Protein AF-A0A928GGB7-F1 (afdb_monomer_lite)

Foldseek 3Di:
DDDDDDDPPPVVVVVVVVVVVPPCPDFPWAFFKKWKFWDFLFPVLVVDFDVVLCVVCVVLCVVVCVQFVAFLAFAQDWWFDDPQETQVLQLLQVLLQVLCVVVVHRALKGFEDQVQQWFIQDHTTHTLNSLCRRHVDQWFKKKFKAFLLLVVVLLQQQLCLRHTRMYPQKAWEHAPNRGTPAIGGNNHGRDRGDIGMYIYIPCVCVCPVVSVSSVVTPDMDTDPHGSSNSSSVSNNVQVVVVHHRGGDDDNSYHYDDDDDDDPDDPDDDDDDDDDDRPGIDMDGDDDDFFKAKEKEAFALACLQDQADLRTSPNVRHRTFHLRSVLSVLVVVCVVHVQHAYEYLENLAHHDPSCVVVVCCSSQVSCVSSPHAEYEYELRCLAVAQVSNLVSLVSHPHAYAEQFKDQPPHSCPPSYHQWDWDATSNFTEIEGEHYADNVPVYDCVRCPPIGGDQRLVRVQVVLCCVCPVVSGNAYEYSYAQDDPDPDDRPQNNQQSHDNHAEYEYYNHLDCDPHWDWDQHVVRDTYTYHHHRHSCSIMMIMMTHIDD

Secondary structure (DSSP, 8-state):
------SSSSHHHHHHHHHSSS-----S-EEEEEEEEEEE-BGGGGGS--HHHHHHHHHHHHHHHHHH-SEEEEESS-B---SS--HHHHHHHHHHHHHHHHTT---SEEB--GGG--BPBPSEEEEHHHHHHHS-S--EEEEEEEEHHHHHHHHHHHHHTT---B-TTEEEEE-TTS-EEEEEETTEE--TTSEEEEEEEHHHHTT-TT-TTGGG-SEEEEEEEEHHHHHHHHHHHHHHTTPPB------SEEEPPPPPPPS-----PPPPPS-SPPPPEEEE--SSSEEEEEEEE---TT--SPPPTTBS-TTTTTB--HHHHHHHHHHHHHH-TT-EEEE-S--SSSSHHHHHHTTHHHHHHHHHTT-SEE---GGGGTTHHHHHHHHHHH-SS-EE-SSEE-TTSTTTTTEESEEEEEETTEEEEEEEE----BTTB-GGGGTTPEE--HHHHHHHHHHIIIIIS--SEEEEEE-S-SS-SSS-HHHHHHH--S--EEE--SS--B-SS-EEEE-TTS-EEEEE-B-STTSEEEEEEEEEE-

Structure (mmCIF, N/CA/C/O backbone):
data_AF-A0A928GGB7-F1
#
_entry.id   AF-A0A928GGB7-F1
#
loop_
_atom_site.group_PDB
_atom_site.id
_atom_site.type_symbol
_atom_site.label_atom_id
_atom_site.label_alt_id
_atom_site.label_comp_id
_atom_site.label_asym_id
_atom_site.label_entity_id
_atom_site.label_seq_id
_atom_site.pdbx_PDB_ins_code
_atom_site.Cartn_x
_atom_site.Cartn_y
_atom_site.Cartn_z
_atom_site.occupancy
_atom_site.B_iso_or_equiv
_atom_site.auth_seq_id
_atom_site.auth_comp_id
_atom_site.auth_asym_id
_atom_site.auth_atom_id
_atom_site.pdbx_PDB_model_num
ATOM 1 N N . MET A 1 1 ? -14.089 -2.840 92.395 1.00 39.62 1 MET A N 1
ATOM 2 C CA . MET A 1 1 ? -15.406 -2.639 91.751 1.00 39.62 1 MET A CA 1
ATOM 3 C C . MET A 1 1 ? -15.167 -2.302 90.281 1.00 39.62 1 MET A C 1
ATOM 5 O O . MET A 1 1 ? -14.760 -1.192 89.981 1.00 39.62 1 MET A O 1
ATOM 9 N N . ARG A 1 2 ? -15.279 -3.290 89.383 1.00 38.84 2 ARG A N 1
ATOM 10 C CA . ARG A 1 2 ? -15.071 -3.164 87.927 1.00 38.84 2 ARG A CA 1
ATOM 11 C C . ARG A 1 2 ? -16.319 -3.699 87.224 1.00 38.84 2 ARG A C 1
ATOM 13 O O . ARG A 1 2 ? -16.537 -4.904 87.251 1.00 38.84 2 ARG A O 1
ATOM 20 N N . LYS A 1 3 ? -17.121 -2.820 86.627 1.00 43.12 3 LYS A N 1
ATOM 21 C CA . LYS A 1 3 ? -18.124 -3.110 85.587 1.00 43.12 3 LYS A CA 1
ATOM 22 C C . LYS A 1 3 ? -18.303 -1.837 84.753 1.00 43.12 3 LYS A C 1
ATOM 24 O O . LYS A 1 3 ? -18.124 -0.754 85.293 1.00 43.12 3 LYS A O 1
ATOM 29 N N . PHE A 1 4 ? -18.707 -2.023 83.496 1.00 44.81 4 PHE A N 1
ATOM 30 C CA . PHE A 1 4 ? -18.965 -1.042 82.429 1.00 44.81 4 PHE A CA 1
ATOM 31 C C . PHE A 1 4 ? -17.785 -0.725 81.508 1.00 44.81 4 PHE A C 1
ATOM 33 O O . PHE A 1 4 ? -16.956 0.118 81.825 1.00 44.81 4 PHE A O 1
ATOM 40 N N . HIS A 1 5 ? -17.765 -1.403 80.353 1.00 43.06 5 HIS A N 1
ATOM 41 C CA . HIS A 1 5 ? -17.717 -0.834 78.990 1.00 43.06 5 HIS A CA 1
ATOM 42 C C . HIS A 1 5 ? -17.246 -1.916 78.006 1.00 43.06 5 HIS A C 1
ATOM 44 O O . HIS A 1 5 ? -16.063 -2.027 77.709 1.00 43.06 5 HIS A O 1
ATOM 50 N N . SER A 1 6 ? -18.162 -2.751 77.508 1.00 45.12 6 SER A N 1
ATOM 51 C CA . SER A 1 6 ? -17.908 -3.623 76.346 1.00 45.12 6 SER A CA 1
ATOM 52 C C . SER A 1 6 ? -19.226 -4.107 75.752 1.00 45.12 6 SER A C 1
ATOM 54 O O . SER A 1 6 ? -19.607 -5.256 75.940 1.00 45.12 6 SER A O 1
ATOM 56 N N . SER A 1 7 ? -19.969 -3.223 75.080 1.00 42.62 7 SER A N 1
ATOM 57 C CA . SER A 1 7 ? -21.080 -3.644 74.199 1.00 42.62 7 SER A CA 1
ATOM 58 C C . SER A 1 7 ? -21.411 -2.677 73.048 1.00 42.62 7 SER A C 1
ATOM 60 O O . SER A 1 7 ? -22.335 -2.959 72.300 1.00 42.62 7 SER A O 1
ATOM 62 N N . VAL A 1 8 ? -20.682 -1.568 72.844 1.00 45.78 8 VAL A N 1
ATOM 63 C CA . VAL A 1 8 ? -21.056 -0.562 71.814 1.00 45.78 8 VAL A CA 1
ATOM 64 C C . VAL A 1 8 ? -20.050 -0.446 70.653 1.00 45.78 8 VAL A C 1
ATOM 66 O O . VAL A 1 8 ? -20.351 0.164 69.636 1.00 45.78 8 VAL A O 1
ATOM 69 N N . VAL A 1 9 ? -18.888 -1.107 70.711 1.00 43.31 9 VAL A N 1
ATOM 70 C CA . VAL A 1 9 ? -17.849 -0.971 69.659 1.00 43.31 9 VAL A CA 1
ATOM 71 C C . VAL A 1 9 ? -17.946 -2.038 68.549 1.00 43.31 9 VAL A C 1
ATOM 73 O O . VAL A 1 9 ? -17.356 -1.879 67.487 1.00 43.31 9 VAL A O 1
ATOM 76 N N . ILE A 1 10 ? -18.750 -3.094 68.720 1.00 43.31 10 ILE A N 1
ATOM 77 C CA . ILE A 1 10 ? -18.804 -4.219 67.758 1.00 43.31 10 ILE A CA 1
ATOM 78 C C . ILE A 1 10 ? -19.905 -4.048 66.685 1.00 43.31 10 ILE A C 1
ATOM 80 O O . ILE A 1 10 ? -19.837 -4.667 65.623 1.00 43.31 10 ILE A O 1
ATOM 84 N N . LEU A 1 11 ? -20.874 -3.146 66.883 1.00 38.53 11 LEU A N 1
ATOM 85 C CA . LEU A 1 11 ? -21.976 -2.946 65.925 1.00 38.53 11 LEU A CA 1
ATOM 86 C C . LEU A 1 11 ? -21.680 -1.907 64.823 1.00 38.53 11 LEU A C 1
ATOM 88 O O . LEU A 1 11 ? -22.377 -1.864 63.815 1.00 38.53 11 LEU A O 1
ATOM 92 N N . LEU A 1 12 ? -20.626 -1.096 64.971 1.00 37.78 12 LEU A N 1
ATOM 93 C CA . LEU A 1 12 ? -20.214 -0.113 63.954 1.00 37.78 12 LEU A CA 1
ATOM 94 C C . LEU A 1 12 ? -19.239 -0.688 62.912 1.00 37.78 12 LEU A C 1
ATOM 96 O O . LEU A 1 12 ? -19.189 -0.193 61.790 1.00 37.78 12 LEU A O 1
ATOM 100 N N . TYR A 1 13 ? -18.538 -1.782 63.226 1.00 38.53 13 TYR A N 1
ATOM 101 C CA . TYR A 1 13 ? -17.665 -2.467 62.261 1.00 38.53 13 TYR A CA 1
ATOM 102 C C . TYR A 1 13 ? -18.415 -3.421 61.323 1.00 38.53 13 TYR A C 1
ATOM 104 O O . TYR A 1 13 ? -17.945 -3.693 60.223 1.00 38.53 13 TYR A O 1
ATOM 112 N N . SER A 1 14 ? -19.602 -3.892 61.703 1.00 40.28 14 SER A N 1
ATOM 113 C CA . SER A 1 14 ? -20.405 -4.814 60.887 1.00 40.28 14 SER A CA 1
ATOM 114 C C . SER A 1 14 ? -21.245 -4.101 59.817 1.00 40.28 14 SER A C 1
ATOM 116 O O . SER A 1 14 ? -21.517 -4.688 58.773 1.00 40.28 14 SER A O 1
ATOM 118 N N . VAL A 1 15 ? -21.580 -2.818 60.006 1.00 39.59 15 VAL A N 1
ATOM 119 C CA . VAL A 1 15 ? -22.317 -2.020 59.005 1.00 39.59 15 VAL A CA 1
ATOM 120 C C . VAL A 1 15 ? -21.377 -1.377 57.971 1.00 39.59 15 VAL A C 1
ATOM 122 O O . VAL A 1 15 ? -21.738 -1.272 56.802 1.00 39.59 15 VAL A O 1
ATOM 125 N N . VAL A 1 16 ? -20.133 -1.049 58.341 1.00 39.94 16 VAL A N 1
ATOM 126 C CA . VAL A 1 16 ? -19.134 -0.515 57.390 1.00 39.94 16 VAL A CA 1
ATOM 127 C C . VAL A 1 16 ? -18.506 -1.624 56.530 1.00 39.94 16 VAL A C 1
ATOM 129 O O . VAL A 1 16 ? -18.213 -1.394 55.359 1.00 39.94 16 VAL A O 1
ATOM 132 N N . LEU A 1 17 ? -18.393 -2.857 57.040 1.00 36.88 17 LEU A N 1
ATOM 133 C CA . LEU A 1 17 ? -17.886 -3.991 56.253 1.00 36.88 17 LEU A CA 1
ATOM 134 C C . LEU A 1 17 ? -18.924 -4.552 55.259 1.00 36.88 17 LEU A C 1
ATOM 136 O O . LEU A 1 17 ? -18.550 -5.082 54.217 1.00 36.88 17 LEU A O 1
ATOM 140 N N . CYS A 1 18 ? -20.225 -4.379 55.525 1.00 34.66 18 CYS A N 1
ATOM 141 C CA . CYS A 1 18 ? -21.287 -4.750 54.580 1.00 34.66 18 CYS A CA 1
ATOM 142 C C . CYS A 1 18 ? -21.484 -3.720 53.451 1.00 34.66 18 CYS A C 1
ATOM 144 O O . CYS A 1 18 ? -21.945 -4.088 52.375 1.00 34.66 18 CYS A O 1
ATOM 146 N N . ALA A 1 19 ? -21.079 -2.459 53.646 1.00 37.25 19 ALA A N 1
ATOM 147 C CA . ALA A 1 19 ? -21.128 -1.425 52.605 1.00 37.25 19 ALA A CA 1
ATOM 148 C C . ALA A 1 19 ? -19.920 -1.453 51.640 1.00 37.25 19 ALA A C 1
ATOM 150 O O . ALA A 1 19 ? -19.988 -0.876 50.555 1.00 37.25 19 ALA A O 1
ATOM 151 N N . LEU A 1 20 ? -18.836 -2.156 51.992 1.00 35.97 20 LEU A N 1
ATOM 152 C CA . LEU A 1 20 ? -17.656 -2.350 51.133 1.00 35.97 20 LEU A CA 1
ATOM 153 C C . LEU A 1 20 ? -17.725 -3.612 50.254 1.00 35.97 20 LEU A C 1
ATOM 155 O O . LEU A 1 20 ? -16.909 -3.770 49.351 1.00 35.97 20 LEU A O 1
ATOM 159 N N . LEU A 1 21 ? -18.725 -4.477 50.452 1.00 38.41 21 LEU A N 1
ATOM 160 C CA . LEU A 1 21 ? -18.932 -5.689 49.643 1.00 38.41 21 LEU A CA 1
ATOM 161 C C . LEU A 1 21 ? -19.985 -5.525 48.532 1.00 38.41 21 LEU A C 1
ATOM 163 O O . LEU A 1 21 ? -20.204 -6.447 47.753 1.00 38.41 21 LEU A O 1
ATOM 167 N N . THR A 1 22 ? -20.595 -4.343 48.393 1.00 41.91 22 THR A N 1
ATOM 168 C CA . THR A 1 22 ? -21.615 -4.057 47.362 1.00 41.91 22 THR A CA 1
ATOM 169 C C . THR A 1 22 ? -21.185 -3.044 46.295 1.00 41.91 22 THR A C 1
ATOM 171 O O . THR A 1 22 ? -22.002 -2.644 45.468 1.00 41.91 22 THR A O 1
ATOM 174 N N . ALA A 1 23 ? -19.905 -2.657 46.250 1.00 39.22 23 ALA A N 1
ATOM 175 C CA . ALA A 1 23 ? -19.359 -1.769 45.212 1.00 39.22 23 ALA A CA 1
ATOM 176 C C . ALA A 1 23 ? -18.517 -2.489 44.138 1.00 39.22 23 ALA A C 1
ATOM 178 O O . ALA A 1 23 ? -17.933 -1.842 43.273 1.00 39.22 23 ALA A O 1
ATOM 179 N N . CYS A 1 24 ? -18.507 -3.825 44.121 1.00 43.66 24 CYS A N 1
ATOM 180 C CA . CYS A 1 24 ? -18.102 -4.602 42.950 1.00 43.66 24 CYS A CA 1
ATOM 181 C C . CYS A 1 24 ? -19.342 -4.875 42.086 1.00 43.66 24 CYS A C 1
ATOM 183 O O . CYS A 1 24 ? -19.798 -6.007 41.961 1.00 43.66 24 CYS A O 1
ATOM 185 N N . LYS A 1 25 ? -19.928 -3.829 41.486 1.00 45.56 25 LYS A N 1
ATOM 186 C CA . LYS A 1 25 ? -20.715 -4.065 40.269 1.00 45.56 25 LYS A CA 1
ATOM 187 C C . LYS A 1 25 ? -19.705 -4.440 39.189 1.00 45.56 25 LYS A C 1
ATOM 189 O O . LYS A 1 25 ? -19.036 -3.580 38.618 1.00 45.56 25 LYS A O 1
ATOM 194 N N . SER A 1 26 ? -19.528 -5.750 39.050 1.00 55.28 26 SER A N 1
ATOM 195 C CA . SER A 1 26 ? -18.781 -6.436 38.005 1.00 55.28 26 SER A CA 1
ATOM 196 C C . SER A 1 26 ? -19.154 -5.893 36.623 1.00 55.28 26 SER A C 1
ATOM 198 O O . SER A 1 26 ? -20.231 -5.321 36.441 1.00 55.28 26 SER A O 1
ATOM 200 N N . ARG A 1 27 ? -18.227 -6.028 35.663 1.00 59.97 27 ARG A N 1
ATOM 201 C CA . ARG A 1 27 ? -18.419 -5.648 34.252 1.00 59.97 27 ARG A CA 1
ATOM 202 C C . ARG A 1 27 ? -19.811 -6.053 33.770 1.00 59.97 27 ARG A C 1
ATOM 204 O O . ARG A 1 27 ? -20.257 -7.153 34.079 1.00 59.97 27 ARG A O 1
ATOM 211 N N . ARG A 1 28 ? -20.466 -5.172 33.007 1.00 70.69 28 ARG A N 1
ATOM 212 C CA . ARG A 1 28 ? -21.796 -5.458 32.458 1.00 70.69 28 ARG A CA 1
ATOM 213 C C . ARG A 1 28 ? -21.729 -6.450 31.306 1.00 70.69 28 ARG A C 1
ATOM 215 O O . ARG A 1 28 ? -22.740 -7.071 31.026 1.00 70.69 28 ARG A O 1
ATOM 222 N N . TYR A 1 29 ? -20.591 -6.542 30.623 1.00 81.88 29 TYR A N 1
ATOM 223 C CA . TYR A 1 29 ? -20.395 -7.478 29.531 1.00 81.88 29 TYR A CA 1
ATOM 224 C C . TYR A 1 29 ? -18.965 -8.029 29.502 1.00 81.88 29 TYR A C 1
ATOM 226 O O . TYR A 1 29 ? -18.005 -7.337 29.851 1.00 81.88 29 TYR A O 1
ATOM 234 N N . VAL A 1 30 ? -18.827 -9.282 29.068 1.00 84.50 30 VAL A N 1
ATOM 235 C CA . VAL A 1 30 ? -17.544 -9.958 28.822 1.00 84.50 30 VAL A CA 1
ATOM 236 C C . VAL A 1 30 ? -17.583 -10.608 27.441 1.00 84.50 30 VAL A C 1
ATOM 238 O O . VAL A 1 30 ? -18.569 -11.270 27.107 1.00 84.50 30 VAL A O 1
ATOM 241 N N . LEU A 1 31 ? -16.521 -10.417 26.651 1.00 89.81 31 LEU A N 1
ATOM 242 C CA . LEU A 1 31 ? -16.363 -11.046 25.340 1.00 89.81 31 LEU A CA 1
ATOM 243 C C . LEU A 1 31 ? -16.333 -12.574 25.502 1.00 89.81 31 LEU A C 1
ATOM 245 O O . LEU A 1 31 ? -15.543 -13.108 26.278 1.00 89.81 31 LEU A O 1
ATOM 249 N N . GLN A 1 32 ? -17.216 -13.274 24.793 1.00 89.50 32 GLN A N 1
ATOM 250 C CA . GLN A 1 32 ? -17.338 -14.734 24.846 1.00 89.50 32 GLN A CA 1
ATOM 251 C C . GLN A 1 32 ? -16.996 -15.424 23.540 1.00 89.50 32 GLN A C 1
ATOM 253 O O . GLN A 1 32 ? -16.652 -16.606 23.569 1.00 89.50 32 GLN A O 1
ATOM 258 N N . GLY A 1 33 ? -17.107 -14.720 22.420 1.00 90.44 33 GLY A N 1
ATOM 259 C CA . GLY A 1 33 ? -16.779 -15.290 21.133 1.00 90.44 33 GLY A CA 1
ATOM 260 C C . GLY A 1 33 ? -16.616 -14.249 20.046 1.00 90.44 33 GLY A C 1
ATOM 261 O O . GLY A 1 33 ? -17.062 -13.107 20.174 1.00 90.44 33 GLY A O 1
ATOM 262 N N . VAL A 1 34 ? -15.965 -14.679 18.977 1.00 94.19 34 VAL A N 1
ATOM 263 C CA . VAL A 1 34 ? -15.647 -13.882 17.801 1.00 94.19 34 VAL A CA 1
ATOM 264 C C . VAL A 1 34 ? -15.985 -14.700 16.570 1.00 94.19 34 VAL A C 1
ATOM 266 O O . VAL A 1 34 ? -15.554 -15.844 16.440 1.00 94.19 34 VAL A O 1
ATOM 269 N N . GLU A 1 35 ? -16.753 -14.093 15.676 1.00 95.06 35 GLU A N 1
ATOM 270 C CA . GLU A 1 35 ? -16.917 -14.551 14.304 1.00 95.06 35 GLU A CA 1
ATOM 271 C C . GLU A 1 35 ? -16.196 -13.572 13.380 1.00 95.06 35 GLU A C 1
ATOM 273 O O . GLU A 1 35 ? -16.593 -12.411 13.308 1.00 95.06 35 GLU A O 1
ATOM 278 N N . ALA A 1 36 ? -15.159 -14.017 12.675 1.00 95.00 36 ALA A N 1
ATOM 279 C CA . ALA A 1 36 ? -14.397 -13.162 11.772 1.00 95.00 36 ALA A CA 1
ATOM 280 C C . ALA A 1 36 ? -14.552 -13.586 10.311 1.00 95.00 36 ALA A C 1
ATOM 282 O O . ALA A 1 36 ? -14.585 -14.776 9.982 1.00 95.00 36 ALA A O 1
ATOM 283 N N . ARG A 1 37 ? -14.648 -12.592 9.429 1.00 94.06 37 ARG A N 1
ATOM 284 C CA . ARG A 1 37 ? -14.714 -12.757 7.978 1.00 94.06 37 ARG A CA 1
ATOM 285 C C . ARG A 1 37 ? -13.941 -11.646 7.288 1.00 94.06 37 ARG A C 1
ATOM 287 O O . ARG A 1 37 ? -13.866 -10.523 7.780 1.00 94.06 37 ARG A O 1
ATOM 294 N N . ARG A 1 38 ? -13.496 -11.961 6.081 1.00 93.31 38 ARG A N 1
ATOM 295 C CA . ARG A 1 38 ? -12.848 -11.050 5.148 1.00 93.31 38 ARG A CA 1
ATOM 296 C C . ARG A 1 38 ? -13.760 -10.808 3.954 1.00 93.31 38 ARG A C 1
ATOM 298 O O . ARG A 1 38 ? -14.250 -11.768 3.360 1.00 93.31 38 ARG A O 1
ATOM 305 N N . ILE A 1 39 ? -13.951 -9.550 3.572 1.00 95.25 39 ILE A N 1
ATOM 306 C CA . ILE A 1 39 ? -14.728 -9.179 2.385 1.00 95.25 39 ILE A CA 1
ATOM 307 C C . ILE A 1 39 ? -13.783 -8.603 1.339 1.00 95.25 39 ILE A C 1
ATOM 309 O O . ILE A 1 39 ? -13.081 -7.635 1.608 1.00 95.25 39 ILE A O 1
ATOM 313 N N . GLU A 1 40 ? -13.766 -9.183 0.140 1.00 95.56 40 GLU A N 1
ATOM 314 C CA . GLU A 1 40 ? -12.973 -8.660 -0.974 1.00 95.56 40 GLU A CA 1
ATOM 315 C C . GLU A 1 40 ? -13.657 -7.469 -1.643 1.00 95.56 40 GLU A C 1
ATOM 317 O O . GLU A 1 40 ? -14.824 -7.528 -2.037 1.00 95.56 40 GLU A O 1
ATOM 322 N N . VAL A 1 41 ? -12.907 -6.382 -1.802 1.00 97.06 41 VAL A N 1
ATOM 323 C CA . VAL A 1 41 ? -13.369 -5.148 -2.431 1.00 97.06 41 VAL A CA 1
ATOM 324 C C . VAL A 1 41 ? -13.142 -5.265 -3.935 1.00 97.06 41 VAL A C 1
ATOM 326 O O . VAL A 1 41 ? -12.042 -5.029 -4.433 1.00 97.06 41 VAL A O 1
ATOM 329 N N . THR A 1 42 ? -14.186 -5.655 -4.662 1.00 96.00 42 THR A N 1
ATOM 330 C CA . THR A 1 42 ? -14.129 -5.946 -6.105 1.00 96.00 42 THR A CA 1
ATOM 331 C C . THR A 1 42 ? -15.029 -5.017 -6.915 1.00 96.00 42 THR A C 1
ATOM 333 O O . THR A 1 42 ? -15.894 -4.330 -6.368 1.00 96.00 42 THR A O 1
ATOM 336 N N . ARG A 1 43 ? -14.896 -5.069 -8.246 1.00 95.62 43 ARG A N 1
ATOM 337 C CA . ARG A 1 43 ? -15.773 -4.377 -9.209 1.00 95.62 43 ARG A CA 1
ATOM 338 C C . ARG A 1 43 ? -17.272 -4.627 -9.050 1.00 95.62 43 ARG A C 1
ATOM 340 O O . ARG A 1 43 ? -18.069 -3.855 -9.567 1.00 95.62 43 ARG A O 1
ATOM 347 N N . ALA A 1 44 ? -17.691 -5.676 -8.336 1.00 93.75 44 ALA A N 1
ATOM 348 C CA . ALA A 1 44 ? -19.111 -5.896 -8.053 1.00 93.75 44 ALA A CA 1
ATOM 349 C C . ALA A 1 44 ? -19.742 -4.711 -7.290 1.00 93.75 44 ALA A C 1
ATOM 351 O O . ALA A 1 44 ? -20.927 -4.431 -7.455 1.00 93.75 44 ALA A O 1
ATOM 352 N N . LEU A 1 45 ? -18.937 -3.985 -6.508 1.00 94.88 45 LEU A N 1
ATOM 353 C CA . LEU A 1 45 ? -19.356 -2.816 -5.731 1.00 94.88 45 LEU A CA 1
ATOM 354 C C . LEU A 1 45 ? -19.504 -1.539 -6.582 1.00 94.88 45 LEU A C 1
ATOM 356 O O . LEU A 1 45 ? -20.081 -0.562 -6.108 1.00 94.88 45 LEU A O 1
ATOM 360 N N . ASP A 1 46 ? -19.059 -1.544 -7.845 1.00 93.25 46 ASP A N 1
ATOM 361 C CA . ASP A 1 46 ? -19.200 -0.396 -8.757 1.00 93.25 46 ASP A CA 1
ATOM 362 C C . ASP A 1 46 ? -20.646 -0.180 -9.217 1.00 93.25 46 ASP A C 1
ATOM 364 O O . ASP A 1 46 ? -20.987 0.895 -9.703 1.00 93.25 46 ASP A O 1
ATOM 368 N N . ALA A 1 47 ? -21.511 -1.188 -9.071 1.00 91.94 47 ALA A N 1
ATOM 369 C CA . ALA A 1 47 ? -22.894 -1.122 -9.536 1.00 91.94 47 ALA A CA 1
ATOM 370 C C . ALA A 1 47 ? -23.711 -0.027 -8.830 1.00 91.94 47 ALA A C 1
ATOM 372 O O . ALA A 1 47 ? -24.672 0.492 -9.397 1.00 91.94 47 ALA A O 1
ATOM 373 N N . GLN A 1 48 ? -23.355 0.304 -7.585 1.00 89.19 48 GLN A N 1
ATOM 374 C CA . GLN A 1 48 ? -24.065 1.283 -6.766 1.00 89.19 48 GLN A CA 1
ATOM 375 C C . GLN A 1 48 ? -23.064 2.079 -5.914 1.00 89.19 48 GLN A C 1
ATOM 377 O O . GLN A 1 48 ? -22.981 1.838 -4.706 1.00 89.19 48 GLN A O 1
ATOM 382 N N . PRO A 1 49 ? -22.304 3.024 -6.499 1.00 90.38 49 PRO A N 1
ATOM 383 C CA . PRO A 1 49 ? -21.375 3.847 -5.734 1.00 90.38 49 PRO A CA 1
ATOM 384 C C . PRO A 1 49 ? -22.134 4.763 -4.768 1.00 90.38 49 PRO A C 1
ATOM 386 O O . PRO A 1 49 ? -23.304 5.087 -4.982 1.00 90.38 49 PRO A O 1
ATOM 389 N N . LEU A 1 50 ? -21.463 5.204 -3.705 1.00 91.75 50 LEU A N 1
ATOM 390 C CA . LEU A 1 50 ? -22.012 6.198 -2.785 1.00 91.75 50 LEU A CA 1
ATOM 391 C C . LEU A 1 50 ? -21.947 7.599 -3.443 1.00 91.75 50 LEU A C 1
ATOM 393 O O . LEU A 1 50 ? -20.833 8.076 -3.686 1.00 91.75 50 LEU A O 1
ATOM 397 N N . PRO A 1 51 ? -23.083 8.259 -3.761 1.00 93.50 51 PRO A N 1
ATOM 398 C CA . PRO A 1 51 ? -23.085 9.475 -4.583 1.00 93.50 51 PRO A CA 1
ATOM 399 C C . PRO A 1 51 ? -22.257 10.627 -4.007 1.00 93.50 51 PRO A C 1
ATOM 401 O O . PRO A 1 51 ? -21.535 11.292 -4.744 1.00 93.50 51 PRO A O 1
ATOM 404 N N . GLU A 1 52 ? -22.317 10.845 -2.695 1.00 95.19 52 GLU A N 1
ATOM 405 C CA . GLU A 1 52 ? -21.561 11.891 -2.009 1.00 95.19 52 GLU A CA 1
ATOM 406 C C . GLU A 1 52 ? -20.045 11.659 -2.073 1.00 95.19 52 GLU A C 1
ATOM 408 O O . GLU A 1 52 ? -19.293 12.606 -2.296 1.00 95.19 52 GLU A O 1
ATOM 413 N N . ALA A 1 53 ? -19.590 10.406 -1.968 1.00 95.19 53 ALA A N 1
ATOM 414 C CA . ALA A 1 53 ? -18.177 10.062 -2.106 1.00 95.19 53 ALA A CA 1
ATOM 415 C C . ALA A 1 53 ? -17.699 10.229 -3.552 1.00 95.19 53 ALA A C 1
ATOM 417 O O . ALA A 1 53 ? -16.620 10.771 -3.786 1.00 95.19 53 ALA A O 1
ATOM 418 N N . ALA A 1 54 ? -18.525 9.831 -4.526 1.00 95.06 54 ALA A N 1
ATOM 419 C CA . ALA A 1 54 ? -18.235 10.023 -5.944 1.00 95.06 54 ALA A CA 1
ATOM 420 C C . ALA A 1 54 ? -18.170 11.514 -6.325 1.00 95.06 54 ALA A C 1
ATOM 422 O O . ALA A 1 54 ? -17.299 11.921 -7.090 1.00 95.06 54 ALA A O 1
ATOM 423 N N . ALA A 1 55 ? -19.053 12.344 -5.767 1.00 97.00 55 ALA A N 1
ATOM 424 C CA . ALA A 1 55 ? -19.029 13.787 -5.985 1.00 97.00 55 ALA A CA 1
ATOM 425 C C . ALA A 1 55 ? -17.801 14.450 -5.340 1.00 97.00 55 ALA A C 1
ATOM 427 O O . ALA A 1 55 ? -17.181 15.313 -5.959 1.00 97.00 55 ALA A O 1
ATOM 428 N N . PHE A 1 56 ? -17.431 14.029 -4.126 1.00 97.44 56 PHE A N 1
ATOM 429 C CA . PHE A 1 56 ? -16.269 14.550 -3.405 1.00 97.44 56 PHE A CA 1
ATOM 430 C C . PHE A 1 56 ? -14.951 14.278 -4.139 1.00 97.44 56 PHE A C 1
ATOM 432 O O . PHE A 1 56 ? -14.129 15.177 -4.291 1.00 97.44 56 PHE A O 1
ATOM 439 N N . ILE A 1 57 ? -14.756 13.048 -4.618 1.00 95.12 57 ILE A N 1
ATOM 440 C CA . ILE A 1 57 ? -13.491 12.616 -5.222 1.00 95.12 57 ILE A CA 1
ATOM 441 C C . ILE A 1 57 ? -13.300 13.137 -6.659 1.00 95.12 57 ILE A C 1
ATOM 443 O O . ILE A 1 57 ? -12.168 13.323 -7.102 1.00 95.12 57 ILE A O 1
ATOM 447 N N . ALA A 1 58 ? -14.388 13.398 -7.394 1.00 95.12 58 ALA A N 1
ATOM 448 C CA . ALA A 1 58 ? -14.367 13.767 -8.812 1.00 95.12 58 ALA A CA 1
ATOM 449 C C . ALA A 1 58 ? -13.374 14.890 -9.198 1.00 95.12 58 ALA A C 1
ATOM 451 O O . ALA A 1 58 ? -12.634 14.696 -10.169 1.00 95.12 58 ALA A O 1
ATOM 452 N N . PRO A 1 59 ? -13.293 16.042 -8.494 1.00 94.81 59 PRO A N 1
ATOM 453 C CA . PRO A 1 59 ? -12.314 17.081 -8.829 1.00 94.81 59 PRO A CA 1
ATOM 454 C C . PRO A 1 59 ? -10.861 16.616 -8.646 1.00 94.81 59 PRO A C 1
ATOM 456 O O . PRO A 1 59 ? -10.007 16.937 -9.474 1.00 94.81 59 PRO A O 1
ATOM 459 N N . PHE A 1 60 ? -10.583 15.816 -7.615 1.00 94.44 60 PHE A N 1
ATOM 460 C CA . PHE A 1 60 ? -9.254 15.254 -7.373 1.00 94.44 60 PHE A CA 1
ATOM 461 C C . PHE A 1 60 ? -8.875 14.238 -8.453 1.00 94.44 60 PHE A C 1
ATOM 463 O O . PHE A 1 60 ? -7.761 14.291 -8.981 1.00 94.44 60 PHE A O 1
ATOM 470 N N . MET A 1 61 ? -9.820 13.370 -8.846 1.00 91.44 61 MET A N 1
ATOM 471 C CA . MET A 1 61 ? -9.624 12.425 -9.953 1.00 91.44 61 MET A CA 1
ATOM 472 C C . MET A 1 61 ? -9.298 13.162 -11.244 1.00 91.44 61 MET A C 1
ATOM 474 O O . MET A 1 61 ? -8.346 12.798 -11.921 1.00 91.44 61 MET A O 1
ATOM 478 N N . ALA A 1 62 ? -10.024 14.237 -11.567 1.00 90.44 62 ALA A N 1
ATOM 479 C CA . ALA A 1 62 ? -9.753 15.038 -12.759 1.00 90.44 62 ALA A CA 1
ATOM 480 C C . ALA A 1 62 ? -8.339 15.653 -12.744 1.00 90.44 62 ALA A C 1
ATOM 482 O O . ALA A 1 62 ? -7.665 15.678 -13.778 1.00 90.44 62 ALA A O 1
ATOM 483 N N . GLY A 1 63 ? -7.874 16.111 -11.575 1.00 88.88 63 GLY A N 1
ATOM 484 C CA . GLY A 1 63 ? -6.513 16.613 -11.379 1.00 88.88 63 GLY A CA 1
ATOM 485 C C . GLY A 1 63 ? -5.450 15.542 -11.639 1.00 88.88 63 GLY A C 1
ATOM 486 O O . GLY A 1 63 ? -4.551 15.752 -12.455 1.00 88.88 63 GLY A O 1
ATOM 487 N N . VAL A 1 64 ? -5.587 14.367 -11.023 1.00 88.12 64 VAL A N 1
ATOM 488 C CA . VAL A 1 64 ? -4.671 13.227 -11.219 1.00 88.12 64 VAL A CA 1
ATOM 489 C C . VAL A 1 64 ? -4.708 12.720 -12.662 1.00 88.12 64 VAL A C 1
ATOM 491 O O . VAL A 1 64 ? -3.661 12.518 -13.285 1.00 88.12 64 VAL A O 1
ATOM 494 N N . ASP A 1 65 ? -5.904 12.588 -13.230 1.00 86.75 65 ASP A N 1
ATOM 495 C CA . ASP A 1 65 ? -6.126 12.208 -14.621 1.00 86.75 65 ASP A CA 1
ATOM 496 C C . ASP A 1 65 ? -5.391 13.139 -15.577 1.00 86.75 65 ASP A C 1
ATOM 498 O O . ASP A 1 65 ? -4.781 12.672 -16.535 1.00 86.75 65 ASP A O 1
ATOM 502 N N . SER A 1 66 ? -5.399 14.449 -15.327 1.00 87.31 66 SER A N 1
ATOM 503 C CA . SER A 1 66 ? -4.711 15.412 -16.191 1.00 87.31 66 SER A CA 1
ATOM 504 C C . SER A 1 66 ? -3.201 15.159 -16.291 1.00 87.31 66 SER A C 1
ATOM 506 O O . SER A 1 66 ? -2.611 15.405 -17.343 1.00 87.31 66 SER A O 1
ATOM 508 N N . LEU A 1 67 ? -2.582 14.594 -15.248 1.00 85.19 67 LEU A N 1
ATOM 509 C CA . LEU A 1 67 ? -1.156 14.255 -15.226 1.00 85.19 67 LEU A CA 1
ATOM 510 C C . LEU A 1 67 ? -0.852 12.898 -15.867 1.00 85.19 67 LEU A C 1
ATOM 512 O O . LEU A 1 67 ? 0.254 12.701 -16.380 1.00 85.19 67 LEU A O 1
ATOM 516 N N . ARG A 1 68 ? -1.821 11.975 -15.836 1.00 85.81 68 ARG A N 1
ATOM 517 C CA . ARG A 1 68 ? -1.717 10.612 -16.383 1.00 85.81 68 ARG A CA 1
ATOM 518 C C . ARG A 1 68 ? -2.128 10.527 -17.852 1.00 85.81 68 ARG A C 1
ATOM 520 O O . ARG A 1 68 ? -1.567 9.720 -18.589 1.00 85.81 68 ARG A O 1
ATOM 527 N N . ARG A 1 69 ? -3.074 11.366 -18.286 1.00 87.56 69 ARG A N 1
ATOM 528 C CA . ARG A 1 69 ? -3.656 11.396 -19.637 1.00 87.56 69 ARG A CA 1
ATOM 529 C C . ARG A 1 69 ? -2.711 11.751 -20.786 1.00 87.56 69 ARG A C 1
ATOM 531 O O . ARG A 1 69 ? -3.030 11.287 -21.888 1.00 87.56 69 ARG A O 1
ATOM 538 N N . PRO A 1 70 ? -1.635 12.554 -20.619 1.00 94.19 70 PRO A N 1
ATOM 539 C CA . PRO A 1 70 ? -0.796 12.950 -21.739 1.00 94.19 70 PRO A CA 1
ATOM 540 C C . PRO A 1 70 ? -0.368 11.741 -22.565 1.00 94.19 70 PRO A C 1
ATOM 542 O O . PRO A 1 70 ? 0.099 10.734 -22.030 1.00 94.19 70 PRO A O 1
ATOM 545 N N . TYR A 1 71 ? -0.600 11.849 -23.869 1.00 94.44 71 TYR A N 1
ATOM 546 C CA . TYR A 1 71 ? -0.233 10.835 -24.842 1.00 94.44 71 TYR A CA 1
ATOM 547 C C . TYR A 1 71 ? 1.291 10.684 -24.895 1.00 94.44 71 TYR A C 1
ATOM 549 O O . TYR A 1 71 ? 2.019 11.678 -24.845 1.00 94.44 71 TYR A O 1
ATOM 557 N N . VAL A 1 72 ? 1.767 9.442 -24.973 1.00 96.31 72 VAL A N 1
ATOM 558 C CA . VAL A 1 72 ? 3.199 9.124 -25.061 1.00 96.31 72 VAL A CA 1
ATOM 559 C C . VAL A 1 72 ? 3.525 8.405 -26.368 1.00 96.31 72 VAL A C 1
ATOM 561 O O . VAL A 1 72 ? 4.575 8.669 -26.943 1.00 96.31 72 VAL A O 1
ATOM 564 N N . GLY A 1 73 ? 2.648 7.520 -26.836 1.00 96.94 73 GLY A N 1
ATOM 565 C CA . GLY A 1 73 ? 2.843 6.770 -28.073 1.00 96.94 73 GLY A CA 1
ATOM 566 C C . GLY A 1 73 ? 1.803 5.666 -28.225 1.00 96.94 73 GLY A C 1
ATOM 567 O O . GLY A 1 73 ? 0.765 5.673 -27.554 1.00 96.94 73 GLY A O 1
ATOM 568 N N . GLN A 1 74 ? 2.104 4.685 -29.075 1.00 97.56 74 GLN A N 1
ATOM 569 C CA . GLN A 1 74 ? 1.257 3.510 -29.263 1.00 97.56 74 GLN A CA 1
ATOM 570 C C . GLN A 1 74 ? 1.998 2.199 -29.029 1.00 97.56 74 GLN A C 1
ATOM 572 O O . GLN A 1 74 ? 3.188 2.089 -29.311 1.00 97.56 74 GLN A O 1
ATOM 577 N N . SER A 1 75 ? 1.259 1.183 -28.591 1.00 97.81 75 SER A N 1
ATOM 578 C CA . SER A 1 75 ? 1.697 -0.208 -28.537 1.00 97.81 75 SER A CA 1
ATOM 579 C C . SER A 1 75 ? 0.867 -1.059 -29.495 1.00 97.81 75 SER A C 1
ATOM 581 O O . SER A 1 75 ? -0.355 -0.942 -29.566 1.00 97.81 75 SER A O 1
ATOM 583 N N . GLU A 1 76 ? 1.513 -1.941 -30.247 1.00 97.69 76 GLU A N 1
ATOM 584 C CA . GLU A 1 76 ? 0.844 -2.899 -31.128 1.00 97.69 76 GLU A CA 1
ATOM 585 C C . GLU A 1 76 ? 0.132 -4.004 -30.330 1.00 97.69 76 GLU A C 1
ATOM 587 O O . GLU A 1 76 ? -0.894 -4.538 -30.765 1.00 97.69 76 GLU A O 1
ATOM 592 N N . LEU A 1 77 ? 0.662 -4.331 -29.147 1.00 96.25 77 LEU A N 1
ATOM 593 C CA . LEU A 1 77 ? 0.295 -5.501 -28.352 1.00 96.25 77 LEU A CA 1
ATOM 594 C C . LEU A 1 77 ? 0.014 -5.104 -26.897 1.00 96.25 77 LEU A C 1
ATOM 596 O O . LEU A 1 77 ? 0.564 -4.131 -26.387 1.00 96.25 77 LEU A O 1
ATOM 600 N N . TYR A 1 78 ? -0.769 -5.920 -26.199 1.00 95.38 78 TYR A N 1
ATOM 601 C CA . TYR A 1 78 ? -0.724 -5.943 -24.738 1.00 95.38 78 TYR A CA 1
ATOM 602 C C . TYR A 1 78 ? 0.537 -6.705 -24.304 1.00 95.38 78 TYR A C 1
ATOM 604 O O . TYR A 1 78 ? 0.750 -7.824 -24.774 1.00 95.38 78 TYR A O 1
ATOM 612 N N . MET A 1 79 ? 1.377 -6.118 -23.445 1.00 96.25 79 MET A N 1
ATOM 613 C CA . MET A 1 79 ? 2.644 -6.732 -23.017 1.00 96.25 79 MET A CA 1
ATOM 614 C C . MET A 1 79 ? 2.659 -6.954 -21.500 1.00 96.25 79 MET A C 1
ATOM 616 O O . MET A 1 79 ? 2.932 -6.008 -20.759 1.00 96.25 79 MET A O 1
ATOM 620 N N . PRO A 1 80 ? 2.367 -8.174 -21.016 1.00 91.94 80 PRO A N 1
ATOM 621 C CA . PRO A 1 80 ? 2.535 -8.526 -19.609 1.00 91.94 80 PRO A CA 1
ATOM 622 C C . PRO A 1 80 ? 4.004 -8.827 -19.271 1.00 91.94 80 PRO A C 1
ATOM 624 O O . PRO A 1 80 ? 4.798 -9.129 -20.167 1.00 91.94 80 PRO A O 1
ATOM 627 N N . ALA A 1 81 ? 4.337 -8.772 -17.976 1.00 89.81 81 ALA A N 1
ATOM 628 C CA . ALA A 1 81 ? 5.584 -9.296 -17.411 1.00 89.81 81 ALA A CA 1
ATOM 629 C C . ALA A 1 81 ? 5.395 -10.742 -16.918 1.00 89.81 81 ALA A C 1
ATOM 631 O O . ALA A 1 81 ? 4.323 -11.074 -16.409 1.00 89.81 81 ALA A O 1
ATOM 632 N N . ALA A 1 82 ? 6.405 -11.599 -17.083 1.00 88.31 82 ALA A N 1
ATOM 633 C CA . ALA A 1 82 ? 6.360 -13.023 -16.750 1.00 88.31 82 ALA A CA 1
ATOM 634 C C . ALA A 1 82 ? 7.744 -13.685 -16.866 1.00 88.31 82 ALA A C 1
ATOM 636 O O . ALA A 1 82 ? 8.474 -13.479 -17.833 1.00 88.31 82 ALA A O 1
ATOM 637 N N . ARG A 1 83 ? 8.058 -14.598 -15.946 1.00 89.50 83 ARG A N 1
ATOM 638 C CA . ARG A 1 83 ? 9.292 -15.392 -16.013 1.00 89.50 83 ARG A CA 1
ATOM 639 C C . ARG A 1 83 ? 9.146 -16.622 -16.916 1.00 89.50 83 ARG A C 1
ATOM 641 O O . ARG A 1 83 ? 8.051 -17.178 -17.003 1.00 89.50 83 ARG A O 1
ATOM 648 N N . PRO A 1 84 ? 10.244 -17.108 -17.526 1.00 92.25 84 PRO A N 1
ATOM 649 C CA . PRO A 1 84 ? 11.605 -16.549 -17.517 1.00 92.25 84 PRO A CA 1
ATOM 650 C C . PRO A 1 84 ? 11.849 -15.515 -18.634 1.00 92.25 84 PRO A C 1
ATOM 652 O O . PRO A 1 84 ? 12.976 -15.074 -18.825 1.00 92.25 84 PRO A O 1
ATOM 655 N N . GLU A 1 85 ? 10.830 -15.168 -19.416 1.00 94.06 85 GLU A N 1
ATOM 656 C CA . GL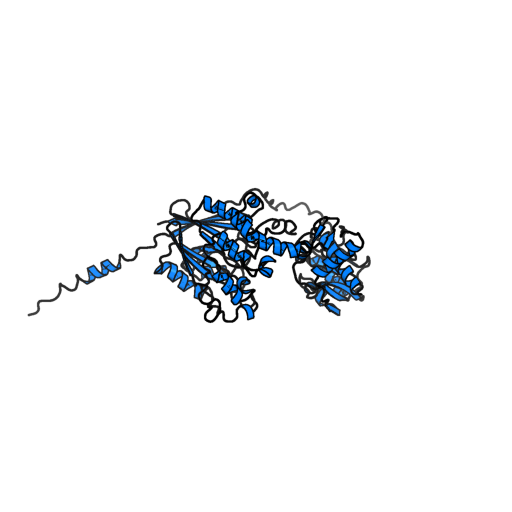U A 1 85 ? 10.882 -14.186 -20.499 1.00 94.06 85 GLU A CA 1
ATOM 657 C C . GLU A 1 85 ? 9.463 -13.651 -20.725 1.00 94.06 85 GLU A C 1
ATOM 659 O O . GLU A 1 85 ? 8.499 -14.421 -20.697 1.00 94.06 85 GLU A O 1
ATOM 664 N N . SER A 1 86 ? 9.331 -12.352 -21.000 1.00 94.56 86 SER A N 1
ATOM 665 C CA . SER A 1 86 ? 8.045 -11.741 -21.315 1.00 94.56 86 SER A CA 1
ATOM 666 C C . SER A 1 86 ? 8.142 -10.643 -22.362 1.00 94.56 86 SER A C 1
ATOM 668 O O . SER A 1 86 ? 9.195 -10.041 -22.578 1.00 94.56 86 SER A O 1
ATOM 670 N N . LEU A 1 87 ? 7.002 -10.336 -22.990 1.00 96.44 87 LEU A N 1
ATOM 671 C CA . LEU A 1 87 ? 6.909 -9.245 -23.958 1.00 96.44 87 LEU A CA 1
ATOM 672 C C . LEU A 1 87 ? 7.344 -7.912 -23.337 1.00 96.44 87 LEU A C 1
ATOM 674 O O . LEU A 1 87 ? 8.072 -7.154 -23.981 1.00 96.44 87 LEU A O 1
ATOM 678 N N . LEU A 1 88 ? 6.929 -7.636 -22.096 1.00 96.50 88 LEU A N 1
ATOM 679 C CA . LEU A 1 88 ? 7.246 -6.372 -21.442 1.00 96.50 88 LEU A CA 1
ATOM 680 C C . LEU A 1 88 ? 8.717 -6.283 -21.054 1.00 96.50 88 LEU A C 1
ATOM 682 O O . LEU A 1 88 ? 9.357 -5.286 -21.380 1.00 96.50 88 LEU A O 1
ATOM 686 N N . SER A 1 89 ? 9.265 -7.310 -20.396 1.00 95.50 89 SER A N 1
ATOM 687 C CA . SER A 1 89 ? 10.673 -7.292 -19.987 1.00 95.50 89 SER A CA 1
ATOM 688 C C . SER A 1 89 ? 11.598 -7.181 -21.193 1.00 95.50 89 SER A C 1
ATOM 690 O O . SER A 1 89 ? 12.599 -6.472 -21.143 1.00 95.50 89 SER A O 1
ATOM 692 N N . ASN A 1 90 ? 11.235 -7.844 -22.295 1.00 97.06 90 ASN A N 1
ATOM 693 C CA . ASN A 1 90 ? 11.987 -7.786 -23.539 1.00 97.06 90 ASN A CA 1
ATOM 694 C C . ASN A 1 90 ? 12.032 -6.362 -24.090 1.00 97.06 90 ASN A C 1
ATOM 696 O O . ASN A 1 90 ? 13.108 -5.849 -24.400 1.00 97.06 90 ASN A O 1
ATOM 700 N N . TRP A 1 91 ? 10.868 -5.716 -24.156 1.00 97.56 91 TRP A N 1
ATOM 701 C CA . TRP A 1 91 ? 10.748 -4.356 -24.660 1.00 97.56 91 TRP A CA 1
ATOM 702 C C . TRP A 1 91 ? 11.468 -3.340 -23.766 1.00 97.56 91 TRP A C 1
ATOM 704 O O . TRP A 1 91 ? 12.188 -2.487 -24.276 1.00 97.56 91 TRP A O 1
ATOM 714 N N . VAL A 1 92 ? 11.329 -3.444 -22.439 1.00 97.69 92 VAL A N 1
ATOM 715 C CA . VAL A 1 92 ? 12.009 -2.549 -21.486 1.00 97.69 92 VAL A CA 1
ATOM 716 C C . VAL A 1 92 ? 13.527 -2.697 -21.590 1.00 97.69 92 VAL A C 1
ATOM 718 O O . VAL A 1 92 ? 14.229 -1.691 -21.679 1.00 97.69 92 VAL A O 1
ATOM 721 N N . ALA A 1 93 ? 14.045 -3.927 -21.623 1.00 97.75 93 ALA A N 1
ATOM 722 C CA . ALA A 1 93 ? 15.480 -4.159 -21.749 1.00 97.75 93 ALA A CA 1
ATOM 723 C C . ALA A 1 93 ? 16.037 -3.616 -23.078 1.00 97.75 93 ALA A C 1
ATOM 725 O O . ALA A 1 93 ? 17.108 -3.010 -23.093 1.00 97.75 93 ALA A O 1
ATOM 726 N N . ASP A 1 94 ? 15.297 -3.751 -24.181 1.00 97.81 94 ASP A N 1
ATOM 727 C CA . ASP A 1 94 ? 15.685 -3.163 -25.469 1.00 97.81 94 ASP A CA 1
ATOM 728 C C . ASP A 1 94 ? 15.608 -1.627 -25.452 1.00 97.81 94 ASP A C 1
ATOM 730 O O . ASP A 1 94 ? 16.481 -0.952 -25.999 1.00 97.81 94 ASP A O 1
ATOM 734 N N . ALA A 1 95 ? 14.610 -1.050 -24.779 1.00 97.62 95 ALA A N 1
ATOM 735 C CA . ALA A 1 95 ? 14.480 0.396 -24.616 1.00 97.62 95 ALA A CA 1
ATOM 736 C C . ALA A 1 95 ? 15.640 1.000 -23.800 1.00 97.62 95 ALA A C 1
ATOM 738 O O . ALA A 1 95 ? 16.056 2.132 -24.072 1.00 97.62 95 ALA A O 1
ATOM 739 N N . LEU A 1 96 ? 16.201 0.254 -22.839 1.00 98.19 96 LEU A N 1
ATOM 740 C CA . LEU A 1 96 ? 17.420 0.644 -22.119 1.00 98.19 96 LEU A CA 1
ATOM 741 C C . LEU A 1 96 ? 18.645 0.653 -23.043 1.00 98.19 96 LEU A C 1
ATOM 743 O O . LEU A 1 96 ? 19.410 1.616 -23.012 1.00 98.19 96 LEU A O 1
ATOM 747 N N . VAL A 1 97 ? 18.794 -0.349 -23.920 1.00 98.25 97 VAL A N 1
ATOM 748 C CA . VAL A 1 97 ? 19.850 -0.357 -24.954 1.00 98.25 97 VAL A CA 1
ATOM 749 C C . VAL A 1 97 ? 19.698 0.847 -25.884 1.00 98.25 97 VAL A C 1
ATOM 751 O O . VAL A 1 97 ? 20.639 1.621 -26.042 1.00 98.25 97 VAL A O 1
ATOM 754 N N . ALA A 1 98 ? 18.498 1.078 -26.421 1.00 97.06 98 ALA A N 1
ATOM 755 C CA . ALA A 1 98 ? 18.220 2.223 -27.288 1.00 97.06 98 ALA A CA 1
ATOM 756 C C . ALA A 1 98 ? 18.454 3.570 -26.578 1.00 97.06 98 ALA A C 1
ATOM 758 O O . ALA A 1 98 ? 18.811 4.570 -27.199 1.00 97.06 98 ALA A O 1
ATOM 759 N N . THR A 1 99 ? 18.247 3.625 -25.263 1.00 96.81 99 THR A N 1
ATOM 760 C CA . THR A 1 99 ? 18.548 4.811 -24.456 1.00 96.81 99 THR A CA 1
ATOM 761 C C . THR A 1 99 ? 20.048 5.034 -24.315 1.00 96.81 99 THR A C 1
ATOM 763 O O . THR A 1 99 ? 20.505 6.153 -24.544 1.00 96.81 99 THR A O 1
ATOM 766 N N . ALA A 1 100 ? 20.818 3.981 -24.037 1.00 97.44 100 ALA A N 1
ATOM 767 C CA . ALA A 1 100 ? 22.276 4.047 -24.023 1.00 97.44 100 ALA A CA 1
ATOM 768 C C . ALA A 1 100 ? 22.833 4.532 -25.375 1.00 97.44 100 ALA A C 1
ATOM 770 O O . ALA A 1 100 ? 23.671 5.434 -25.405 1.00 97.44 100 ALA A O 1
ATOM 771 N N . GLU A 1 101 ? 22.296 4.027 -26.490 1.00 96.00 101 GLU A N 1
ATOM 772 C CA . GLU A 1 101 ? 22.668 4.454 -27.847 1.00 96.00 101 GLU A CA 1
ATOM 773 C C . GLU A 1 101 ? 22.393 5.941 -28.092 1.00 96.00 101 GLU A C 1
ATOM 775 O O . GLU A 1 101 ? 23.261 6.654 -28.600 1.00 96.00 101 GLU A O 1
ATOM 780 N N . ARG A 1 102 ? 21.224 6.450 -27.677 1.00 94.62 102 ARG A N 1
ATOM 781 C CA . ARG A 1 102 ? 20.904 7.890 -27.761 1.00 94.62 102 ARG A CA 1
ATOM 782 C C . ARG A 1 102 ? 21.866 8.758 -26.946 1.00 94.62 102 ARG A C 1
ATOM 784 O O . ARG A 1 102 ? 22.059 9.922 -27.287 1.00 94.62 102 ARG A O 1
ATOM 791 N N . MET A 1 103 ? 22.463 8.206 -25.893 1.00 94.88 103 MET A N 1
ATOM 792 C CA . MET A 1 103 ? 23.471 8.870 -25.063 1.00 94.88 103 MET A CA 1
ATOM 793 C C . MET A 1 103 ? 24.907 8.699 -25.584 1.00 94.88 103 MET A C 1
ATOM 795 O O . MET A 1 103 ? 25.838 9.212 -24.968 1.00 94.88 103 MET A O 1
ATOM 799 N N . GLY A 1 104 ? 25.103 8.011 -26.713 1.00 96.25 104 GLY A N 1
ATOM 800 C CA . GLY A 1 104 ? 26.419 7.790 -27.317 1.00 96.25 104 GLY A CA 1
ATOM 801 C C . GLY A 1 104 ? 27.176 6.576 -26.773 1.00 96.25 104 GLY A C 1
ATOM 802 O O . GLY A 1 104 ? 28.372 6.448 -27.026 1.00 96.25 104 GLY A O 1
ATOM 803 N N . PHE A 1 105 ? 26.506 5.680 -26.045 1.00 96.25 105 PHE A N 1
ATOM 804 C CA . PHE A 1 105 ? 27.071 4.407 -25.601 1.00 96.25 105 PHE A CA 1
ATOM 805 C C . PHE A 1 105 ? 26.607 3.263 -26.504 1.00 96.25 105 PHE A C 1
ATOM 807 O O . PHE A 1 105 ? 25.440 3.173 -26.864 1.00 96.25 105 PHE A O 1
ATOM 814 N N . HIS A 1 106 ? 27.506 2.335 -26.816 1.00 96.06 106 HIS A N 1
ATOM 815 C CA . HIS A 1 106 ? 27.148 1.084 -27.483 1.00 96.06 106 HIS A CA 1
ATOM 816 C C . HIS A 1 106 ? 26.990 -0.007 -26.427 1.00 96.06 106 HIS A C 1
ATOM 818 O O . HIS A 1 106 ? 27.990 -0.557 -25.977 1.00 96.06 106 HIS A O 1
ATOM 824 N N . ALA A 1 107 ? 25.756 -0.266 -25.990 1.00 97.31 107 ALA A N 1
ATOM 825 C CA . ALA A 1 107 ? 25.469 -1.307 -25.006 1.00 97.31 107 ALA A CA 1
ATOM 826 C C . ALA A 1 107 ? 25.363 -2.688 -25.674 1.00 97.31 107 ALA A C 1
ATOM 828 O O . ALA A 1 107 ? 24.591 -2.876 -26.612 1.00 97.31 107 ALA A O 1
ATOM 829 N N . ASP A 1 108 ? 26.108 -3.667 -25.163 1.00 98.31 108 ASP A N 1
ATOM 830 C CA . ASP A 1 108 ? 26.040 -5.068 -25.590 1.00 98.31 108 ASP A CA 1
ATOM 831 C C . ASP A 1 108 ? 24.811 -5.785 -25.014 1.00 98.31 108 ASP A C 1
ATOM 833 O O . ASP A 1 108 ? 24.335 -6.776 -25.576 1.00 98.31 108 ASP A O 1
ATOM 837 N N . LEU A 1 109 ? 24.310 -5.309 -23.871 1.00 98.44 109 LEU A N 1
ATOM 838 C CA . LEU A 1 109 ? 23.200 -5.899 -23.132 1.00 98.44 109 LEU A CA 1
ATOM 839 C C . LEU A 1 109 ? 22.398 -4.818 -22.398 1.00 98.44 109 LEU A C 1
ATOM 841 O O . LEU A 1 109 ? 22.968 -3.961 -21.730 1.00 98.44 109 LEU A O 1
ATOM 845 N N . GLY A 1 110 ? 21.076 -4.901 -22.472 1.00 98.38 110 GLY A N 1
ATOM 846 C CA . GLY A 1 110 ? 20.143 -4.231 -21.575 1.00 98.38 110 GLY A CA 1
ATOM 847 C C . GLY A 1 110 ? 19.668 -5.193 -20.493 1.00 98.38 110 GLY A C 1
ATOM 848 O O . GLY A 1 110 ? 19.350 -6.344 -20.805 1.00 98.38 110 GLY A O 1
ATOM 849 N N . VAL A 1 111 ? 19.610 -4.729 -19.245 1.00 97.88 111 VAL A N 1
ATOM 850 C CA . VAL A 1 111 ? 19.084 -5.489 -18.104 1.00 97.88 111 VAL A CA 1
ATOM 851 C C . VAL A 1 111 ? 18.072 -4.641 -17.339 1.00 97.88 111 VAL A C 1
ATOM 853 O O . VAL A 1 111 ? 18.370 -3.511 -16.967 1.00 97.88 111 VAL A O 1
ATOM 856 N N . CYS A 1 112 ? 16.882 -5.176 -17.078 1.00 95.00 112 CYS A N 1
ATOM 857 C CA . CYS A 1 112 ? 15.855 -4.510 -16.274 1.00 95.00 112 CYS A CA 1
ATOM 858 C C . CYS A 1 112 ? 15.363 -5.395 -15.124 1.00 95.00 112 CYS A C 1
ATOM 860 O O . CYS A 1 112 ? 15.345 -6.622 -15.235 1.00 95.00 112 CYS A O 1
ATOM 862 N N . ASN A 1 113 ? 14.906 -4.780 -14.032 1.00 85.88 113 ASN A N 1
ATOM 863 C CA . ASN A 1 113 ? 14.382 -5.504 -12.880 1.00 85.88 113 ASN A CA 1
ATOM 864 C C . ASN A 1 113 ? 12.884 -5.784 -13.017 1.00 85.88 113 ASN A C 1
ATOM 866 O O . ASN A 1 113 ? 12.059 -4.876 -13.006 1.00 85.88 113 ASN A O 1
ATOM 870 N N . ILE A 1 114 ? 12.497 -7.056 -13.070 1.00 69.50 114 ILE A N 1
ATOM 871 C CA . ILE A 1 114 ? 11.078 -7.405 -13.248 1.00 69.50 114 ILE A CA 1
ATOM 872 C C . ILE A 1 114 ? 10.266 -7.212 -11.979 1.00 69.50 114 ILE A C 1
ATOM 874 O O . ILE A 1 114 ? 9.115 -6.802 -12.063 1.00 69.50 114 ILE A O 1
ATOM 878 N N . GLY A 1 115 ? 10.858 -7.426 -10.797 1.00 69.81 115 GLY A N 1
ATOM 879 C CA . GLY A 1 115 ? 10.200 -7.058 -9.537 1.00 69.81 115 GLY A CA 1
ATOM 880 C C . GLY A 1 115 ? 9.770 -5.582 -9.521 1.00 69.81 115 GLY A C 1
ATOM 881 O O . GLY A 1 115 ? 8.773 -5.233 -8.884 1.00 69.81 115 GLY A O 1
ATOM 882 N N . GLY A 1 116 ? 10.479 -4.750 -10.296 1.00 76.25 116 GLY A N 1
ATOM 883 C CA . GLY A 1 116 ? 10.184 -3.345 -10.550 1.00 76.25 116 GLY A CA 1
ATOM 884 C C . GLY A 1 116 ? 9.122 -3.063 -11.619 1.00 76.25 116 GLY A C 1
ATOM 885 O O . GLY A 1 116 ? 8.580 -1.961 -11.611 1.00 76.25 116 GLY A O 1
ATOM 886 N N . LEU A 1 117 ? 8.783 -4.019 -12.495 1.00 87.88 117 LEU A N 1
ATOM 887 C CA . LEU A 1 117 ? 7.760 -3.868 -13.539 1.00 87.88 117 LEU A CA 1
ATOM 888 C C . LEU A 1 117 ? 6.378 -4.236 -12.983 1.00 87.88 117 LEU A C 1
ATOM 890 O O . LEU A 1 117 ? 6.040 -5.408 -12.824 1.00 87.88 117 LEU A O 1
ATOM 894 N N . ARG A 1 118 ? 5.575 -3.228 -12.632 1.00 83.56 118 ARG A N 1
ATOM 895 C CA . ARG A 1 118 ? 4.372 -3.423 -11.798 1.00 83.56 118 ARG A CA 1
ATOM 896 C C . ARG A 1 118 ? 3.077 -3.593 -12.586 1.00 83.56 118 ARG A C 1
ATOM 898 O O . ARG A 1 118 ? 2.139 -4.211 -12.079 1.00 83.56 118 ARG A O 1
ATOM 905 N N . ALA A 1 119 ? 3.034 -3.099 -13.815 1.00 88.88 119 ALA A N 1
ATOM 906 C CA . ALA A 1 119 ? 1.887 -3.202 -14.705 1.00 88.88 119 ALA A CA 1
ATOM 907 C C . ALA A 1 119 ? 2.314 -3.648 -16.105 1.00 88.88 119 ALA A C 1
ATOM 909 O O . ALA A 1 119 ? 3.478 -3.538 -16.475 1.00 88.88 119 ALA A O 1
ATOM 910 N N . ALA A 1 120 ? 1.360 -4.145 -16.881 1.00 92.38 120 ALA A N 1
ATOM 911 C CA . ALA A 1 120 ? 1.527 -4.467 -18.286 1.00 92.38 120 ALA A CA 1
ATOM 912 C C . ALA A 1 120 ? 1.425 -3.217 -19.177 1.00 92.38 120 ALA A C 1
ATOM 914 O O . ALA A 1 120 ? 0.682 -2.284 -18.868 1.00 92.38 120 ALA A O 1
ATOM 915 N N . MET A 1 121 ? 2.101 -3.234 -20.330 1.00 95.75 121 MET A N 1
ATOM 916 C CA . MET A 1 121 ? 1.874 -2.242 -21.388 1.00 95.75 121 MET A CA 1
ATOM 917 C C . MET A 1 121 ? 0.492 -2.470 -22.016 1.00 95.75 121 MET A C 1
ATOM 919 O O . MET A 1 121 ? 0.232 -3.588 -22.481 1.00 95.75 121 MET A O 1
ATOM 923 N N . PRO A 1 122 ? -0.395 -1.459 -22.074 1.00 95.69 122 PRO A N 1
ATOM 924 C CA . PRO A 1 122 ? -1.670 -1.591 -22.765 1.00 95.69 122 PRO A CA 1
ATOM 925 C C . PRO A 1 122 ? -1.470 -1.699 -24.278 1.00 95.69 122 PRO A C 1
ATOM 927 O O . PRO A 1 122 ? -0.484 -1.214 -24.827 1.00 95.69 122 PRO A O 1
ATOM 930 N N . LYS A 1 123 ? -2.443 -2.304 -24.964 1.00 95.19 123 LYS A N 1
ATOM 931 C CA . LYS A 1 123 ? -2.529 -2.260 -26.427 1.00 95.19 123 LYS A CA 1
ATOM 932 C C . LYS A 1 123 ? -3.066 -0.896 -26.883 1.00 95.19 123 LYS A C 1
ATOM 934 O O . LYS A 1 123 ? -3.887 -0.287 -26.202 1.00 95.19 123 LYS A O 1
ATOM 939 N N . ASP A 1 124 ? -2.664 -0.475 -28.075 1.00 95.62 124 ASP A N 1
ATOM 940 C CA . ASP A 1 124 ? -3.085 0.741 -28.761 1.00 95.62 124 ASP A CA 1
ATOM 941 C C . ASP A 1 124 ? -2.535 2.002 -28.101 1.00 95.62 124 ASP A C 1
ATOM 943 O O . ASP A 1 124 ? -1.351 2.272 -28.253 1.00 95.62 124 ASP A O 1
ATOM 947 N N . THR A 1 125 ? -3.346 2.808 -27.418 1.00 96.44 125 THR A N 1
ATOM 948 C CA . THR A 1 125 ? -2.873 4.094 -26.878 1.00 96.44 125 THR A CA 1
ATOM 949 C C . THR A 1 125 ? -2.089 3.890 -25.590 1.00 96.44 125 THR A C 1
ATOM 951 O O . THR A 1 125 ? -2.621 3.327 -24.639 1.00 96.44 125 THR A O 1
ATOM 954 N N . VAL A 1 126 ? -0.874 4.437 -25.537 1.00 96.75 126 VAL A N 1
ATOM 955 C CA . VAL A 1 126 ? -0.040 4.473 -24.334 1.00 96.75 126 VAL A CA 1
ATOM 956 C C . VAL A 1 126 ? 0.063 5.909 -23.831 1.00 96.75 126 VAL A C 1
ATOM 958 O O . VAL A 1 126 ? 0.406 6.841 -24.572 1.00 96.75 126 VAL A O 1
ATOM 961 N N . ARG A 1 127 ? -0.244 6.103 -22.552 1.00 95.19 127 ARG A N 1
ATOM 962 C CA . ARG A 1 127 ? -0.224 7.392 -21.863 1.00 95.19 127 ARG A CA 1
ATOM 963 C C . ARG A 1 127 ? 0.855 7.412 -20.791 1.00 95.19 127 ARG A C 1
ATOM 965 O O . ARG A 1 127 ? 1.393 6.384 -20.386 1.00 95.19 127 ARG A O 1
ATOM 972 N N . ARG A 1 128 ? 1.151 8.607 -20.284 1.00 93.50 128 ARG A N 1
ATOM 973 C CA . ARG A 1 128 ? 2.126 8.797 -19.203 1.00 93.50 128 ARG A CA 1
ATOM 974 C C . ARG A 1 128 ? 1.791 7.953 -17.972 1.00 93.50 128 ARG A C 1
ATOM 976 O O . ARG A 1 128 ? 2.690 7.352 -17.397 1.00 93.50 128 ARG A O 1
ATOM 983 N N . GLY A 1 129 ? 0.512 7.877 -17.601 1.00 89.00 129 GLY A N 1
ATOM 984 C CA . GLY A 1 129 ? 0.052 7.056 -16.479 1.00 89.00 129 GLY A CA 1
ATOM 985 C C . GLY A 1 129 ? 0.400 5.574 -16.622 1.00 89.00 129 GLY A C 1
ATOM 986 O O . GLY A 1 129 ? 0.777 4.956 -15.632 1.00 89.00 129 GLY A O 1
ATOM 987 N N . ASP A 1 130 ? 0.360 5.030 -17.842 1.00 92.69 130 ASP A N 1
ATOM 988 C CA . ASP A 1 130 ? 0.692 3.625 -18.099 1.00 92.69 130 ASP A CA 1
ATOM 989 C C . ASP A 1 130 ? 2.181 3.358 -17.846 1.00 92.69 130 ASP A C 1
ATOM 991 O O . ASP A 1 130 ? 2.537 2.384 -17.191 1.00 92.69 130 ASP A O 1
ATOM 995 N N . ILE A 1 131 ? 3.062 4.267 -18.278 1.00 94.56 131 ILE A N 1
ATOM 996 C CA . ILE A 1 131 ? 4.512 4.128 -18.063 1.00 94.56 131 ILE A CA 1
ATOM 997 C C . ILE A 1 131 ? 4.888 4.287 -16.593 1.00 94.56 131 ILE A C 1
ATOM 999 O O . ILE A 1 131 ? 5.723 3.536 -16.091 1.00 94.56 131 ILE A O 1
ATOM 1003 N N . LEU A 1 132 ? 4.244 5.217 -15.886 1.00 89.81 132 LEU A N 1
ATOM 1004 C CA . LEU A 1 132 ? 4.424 5.364 -14.443 1.00 89.81 132 LEU A CA 1
ATOM 1005 C C . LEU A 1 132 ? 3.895 4.143 -13.677 1.00 89.81 132 LEU A C 1
ATOM 1007 O O . LEU A 1 132 ? 4.481 3.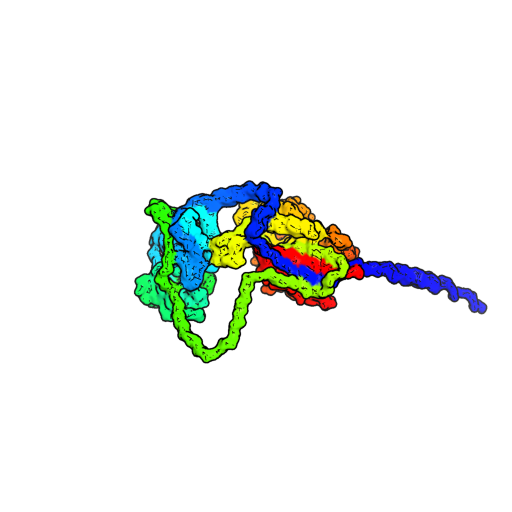769 -12.671 1.00 89.81 132 LEU A O 1
ATOM 1011 N N . ALA A 1 133 ? 2.832 3.489 -14.153 1.00 87.19 133 ALA A N 1
ATOM 1012 C CA . ALA A 1 133 ? 2.351 2.242 -13.564 1.00 87.19 133 ALA A CA 1
ATOM 1013 C C . ALA A 1 133 ? 3.282 1.053 -13.861 1.00 87.19 133 ALA A C 1
ATOM 1015 O O . ALA A 1 133 ? 3.424 0.170 -13.020 1.00 87.19 133 ALA A O 1
ATOM 1016 N N . ILE A 1 134 ? 3.922 1.019 -15.035 1.00 91.88 134 ILE A N 1
ATOM 1017 C CA . ILE A 1 134 ? 4.912 -0.006 -15.398 1.00 91.88 134 ILE A CA 1
ATOM 1018 C C . ILE A 1 134 ? 6.175 0.146 -14.546 1.00 91.88 134 ILE A C 1
ATOM 1020 O O . ILE A 1 134 ? 6.598 -0.830 -13.938 1.00 91.88 134 ILE A O 1
ATOM 1024 N N . SER A 1 135 ? 6.749 1.350 -14.469 1.00 90.56 135 SER A N 1
ATOM 1025 C CA . SER A 1 135 ? 7.987 1.655 -13.736 1.00 90.56 135 SER A CA 1
ATOM 1026 C C . SER A 1 135 ? 7.750 2.786 -12.722 1.00 90.56 135 SER A C 1
ATOM 1028 O O . SER A 1 135 ? 8.098 3.938 -13.002 1.00 90.56 135 SER A O 1
ATOM 1030 N N . PRO A 1 136 ? 7.156 2.484 -11.551 1.00 81.75 136 PRO A N 1
ATOM 1031 C CA . PRO A 1 136 ? 6.742 3.506 -10.586 1.00 81.75 136 PRO A CA 1
ATOM 1032 C C . PRO A 1 136 ? 7.875 4.041 -9.710 1.00 81.75 136 PRO A C 1
ATOM 1034 O O . PRO A 1 136 ? 7.708 5.074 -9.070 1.00 81.75 136 PRO A O 1
ATOM 1037 N N . PHE A 1 137 ? 9.006 3.340 -9.655 1.00 82.75 137 PHE A N 1
ATOM 1038 C CA . PHE A 1 137 ? 10.141 3.723 -8.822 1.00 82.75 137 PHE A CA 1
ATOM 1039 C C . PHE A 1 137 ? 11.003 4.783 -9.507 1.00 82.75 137 PHE A C 1
ATOM 1041 O O . PHE A 1 137 ? 11.206 4.747 -10.725 1.00 82.75 137 PHE A O 1
ATOM 1048 N N . GLU A 1 138 ? 11.547 5.698 -8.708 1.00 82.44 138 GLU A N 1
ATOM 1049 C CA . GLU A 1 138 ? 12.487 6.724 -9.156 1.00 82.44 138 GLU A CA 1
ATOM 1050 C C . GLU A 1 138 ? 13.901 6.139 -9.297 1.00 82.44 138 GLU A C 1
ATOM 1052 O O . GLU A 1 138 ? 14.811 6.460 -8.543 1.00 82.44 138 GLU A O 1
ATOM 1057 N N . ASN A 1 139 ? 14.058 5.234 -10.262 1.00 90.69 139 ASN A N 1
ATOM 1058 C CA . ASN A 1 139 ? 15.352 4.681 -10.646 1.00 90.69 139 ASN A CA 1
ATOM 1059 C C . ASN A 1 139 ? 15.901 5.426 -11.862 1.00 90.69 139 ASN A C 1
ATOM 1061 O O . ASN A 1 139 ? 15.143 5.842 -12.750 1.00 90.69 139 ASN A O 1
ATOM 1065 N N . TYR A 1 140 ? 17.220 5.519 -11.943 1.00 96.00 140 TYR A N 1
ATOM 1066 C CA . TYR A 1 140 ? 17.933 6.195 -13.021 1.00 96.00 140 TYR A CA 1
ATOM 1067 C C . TYR A 1 140 ? 18.663 5.187 -13.907 1.00 96.00 140 TYR A C 1
ATOM 1069 O O . TYR A 1 140 ? 19.142 4.156 -13.438 1.00 96.00 140 TYR A O 1
ATOM 1077 N N . VAL A 1 141 ? 18.745 5.458 -15.213 1.00 97.62 141 VAL A N 1
ATOM 1078 C CA . VAL A 1 141 ? 19.508 4.600 -16.132 1.00 97.62 141 VAL A CA 1
ATOM 1079 C C . VAL A 1 141 ? 20.991 4.665 -15.748 1.00 97.62 141 VAL A C 1
ATOM 1081 O O . VAL A 1 141 ? 21.538 5.748 -15.538 1.00 97.62 141 VAL A O 1
ATOM 1084 N N . ALA A 1 142 ? 21.652 3.516 -15.685 1.00 98.00 142 ALA A N 1
ATOM 1085 C CA . ALA A 1 142 ? 23.072 3.375 -15.391 1.00 98.00 142 ALA A CA 1
ATOM 1086 C C . ALA A 1 142 ? 23.754 2.578 -16.508 1.00 98.00 142 ALA A C 1
ATOM 1088 O O . ALA A 1 142 ? 23.237 1.558 -16.969 1.00 98.00 142 ALA A O 1
ATOM 1089 N N . ILE A 1 143 ? 24.928 3.037 -16.944 1.00 98.44 143 ILE A N 1
ATOM 1090 C CA . ILE A 1 143 ? 25.735 2.362 -17.966 1.00 98.44 143 ILE A CA 1
ATOM 1091 C C . ILE A 1 143 ? 26.996 1.806 -17.312 1.00 98.44 143 ILE A C 1
ATOM 1093 O O . ILE A 1 143 ? 27.790 2.556 -16.740 1.00 98.44 143 ILE A O 1
ATOM 1097 N N . LEU A 1 144 ? 27.191 0.494 -17.403 1.00 98.50 144 LEU A N 1
ATOM 1098 C CA . LEU A 1 144 ? 28.285 -0.222 -16.752 1.00 98.50 144 LEU A CA 1
ATOM 1099 C C . LEU A 1 144 ? 29.248 -0.794 -17.787 1.00 98.50 144 LEU A C 1
ATOM 1101 O O . LEU A 1 144 ? 28.814 -1.357 -18.788 1.00 98.50 144 LEU A O 1
ATOM 1105 N N . LYS A 1 145 ? 30.554 -0.730 -17.522 1.00 98.25 145 LYS A N 1
ATOM 1106 C CA . LYS A 1 145 ? 31.550 -1.553 -18.223 1.00 98.25 145 LYS A CA 1
ATOM 1107 C C . LYS A 1 145 ? 31.940 -2.729 -17.345 1.00 98.25 145 LYS A C 1
ATOM 1109 O O . LYS A 1 145 ? 32.355 -2.536 -16.206 1.00 98.25 145 LYS A O 1
ATOM 1114 N N . MET A 1 146 ? 31.846 -3.942 -17.869 1.00 97.69 146 MET A N 1
ATOM 1115 C CA . MET A 1 146 ? 32.079 -5.176 -17.118 1.00 97.69 146 MET A CA 1
ATOM 1116 C C . MET A 1 146 ? 33.090 -6.070 -17.831 1.00 97.69 146 MET A C 1
ATOM 1118 O O . MET A 1 146 ? 33.118 -6.125 -19.062 1.00 97.69 146 MET A O 1
ATOM 1122 N N . ARG A 1 147 ? 33.911 -6.798 -17.063 1.00 98.06 147 ARG A N 1
ATOM 1123 C CA . ARG A 1 147 ? 34.706 -7.905 -17.617 1.00 98.06 147 ARG A CA 1
ATOM 1124 C C . ARG A 1 147 ? 33.780 -9.050 -18.005 1.00 98.06 147 ARG A C 1
ATOM 1126 O O . ARG A 1 147 ? 32.763 -9.279 -17.353 1.00 98.06 147 ARG A O 1
ATOM 1133 N N . GLY A 1 148 ? 34.161 -9.817 -19.018 1.00 97.88 148 GLY A N 1
ATOM 1134 C CA . GLY A 1 148 ? 33.418 -10.996 -19.447 1.00 97.88 148 GLY A CA 1
ATOM 1135 C C . GLY A 1 148 ? 33.212 -12.028 -18.338 1.00 97.88 148 GLY A C 1
ATOM 1136 O O . GLY A 1 148 ? 32.150 -12.633 -18.277 1.00 97.88 148 GLY A O 1
ATOM 1137 N N . SER A 1 149 ? 34.165 -12.180 -17.415 1.00 97.69 149 SER A N 1
ATOM 1138 C CA . SER A 1 149 ? 34.006 -13.044 -16.234 1.00 97.69 149 SER A CA 1
ATOM 1139 C C . SER A 1 149 ? 32.849 -12.606 -15.328 1.00 97.69 149 SER A C 1
ATOM 1141 O O . SER A 1 149 ? 32.100 -13.441 -14.825 1.00 97.69 149 SER A O 1
ATOM 1143 N N . ASP A 1 150 ? 32.665 -11.297 -15.144 1.00 98.12 150 ASP A N 1
ATOM 1144 C CA . ASP A 1 150 ? 31.545 -10.759 -14.368 1.00 98.12 150 ASP A CA 1
ATOM 1145 C C . ASP A 1 150 ? 30.245 -10.779 -15.177 1.00 98.12 150 ASP A C 1
ATOM 1147 O O . ASP A 1 150 ? 29.181 -10.973 -14.599 1.00 98.12 150 ASP A O 1
ATOM 1151 N N . MET A 1 151 ? 30.311 -10.678 -16.509 1.00 97.69 151 MET A N 1
ATOM 1152 C CA . MET A 1 151 ? 29.153 -10.926 -17.378 1.00 97.69 151 MET A CA 1
ATOM 1153 C C . MET A 1 151 ? 28.663 -12.372 -17.281 1.00 97.69 151 MET A C 1
ATOM 1155 O O . MET A 1 151 ? 27.463 -12.596 -17.170 1.00 97.69 151 MET A O 1
ATOM 1159 N N . GLU A 1 152 ? 29.555 -13.366 -17.280 1.00 97.50 152 GLU A N 1
ATOM 1160 C CA . GLU A 1 152 ? 29.172 -14.768 -17.060 1.00 97.50 152 GLU A CA 1
ATOM 1161 C C . GLU A 1 152 ? 28.517 -14.959 -15.694 1.00 97.50 152 GLU A C 1
ATOM 1163 O O . GLU A 1 152 ? 27.503 -15.650 -15.583 1.00 97.50 152 GLU A O 1
ATOM 1168 N N . GLN A 1 153 ? 29.061 -14.316 -14.659 1.00 98.12 153 GLN A N 1
ATOM 1169 C CA . GLN A 1 153 ? 28.465 -14.356 -13.332 1.00 98.12 153 GLN A CA 1
ATOM 1170 C C . GLN A 1 153 ? 27.108 -13.647 -13.289 1.00 98.12 153 GLN A C 1
ATOM 1172 O O . GLN A 1 153 ? 26.188 -14.176 -12.680 1.00 98.12 153 GLN A O 1
ATOM 1177 N N . LEU A 1 154 ? 26.931 -12.528 -13.994 1.00 97.88 154 LEU A N 1
ATOM 1178 C CA . LEU A 1 154 ? 25.633 -11.867 -14.133 1.00 97.88 154 LEU A CA 1
ATOM 1179 C C . LEU A 1 154 ? 24.592 -12.804 -14.753 1.00 97.88 154 LEU A C 1
ATOM 1181 O O . LEU A 1 154 ? 23.461 -12.861 -14.280 1.00 97.88 154 LEU A O 1
ATOM 1185 N N . MET A 1 155 ? 24.963 -13.588 -15.770 1.00 97.81 155 MET A N 1
ATOM 1186 C CA . MET A 1 155 ? 24.044 -14.571 -16.358 1.00 97.81 155 MET A CA 1
ATOM 1187 C C . MET A 1 155 ? 23.663 -15.669 -15.351 1.00 97.81 155 MET A C 1
ATOM 1189 O O . MET A 1 155 ? 22.537 -16.165 -15.387 1.00 97.81 155 MET A O 1
ATOM 1193 N N . ARG A 1 156 ? 24.574 -16.044 -14.438 1.00 97.81 156 ARG A N 1
ATOM 1194 C CA . ARG A 1 156 ? 24.285 -16.982 -13.336 1.00 97.81 156 ARG A CA 1
ATOM 1195 C C . ARG A 1 156 ? 23.371 -16.359 -12.291 1.00 97.81 156 ARG A C 1
ATOM 1197 O O . ARG A 1 156 ? 22.450 -17.031 -11.846 1.00 97.81 156 ARG A O 1
ATOM 1204 N N . ASP A 1 157 ? 23.596 -15.098 -11.938 1.00 96.94 157 ASP A N 1
ATOM 1205 C CA . ASP A 1 157 ? 22.751 -14.360 -10.999 1.00 96.94 157 ASP A CA 1
ATOM 1206 C C . ASP A 1 157 ? 21.313 -14.260 -11.546 1.00 96.94 157 ASP A C 1
ATOM 1208 O O . ASP A 1 157 ? 20.358 -14.563 -10.834 1.00 96.94 157 ASP A O 1
ATOM 1212 N N . ILE A 1 158 ? 21.161 -13.950 -12.843 1.00 96.06 158 ILE A N 1
ATOM 1213 C CA . ILE A 1 158 ? 19.867 -13.938 -13.550 1.00 96.06 158 ILE A CA 1
ATOM 1214 C C . ILE A 1 158 ? 19.223 -15.333 -13.551 1.00 96.06 158 ILE A C 1
ATOM 1216 O O . ILE A 1 158 ? 18.033 -15.466 -13.268 1.00 96.06 158 ILE A O 1
ATOM 1220 N N . ALA A 1 159 ? 19.987 -16.394 -13.830 1.00 95.81 159 ALA A N 1
ATOM 1221 C CA . ALA A 1 159 ? 19.470 -17.763 -13.787 1.00 95.81 159 ALA A CA 1
ATOM 1222 C C . ALA A 1 159 ? 18.985 -18.161 -12.382 1.00 95.81 159 ALA A C 1
ATOM 1224 O O . ALA A 1 159 ? 17.903 -18.736 -12.256 1.00 95.81 159 ALA A O 1
ATOM 1225 N N . ALA A 1 160 ? 19.730 -17.790 -11.335 1.00 94.69 160 ALA A N 1
ATOM 1226 C CA . ALA A 1 160 ? 19.436 -18.128 -9.940 1.00 94.69 160 ALA A CA 1
ATOM 1227 C C . ALA A 1 160 ? 18.146 -17.482 -9.418 1.00 94.69 160 ALA A C 1
ATOM 1229 O O . ALA A 1 160 ? 17.561 -17.952 -8.443 1.00 94.69 160 ALA A O 1
ATOM 1230 N N . VAL A 1 161 ? 17.682 -16.415 -10.071 1.00 91.56 161 VAL A N 1
ATOM 1231 C CA . VAL A 1 161 ? 16.371 -15.803 -9.819 1.00 91.56 161 VAL A CA 1
ATOM 1232 C C . VAL A 1 161 ? 15.303 -16.249 -10.824 1.00 91.56 161 VAL A C 1
ATOM 1234 O O . VAL A 1 161 ? 14.246 -15.630 -10.909 1.00 91.56 161 VAL A O 1
ATOM 1237 N N . HIS A 1 162 ? 15.538 -17.356 -11.535 1.00 91.94 162 HIS A N 1
ATOM 1238 C CA . HIS A 1 162 ? 14.662 -17.960 -12.547 1.00 91.94 162 HIS A CA 1
ATOM 1239 C C . HIS A 1 162 ? 14.450 -17.112 -13.815 1.00 91.94 162 HIS A C 1
ATOM 1241 O O . HIS A 1 162 ? 13.425 -17.240 -14.487 1.00 91.94 162 HIS A O 1
ATOM 1247 N N . GLY A 1 163 ? 15.435 -16.286 -14.174 1.00 89.25 163 GLY A N 1
ATOM 1248 C CA . GLY A 1 163 ? 15.493 -15.573 -15.448 1.00 89.25 163 GLY A CA 1
ATOM 1249 C C . GLY A 1 163 ? 14.709 -14.258 -15.521 1.00 89.25 163 GLY A C 1
ATOM 1250 O O . GLY A 1 163 ? 14.287 -13.697 -14.512 1.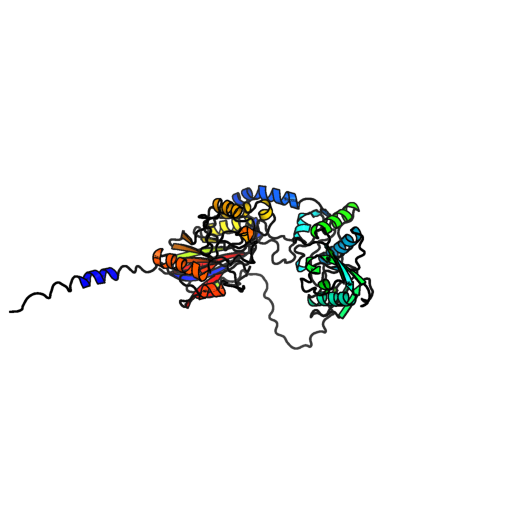00 89.25 163 GLY A O 1
ATOM 1251 N N . GLU A 1 164 ? 14.502 -13.839 -16.773 1.00 86.00 164 GLU A N 1
ATOM 1252 C CA . GLU A 1 164 ? 13.853 -12.626 -17.298 1.00 86.00 164 GLU A CA 1
ATOM 1253 C C . GLU A 1 164 ? 14.728 -11.348 -17.326 1.00 86.00 164 GLU A C 1
ATOM 1255 O O . GLU A 1 164 ? 15.789 -11.272 -16.711 1.00 86.00 164 GLU A O 1
ATOM 1260 N N . GLY A 1 165 ? 14.296 -10.334 -18.090 1.00 92.69 165 GLY A N 1
ATOM 1261 C CA . GLY A 1 165 ? 14.827 -8.968 -17.994 1.00 92.69 165 GLY A CA 1
ATOM 1262 C C . GLY A 1 165 ? 16.046 -8.654 -18.856 1.00 92.69 165 GLY A C 1
ATOM 1263 O O . GLY A 1 165 ? 16.777 -7.733 -18.515 1.00 92.69 165 GLY A O 1
ATOM 1264 N N . VAL A 1 166 ? 16.278 -9.387 -19.950 1.00 97.00 166 VAL A N 1
ATOM 1265 C CA . VAL A 1 166 ? 17.451 -9.210 -20.830 1.00 97.00 166 VAL A CA 1
ATOM 1266 C C . VAL A 1 166 ? 17.074 -8.753 -22.245 1.00 97.00 166 VAL A C 1
ATOM 1268 O O . VAL A 1 166 ? 16.037 -9.144 -22.789 1.00 97.00 166 VAL A O 1
ATOM 1271 N N . SER A 1 167 ? 17.926 -7.934 -22.866 1.00 97.88 167 SER A N 1
ATOM 1272 C CA . SER A 1 167 ? 17.721 -7.425 -24.232 1.00 97.88 167 SER A CA 1
ATOM 1273 C C . SER A 1 167 ? 17.909 -8.498 -25.314 1.00 97.88 167 SER A C 1
ATOM 1275 O O . SER A 1 167 ? 18.464 -9.571 -25.068 1.00 97.88 167 SER A O 1
ATOM 1277 N N . ALA A 1 168 ? 17.507 -8.188 -26.550 1.00 97.31 168 ALA A N 1
ATOM 1278 C CA . ALA A 1 168 ? 17.502 -9.097 -27.702 1.00 97.31 168 ALA A CA 1
ATOM 1279 C C . ALA A 1 168 ? 18.865 -9.734 -28.028 1.00 97.31 168 ALA A C 1
ATOM 1281 O O . ALA A 1 168 ? 18.925 -10.775 -28.687 1.00 97.31 168 ALA A O 1
ATOM 1282 N N . SER A 1 169 ? 19.962 -9.137 -27.565 1.00 96.62 169 SER A N 1
ATOM 1283 C CA . SER A 1 169 ? 21.323 -9.653 -27.717 1.00 96.62 169 SER A CA 1
ATOM 1284 C C . SER A 1 169 ? 21.614 -10.907 -26.883 1.00 96.62 169 SER A C 1
ATOM 1286 O O . SER A 1 169 ? 22.534 -11.648 -27.235 1.00 96.62 169 SER A O 1
ATOM 1288 N N . ALA A 1 170 ? 20.858 -11.176 -25.815 1.00 97.62 170 ALA A N 1
ATOM 1289 C CA . ALA A 1 170 ? 21.122 -12.275 -24.890 1.00 97.62 170 ALA A CA 1
ATOM 1290 C C . ALA A 1 170 ? 20.427 -13.582 -25.282 1.00 97.62 170 ALA A C 1
ATOM 1292 O O . ALA A 1 170 ? 19.287 -13.589 -25.749 1.00 97.62 170 ALA A O 1
ATOM 1293 N N . ARG A 1 171 ? 21.102 -14.709 -25.052 1.00 97.69 171 ARG A N 1
ATOM 1294 C CA . ARG A 1 171 ? 20.513 -16.055 -25.085 1.00 97.69 171 ARG A CA 1
ATOM 1295 C C . ARG A 1 171 ? 21.010 -16.858 -23.892 1.00 97.69 171 ARG A C 1
ATOM 1297 O O . ARG A 1 171 ? 22.209 -17.120 -23.808 1.00 97.69 171 ARG A O 1
ATOM 1304 N N . LEU A 1 172 ? 20.103 -17.248 -22.998 1.00 97.31 172 LEU A N 1
ATOM 1305 C CA . LEU A 1 172 ? 20.386 -18.080 -21.831 1.00 97.31 172 LEU A CA 1
ATOM 1306 C C . LEU A 1 172 ? 19.579 -19.381 -21.890 1.00 97.31 172 LEU A C 1
ATOM 1308 O O . LEU A 1 172 ? 18.411 -19.407 -22.282 1.00 97.31 172 LEU A O 1
ATOM 1312 N N . VAL A 1 173 ? 20.214 -20.459 -21.449 1.00 97.12 173 VAL A N 1
ATOM 1313 C CA . VAL A 1 173 ? 19.573 -21.742 -21.160 1.00 97.12 173 VAL A CA 1
ATOM 1314 C C . VAL A 1 173 ? 19.787 -22.017 -19.680 1.00 97.12 173 VAL A C 1
ATOM 1316 O O . VAL A 1 173 ? 20.937 -22.021 -19.226 1.00 97.12 173 VAL A O 1
ATOM 1319 N N . ILE A 1 174 ? 18.692 -22.194 -18.944 1.00 97.00 174 ILE A N 1
ATOM 1320 C CA . ILE A 1 174 ? 18.697 -22.409 -17.498 1.00 97.00 174 ILE A CA 1
ATOM 1321 C C . ILE A 1 174 ? 18.013 -23.723 -17.139 1.00 97.00 174 ILE A C 1
ATOM 1323 O O . ILE A 1 174 ? 17.110 -24.179 -17.836 1.00 97.00 174 ILE A O 1
ATOM 1327 N N . THR A 1 175 ? 18.405 -24.322 -16.029 1.00 95.56 175 THR A N 1
ATOM 1328 C CA . THR A 1 175 ? 17.717 -25.479 -15.464 1.00 95.56 175 THR A CA 1
ATOM 1329 C C . THR A 1 175 ? 16.474 -25.039 -14.672 1.00 95.56 175 THR A C 1
ATOM 1331 O O . THR A 1 175 ? 16.386 -23.878 -14.252 1.00 95.56 175 THR A O 1
ATOM 1334 N N . PRO A 1 176 ? 15.504 -25.939 -14.418 1.00 91.75 176 PRO A N 1
ATOM 1335 C CA . PRO A 1 176 ? 14.330 -25.623 -13.596 1.00 91.75 176 PRO A CA 1
ATOM 1336 C C . PRO A 1 176 ? 14.663 -25.110 -12.184 1.00 91.75 176 PRO A C 1
ATOM 1338 O O . PRO A 1 176 ? 13.935 -24.281 -11.642 1.00 91.75 176 PRO A O 1
ATOM 1341 N N . ASP A 1 177 ? 15.776 -25.560 -11.599 1.00 92.25 177 ASP A N 1
ATOM 1342 C CA . ASP A 1 177 ? 16.278 -25.127 -10.289 1.00 92.25 177 ASP A CA 1
ATOM 1343 C C . ASP A 1 177 ? 17.106 -23.827 -10.337 1.00 92.25 177 ASP A C 1
ATOM 1345 O O . ASP A 1 177 ? 17.643 -23.405 -9.317 1.00 92.25 177 ASP A O 1
ATOM 1349 N N . GLY A 1 178 ? 17.174 -23.155 -11.492 1.00 93.38 178 GLY A N 1
ATOM 1350 C CA . GLY A 1 178 ? 17.787 -21.831 -11.624 1.00 93.38 178 GLY A CA 1
ATOM 1351 C C . GLY A 1 178 ? 19.301 -21.846 -11.845 1.00 93.38 178 GLY A C 1
ATOM 1352 O O . GLY A 1 178 ? 19.983 -20.871 -11.541 1.00 93.38 178 GLY A O 1
ATOM 1353 N N . GLN A 1 179 ? 19.866 -22.929 -12.377 1.00 96.44 179 GLN A N 1
ATOM 1354 C CA . GLN A 1 179 ? 21.279 -22.964 -12.756 1.00 96.44 179 GLN A CA 1
ATOM 1355 C C . GLN A 1 179 ? 21.455 -22.553 -14.215 1.00 96.44 179 GLN A C 1
ATOM 1357 O O . GLN A 1 179 ? 20.658 -22.905 -15.079 1.00 96.44 179 GLN A O 1
ATOM 1362 N N . LEU A 1 180 ? 22.523 -21.813 -14.512 1.00 96.88 180 LEU A N 1
ATOM 1363 C CA . LEU A 1 180 ? 22.874 -21.457 -15.884 1.00 96.88 180 LEU A CA 1
ATOM 1364 C C . LEU A 1 180 ? 23.627 -22.607 -16.563 1.00 96.88 180 LEU A C 1
ATOM 1366 O O . LEU A 1 180 ? 24.743 -22.931 -16.146 1.00 96.88 180 LEU A O 1
ATOM 1370 N N . THR A 1 181 ? 23.087 -23.129 -17.664 1.00 96.44 181 THR A N 1
ATOM 1371 C CA . THR A 1 181 ? 23.789 -24.101 -18.516 1.00 96.44 181 THR A CA 1
ATOM 1372 C C . THR A 1 181 ? 24.580 -23.415 -19.622 1.00 96.44 181 THR A C 1
ATOM 1374 O O . THR A 1 181 ? 25.734 -23.755 -19.885 1.00 96.44 181 THR A O 1
ATOM 1377 N N . ARG A 1 182 ? 23.973 -22.436 -20.303 1.00 96.06 182 ARG A N 1
ATOM 1378 C CA . ARG A 1 182 ? 24.589 -21.754 -21.449 1.00 96.06 182 ARG A CA 1
ATOM 1379 C C . ARG A 1 182 ? 24.199 -20.288 -21.486 1.00 96.06 182 ARG A C 1
ATOM 1381 O O . ARG A 1 182 ? 23.034 -19.966 -21.295 1.00 96.06 182 ARG A O 1
ATOM 1388 N N . ALA A 1 183 ? 25.155 -19.429 -21.831 1.00 97.00 183 ALA A N 1
ATOM 1389 C CA . ALA A 1 183 ? 24.910 -18.027 -22.138 1.00 97.00 183 ALA A CA 1
ATOM 1390 C C . ALA A 1 183 ? 25.648 -17.587 -23.407 1.00 97.00 183 ALA A C 1
ATOM 1392 O O . ALA A 1 183 ? 26.758 -18.043 -23.698 1.00 97.00 183 ALA A O 1
ATOM 1393 N N . ALA A 1 184 ? 25.032 -16.680 -24.156 1.00 97.38 184 ALA A N 1
ATOM 1394 C CA . ALA A 1 184 ? 25.636 -15.993 -25.286 1.00 97.38 184 ALA A CA 1
ATOM 1395 C C . ALA A 1 184 ? 25.125 -14.550 -25.367 1.00 97.38 184 ALA A C 1
ATOM 1397 O O . ALA A 1 184 ? 23.958 -14.288 -25.080 1.00 97.38 184 ALA A O 1
ATOM 1398 N N . ILE A 1 185 ? 25.995 -13.642 -25.812 1.00 97.12 185 ILE A N 1
ATOM 1399 C CA . ILE A 1 185 ? 25.684 -12.236 -26.093 1.00 97.12 185 ILE A CA 1
ATOM 1400 C C . ILE A 1 185 ? 26.035 -11.957 -27.556 1.00 97.12 185 ILE A C 1
ATOM 1402 O O . ILE A 1 185 ? 27.105 -12.342 -28.035 1.00 97.12 185 ILE A O 1
ATOM 1406 N N . GLY A 1 186 ? 25.114 -11.351 -28.305 1.00 94.19 186 GLY A N 1
ATOM 1407 C CA . GLY A 1 186 ? 25.288 -11.081 -29.737 1.00 94.19 186 GLY A CA 1
ATOM 1408 C C . GLY A 1 186 ? 25.522 -12.356 -30.559 1.00 94.19 186 GLY A C 1
ATOM 1409 O O . GLY A 1 186 ? 26.298 -12.353 -31.515 1.00 94.19 186 GLY A O 1
ATOM 1410 N N . GLY A 1 187 ? 24.926 -13.476 -30.135 1.00 93.75 187 GLY A N 1
ATOM 1411 C CA . GLY A 1 187 ? 25.092 -14.792 -30.763 1.00 93.75 187 GLY A CA 1
ATOM 1412 C C . GLY A 1 187 ? 26.446 -15.470 -30.515 1.00 93.75 187 GLY A C 1
ATOM 1413 O O . GLY A 1 187 ? 26.703 -16.532 -31.082 1.00 93.75 187 GLY A O 1
ATOM 1414 N N . LYS A 1 188 ? 27.316 -14.899 -29.674 1.00 95.94 188 LYS A N 1
ATOM 1415 C CA . LYS A 1 188 ? 28.647 -15.441 -29.367 1.00 95.94 188 LYS A CA 1
ATOM 1416 C C . LYS A 1 188 ? 28.748 -15.831 -27.889 1.00 95.94 188 LYS A C 1
ATOM 1418 O O . LYS A 1 188 ? 28.154 -15.154 -27.051 1.00 95.94 188 LYS A O 1
ATOM 1423 N N . PRO A 1 189 ? 29.509 -16.888 -27.547 1.00 96.75 189 PRO A N 1
ATOM 1424 C CA . PRO A 1 189 ? 29.864 -17.155 -26.158 1.00 96.75 189 PRO A CA 1
ATOM 1425 C C . PRO A 1 189 ? 30.522 -15.929 -25.521 1.00 96.75 189 PRO A C 1
ATOM 1427 O O . PRO A 1 189 ? 31.271 -15.205 -26.188 1.00 96.75 189 PRO A O 1
ATOM 1430 N N . ILE A 1 190 ? 30.239 -15.711 -24.239 1.00 97.25 190 ILE A N 1
ATOM 1431 C CA . ILE A 1 190 ? 30.882 -14.653 -23.462 1.00 97.25 190 ILE A CA 1
ATOM 1432 C C . ILE A 1 190 ? 32.374 -14.991 -23.351 1.00 97.25 190 ILE A C 1
ATOM 1434 O O . ILE A 1 190 ? 32.751 -16.146 -23.170 1.00 97.25 190 ILE A O 1
ATOM 1438 N N . LYS A 1 191 ? 33.238 -13.995 -23.550 1.00 97.00 191 LYS A N 1
ATOM 1439 C CA . LYS A 1 191 ? 34.692 -14.150 -23.459 1.00 97.00 191 LYS A CA 1
ATOM 1440 C C . LYS A 1 191 ? 35.181 -13.471 -22.193 1.00 97.00 191 LYS A C 1
ATOM 1442 O O . LYS A 1 191 ? 35.100 -12.249 -22.116 1.00 97.00 191 LYS A O 1
ATOM 1447 N N . ALA A 1 192 ? 35.733 -14.242 -21.258 1.00 93.06 192 ALA A N 1
ATOM 1448 C CA . ALA A 1 192 ? 36.131 -13.773 -19.928 1.00 93.06 192 ALA A CA 1
ATOM 1449 C C . ALA A 1 192 ? 36.950 -12.462 -19.922 1.00 93.06 192 ALA A C 1
ATOM 1451 O O . ALA A 1 192 ? 36.659 -11.564 -19.134 1.00 93.06 192 ALA A O 1
ATOM 1452 N N . ASP A 1 193 ? 37.912 -12.321 -20.840 1.00 94.25 193 ASP A N 1
ATOM 1453 C CA . ASP A 1 193 ? 38.828 -11.170 -20.892 1.00 94.25 193 ASP A CA 1
ATOM 1454 C C . ASP A 1 193 ? 38.320 -9.984 -21.732 1.00 94.25 193 ASP A C 1
ATOM 1456 O O . ASP A 1 193 ? 39.000 -8.964 -21.850 1.00 94.25 193 ASP A O 1
ATOM 1460 N N . SER A 1 194 ? 37.144 -10.100 -22.356 1.00 97.25 194 SER A N 1
ATOM 1461 C CA . SER A 1 194 ? 36.541 -8.998 -23.118 1.00 97.25 194 SER A CA 1
ATOM 1462 C C . SER A 1 194 ? 35.811 -8.021 -22.198 1.00 97.25 194 SER A C 1
ATOM 1464 O O . SER A 1 194 ? 35.370 -8.391 -21.111 1.00 97.25 194 SER A O 1
ATOM 1466 N N . ILE A 1 195 ? 35.677 -6.770 -22.642 1.00 98.00 195 ILE A N 1
ATOM 1467 C CA . ILE A 1 195 ? 34.864 -5.760 -21.961 1.00 98.00 195 ILE A CA 1
ATOM 1468 C C . ILE A 1 195 ? 33.508 -5.683 -22.647 1.00 98.00 195 ILE A C 1
ATOM 1470 O O . ILE A 1 195 ? 33.447 -5.608 -23.872 1.00 98.00 195 ILE A O 1
ATOM 1474 N N . TYR A 1 196 ? 32.457 -5.680 -21.839 1.00 98.38 196 TYR A N 1
ATOM 1475 C CA . TYR A 1 196 ? 31.075 -5.535 -22.270 1.00 98.38 196 TYR A CA 1
ATOM 1476 C C . TYR A 1 196 ? 30.467 -4.287 -21.640 1.00 98.38 196 TYR A C 1
ATOM 1478 O O . TYR A 1 196 ? 30.793 -3.941 -20.501 1.00 98.38 196 TYR A O 1
ATOM 1486 N N . VAL A 1 197 ? 29.574 -3.627 -22.367 1.00 98.50 197 VAL A N 1
ATOM 1487 C CA . VAL A 1 197 ? 28.800 -2.481 -21.890 1.00 98.50 197 VAL A CA 1
ATOM 1488 C C . VAL A 1 197 ? 27.374 -2.931 -21.587 1.00 98.50 197 VAL A C 1
ATOM 1490 O O . VAL A 1 197 ? 26.695 -3.483 -22.451 1.00 98.50 197 VAL A O 1
ATOM 1493 N N . VAL A 1 198 ? 26.905 -2.678 -20.370 1.00 98.62 198 VAL A N 1
ATOM 1494 C CA . VAL A 1 198 ? 25.557 -3.034 -19.915 1.00 98.62 198 VAL A CA 1
ATOM 1495 C C . VAL A 1 198 ? 24.766 -1.768 -19.616 1.00 98.62 198 VAL A C 1
ATOM 1497 O O . VAL A 1 198 ? 25.199 -0.946 -18.813 1.00 98.62 198 VAL A O 1
ATOM 1500 N N . ALA A 1 199 ? 23.599 -1.624 -20.238 1.00 98.56 199 ALA A N 1
ATOM 1501 C CA . ALA A 1 199 ? 22.605 -0.621 -19.876 1.00 98.56 199 ALA A CA 1
ATOM 1502 C C . ALA A 1 199 ? 21.637 -1.226 -18.852 1.00 98.56 199 ALA A C 1
ATOM 1504 O O . ALA A 1 199 ? 20.990 -2.236 -19.119 1.00 98.56 199 ALA A O 1
ATOM 1505 N N . THR A 1 200 ? 21.547 -0.633 -17.671 1.00 98.06 200 THR A N 1
ATOM 1506 C CA . THR A 1 200 ? 20.690 -1.106 -16.580 1.00 98.06 200 THR A CA 1
ATOM 1507 C C . THR A 1 200 ? 20.117 0.086 -15.815 1.00 98.06 200 THR A C 1
ATOM 1509 O O . THR A 1 200 ? 20.161 1.214 -16.303 1.00 98.06 200 THR A O 1
ATOM 1512 N N . LEU A 1 201 ? 19.558 -0.148 -14.634 1.00 96.06 201 LEU A N 1
ATOM 1513 C CA . LEU A 1 201 ? 19.182 0.891 -13.683 1.00 96.06 201 LEU A CA 1
ATOM 1514 C C . LEU A 1 201 ? 20.126 0.901 -12.473 1.00 96.06 201 LEU A C 1
ATOM 1516 O O . LEU A 1 201 ? 20.672 -0.138 -12.098 1.00 96.06 201 LEU A O 1
ATOM 1520 N N . ASP A 1 202 ? 20.299 2.065 -11.861 1.00 95.00 202 ASP A N 1
ATOM 1521 C CA . ASP A 1 202 ? 21.115 2.312 -10.665 1.00 95.00 202 ASP A CA 1
ATOM 1522 C C . ASP A 1 202 ? 20.843 1.321 -9.520 1.00 95.00 202 ASP A C 1
ATOM 1524 O O . ASP A 1 202 ? 21.778 0.720 -8.991 1.00 95.00 202 ASP A O 1
ATOM 1528 N N . TYR A 1 203 ? 19.574 1.037 -9.220 1.00 92.81 203 TYR A N 1
ATOM 1529 C CA . TYR A 1 203 ? 19.188 0.043 -8.216 1.00 92.81 203 TYR A CA 1
ATOM 1530 C C . TYR A 1 203 ? 19.800 -1.337 -8.497 1.00 92.81 203 TYR A C 1
ATOM 1532 O O . TYR A 1 203 ? 20.292 -1.999 -7.584 1.00 92.81 203 TYR A O 1
ATOM 1540 N N . LEU A 1 204 ? 19.812 -1.784 -9.756 1.00 95.31 204 LEU A N 1
ATOM 1541 C CA . LEU A 1 204 ? 20.461 -3.041 -10.128 1.00 95.31 204 LEU A CA 1
ATOM 1542 C C . LEU A 1 204 ? 21.984 -2.912 -10.185 1.00 95.31 204 LEU A C 1
ATOM 1544 O O . LEU A 1 204 ? 22.676 -3.867 -9.846 1.00 95.31 204 LEU A O 1
ATOM 1548 N N . ALA A 1 205 ? 22.523 -1.754 -10.572 1.00 96.00 205 ALA A N 1
ATOM 1549 C CA . ALA A 1 205 ? 23.961 -1.487 -10.522 1.00 96.00 205 ALA A CA 1
ATOM 1550 C C . ALA A 1 205 ? 24.521 -1.621 -9.092 1.00 96.00 205 ALA A C 1
ATOM 1552 O O . ALA A 1 205 ? 25.641 -2.097 -8.904 1.00 96.00 205 ALA A O 1
ATOM 1553 N N . ASP A 1 206 ? 23.702 -1.324 -8.082 1.00 93.94 206 ASP A N 1
ATOM 1554 C CA . ASP A 1 206 ? 23.973 -1.600 -6.669 1.00 93.94 206 ASP A CA 1
ATOM 1555 C C . ASP A 1 206 ? 23.752 -3.071 -6.274 1.00 93.94 206 ASP A C 1
ATOM 1557 O O . ASP A 1 206 ? 23.744 -3.416 -5.094 1.00 93.94 206 ASP A O 1
ATOM 1561 N N . GLY A 1 207 ? 23.614 -3.985 -7.232 1.00 89.88 207 GLY A N 1
ATOM 1562 C CA . GLY A 1 207 ? 23.542 -5.431 -7.017 1.00 89.88 207 GLY A CA 1
ATOM 1563 C C . GLY A 1 207 ? 22.327 -5.885 -6.215 1.00 89.88 207 GLY A C 1
ATOM 1564 O O . GLY A 1 207 ? 22.357 -6.963 -5.616 1.00 89.88 207 GLY A O 1
ATOM 1565 N N . ASN A 1 208 ? 21.282 -5.057 -6.169 1.00 89.44 208 ASN A N 1
ATOM 1566 C CA . ASN A 1 208 ? 19.988 -5.451 -5.636 1.00 89.44 208 ASN A CA 1
ATOM 1567 C C . ASN A 1 208 ? 19.341 -6.523 -6.535 1.00 89.44 208 ASN A C 1
ATOM 1569 O O . ASN A 1 208 ? 19.897 -6.919 -7.562 1.00 89.44 208 ASN A O 1
ATOM 1573 N N . ASP A 1 209 ? 18.208 -7.080 -6.102 1.00 88.56 209 ASP A N 1
ATOM 1574 C CA . ASP A 1 209 ? 17.558 -8.243 -6.735 1.00 88.56 209 ASP A CA 1
ATOM 1575 C C . ASP A 1 209 ? 18.486 -9.453 -6.935 1.00 88.56 209 ASP A C 1
ATOM 1577 O O . ASP A 1 209 ? 18.263 -10.301 -7.796 1.00 88.56 209 ASP A O 1
ATOM 1581 N N . LYS A 1 210 ? 19.519 -9.557 -6.088 1.00 92.50 210 LYS A N 1
ATOM 1582 C CA . LYS A 1 210 ? 20.552 -10.602 -6.125 1.00 92.50 210 LYS A CA 1
ATOM 1583 C C . LYS A 1 210 ? 21.426 -10.581 -7.388 1.00 92.50 210 LYS A C 1
ATOM 1585 O O . LYS A 1 210 ? 22.148 -11.543 -7.631 1.00 92.50 210 LYS A O 1
ATOM 1590 N N . LEU A 1 211 ? 21.435 -9.485 -8.153 1.00 94.06 211 LEU A N 1
ATOM 1591 C CA . LEU A 1 211 ? 22.306 -9.302 -9.324 1.00 94.06 211 LEU A CA 1
ATOM 1592 C C . LEU A 1 211 ? 23.691 -8.769 -8.925 1.00 94.06 211 LEU A C 1
ATOM 1594 O O . LEU A 1 211 ? 24.170 -7.744 -9.416 1.00 94.06 211 LEU A O 1
ATOM 1598 N N . TYR A 1 212 ? 24.342 -9.463 -7.993 1.00 94.56 212 TYR A N 1
ATOM 1599 C CA . TYR A 1 212 ? 25.565 -9.016 -7.325 1.00 94.56 212 TYR A CA 1
ATOM 1600 C C . TYR A 1 212 ? 26.752 -8.793 -8.271 1.00 94.56 212 TYR A C 1
ATOM 1602 O O . TYR A 1 212 ? 27.676 -8.052 -7.932 1.00 94.56 212 TYR A O 1
ATOM 1610 N N . ALA A 1 213 ? 26.771 -9.427 -9.444 1.00 96.88 213 ALA A N 1
ATOM 1611 C CA . ALA A 1 213 ? 27.786 -9.192 -10.465 1.00 96.88 213 ALA A CA 1
ATOM 1612 C C . ALA A 1 213 ? 27.842 -7.733 -10.944 1.00 96.88 213 ALA A C 1
ATOM 1614 O O . ALA A 1 213 ? 28.931 -7.244 -11.234 1.00 96.88 213 ALA A O 1
ATOM 1615 N N . LEU A 1 214 ? 26.717 -7.010 -10.969 1.00 96.69 214 LEU A N 1
ATOM 1616 C CA . LEU A 1 214 ? 26.675 -5.624 -11.457 1.00 96.69 214 LEU A CA 1
ATOM 1617 C C . LEU A 1 214 ? 27.522 -4.673 -10.594 1.00 96.69 214 LEU A C 1
ATOM 1619 O O . LEU A 1 214 ? 28.206 -3.809 -11.137 1.00 96.69 214 LEU A O 1
ATOM 1623 N N . LYS A 1 215 ? 27.604 -4.918 -9.276 1.00 95.75 215 LYS A N 1
ATOM 1624 C CA . LYS A 1 215 ? 28.480 -4.176 -8.343 1.00 95.75 215 LYS A CA 1
ATOM 1625 C C . LYS A 1 215 ? 29.970 -4.279 -8.677 1.00 95.75 215 LYS A C 1
ATOM 1627 O O . LYS A 1 215 ? 30.758 -3.462 -8.210 1.00 95.75 215 LYS A O 1
ATOM 1632 N N . ARG A 1 216 ? 30.372 -5.300 -9.440 1.00 95.81 216 ARG A N 1
ATOM 1633 C CA . ARG A 1 216 ? 31.766 -5.550 -9.838 1.00 95.81 216 ARG A CA 1
ATOM 1634 C C . ARG A 1 216 ? 32.143 -4.870 -11.157 1.00 95.81 216 ARG A C 1
ATOM 1636 O O . ARG A 1 216 ? 33.215 -5.142 -11.692 1.00 95.81 216 ARG A O 1
ATOM 1643 N N . SER A 1 217 ? 31.290 -3.990 -11.689 1.00 95.44 217 SER A N 1
ATOM 1644 C CA . SER A 1 217 ? 31.601 -3.192 -12.877 1.00 95.44 217 SER A CA 1
ATOM 1645 C C . SER A 1 217 ? 32.932 -2.448 -12.733 1.00 95.44 217 SER A C 1
ATOM 1647 O O . SER A 1 217 ? 33.219 -1.876 -11.683 1.00 95.44 217 SER A O 1
ATOM 1649 N N . LEU A 1 218 ? 33.716 -2.408 -13.810 1.00 96.69 218 LEU A N 1
ATOM 1650 C CA . LEU A 1 218 ? 34.971 -1.659 -13.892 1.00 96.69 218 LEU A CA 1
ATOM 1651 C C . LEU A 1 218 ? 34.739 -0.149 -13.898 1.00 96.69 218 LEU A C 1
ATOM 1653 O O . LEU A 1 218 ? 35.509 0.604 -13.313 1.00 96.69 218 LEU A O 1
ATOM 1657 N N . GLU A 1 219 ? 33.687 0.278 -14.591 1.00 97.44 219 GLU A N 1
ATOM 1658 C CA . GLU A 1 219 ? 33.260 1.668 -14.682 1.00 97.44 219 GLU A CA 1
ATOM 1659 C C . GLU A 1 219 ? 31.735 1.717 -14.596 1.00 97.44 219 GLU A C 1
ATOM 1661 O O . GLU A 1 219 ? 31.054 0.877 -15.191 1.00 97.44 219 GLU A O 1
ATOM 1666 N N . ARG A 1 220 ? 31.214 2.727 -13.898 1.00 96.81 220 ARG A N 1
ATOM 1667 C CA . ARG A 1 220 ? 29.787 3.043 -13.805 1.00 96.81 220 ARG A CA 1
ATOM 1668 C C . ARG A 1 220 ? 29.582 4.492 -14.210 1.00 96.81 220 ARG A C 1
ATOM 1670 O O . ARG A 1 220 ? 30.220 5.388 -13.663 1.00 96.81 220 ARG A O 1
ATOM 1677 N N . THR A 1 221 ? 28.694 4.709 -15.169 1.00 96.88 221 THR A N 1
ATOM 1678 C CA . THR A 1 221 ? 28.197 6.033 -15.536 1.00 96.88 221 THR A CA 1
ATOM 1679 C C . THR A 1 221 ? 26.747 6.139 -15.104 1.00 96.88 221 THR A C 1
ATOM 1681 O O . THR A 1 221 ? 25.879 5.480 -15.675 1.00 96.88 221 THR A O 1
ATOM 1684 N N . GLU A 1 222 ? 26.497 6.991 -14.117 1.00 91.25 222 GLU A N 1
ATOM 1685 C CA . GLU A 1 222 ? 25.143 7.341 -13.698 1.00 91.25 222 GLU A CA 1
ATOM 1686 C C . GLU A 1 222 ? 24.565 8.350 -14.675 1.00 91.25 222 GLU A C 1
ATOM 1688 O O . GLU A 1 222 ? 25.099 9.453 -14.846 1.00 91.25 222 GLU A O 1
ATOM 1693 N N . THR A 1 223 ? 23.466 7.986 -15.323 1.00 86.75 223 THR A N 1
ATOM 1694 C CA . THR A 1 223 ? 22.711 8.962 -16.097 1.00 86.75 223 THR A CA 1
ATOM 1695 C C . THR A 1 223 ? 21.766 9.698 -15.146 1.00 86.75 223 THR A C 1
ATOM 1697 O O . THR A 1 223 ? 21.295 9.146 -14.159 1.00 86.75 223 THR A O 1
ATOM 1700 N N . LYS A 1 224 ? 21.447 10.959 -15.443 1.00 89.88 224 LYS A N 1
ATOM 1701 C CA . LYS A 1 224 ? 20.365 11.683 -14.750 1.00 89.88 224 LYS A CA 1
ATOM 1702 C C . LYS A 1 224 ? 18.998 11.432 -15.398 1.00 89.88 224 LYS A C 1
ATOM 1704 O O . LYS A 1 224 ? 18.064 12.197 -15.177 1.00 89.88 224 LYS A O 1
ATOM 1709 N N . GLU A 1 225 ? 18.890 10.424 -16.264 1.00 94.50 225 GLU A N 1
ATOM 1710 C CA . GLU A 1 225 ? 17.641 10.084 -16.937 1.00 94.50 225 GLU A CA 1
ATOM 1711 C C . GLU A 1 225 ? 16.911 9.010 -16.135 1.00 94.50 225 GLU A C 1
ATOM 1713 O O . GLU A 1 225 ? 17.378 7.877 -16.024 1.00 94.50 225 GLU A O 1
ATOM 1718 N N . ALA A 1 226 ? 15.758 9.377 -15.577 1.00 95.31 226 ALA A N 1
ATOM 1719 C CA . ALA A 1 226 ? 14.875 8.427 -14.919 1.00 95.31 226 ALA A CA 1
ATOM 1720 C C . ALA A 1 226 ? 14.398 7.361 -15.921 1.00 95.31 226 ALA A C 1
ATOM 1722 O O . ALA A 1 226 ? 14.100 7.670 -17.080 1.00 95.31 226 ALA A O 1
ATOM 1723 N N . VAL A 1 227 ? 14.293 6.105 -15.480 1.00 95.69 227 VAL A N 1
ATOM 1724 C CA . VAL A 1 227 ? 13.918 4.970 -16.343 1.00 95.69 227 VAL A CA 1
ATOM 1725 C C . VAL A 1 227 ? 12.549 5.195 -16.990 1.00 95.69 227 VAL A C 1
ATOM 1727 O O . VAL A 1 227 ? 12.390 4.983 -18.189 1.00 95.69 227 VAL A O 1
ATOM 1730 N N . ASN A 1 228 ? 11.562 5.692 -16.243 1.00 94.31 228 ASN A N 1
ATOM 1731 C CA . ASN A 1 228 ? 10.234 6.002 -16.782 1.00 94.31 228 ASN A CA 1
ATOM 1732 C C . ASN A 1 228 ? 10.279 7.053 -17.916 1.00 94.31 228 ASN A C 1
ATOM 1734 O O . ASN A 1 228 ? 9.595 6.897 -18.929 1.00 94.31 228 ASN A O 1
ATOM 1738 N N . GLU A 1 229 ? 11.119 8.082 -17.801 1.00 94.88 229 GLU A N 1
ATOM 1739 C CA . GLU A 1 229 ? 11.352 9.082 -18.844 1.00 94.88 229 GLU A CA 1
ATOM 1740 C C . GLU A 1 229 ? 12.109 8.497 -20.039 1.00 94.88 229 GLU A C 1
ATOM 1742 O O . GLU A 1 229 ? 11.769 8.817 -21.181 1.00 94.88 229 GLU A O 1
ATOM 1747 N N . ALA A 1 230 ? 13.070 7.595 -19.819 1.00 96.44 230 ALA A N 1
ATOM 1748 C CA . ALA A 1 230 ? 13.731 6.856 -20.895 1.00 96.44 230 ALA A CA 1
ATOM 1749 C C . ALA A 1 230 ? 12.720 6.039 -21.723 1.00 96.44 230 ALA A C 1
ATOM 1751 O O . ALA A 1 230 ? 12.707 6.138 -22.953 1.00 96.44 230 ALA A O 1
ATOM 1752 N N . LEU A 1 231 ? 11.815 5.307 -21.061 1.00 97.19 231 LEU A N 1
ATOM 1753 C CA . LEU A 1 231 ? 10.748 4.539 -21.714 1.00 97.19 231 LEU A CA 1
ATOM 1754 C C . LEU A 1 231 ? 9.766 5.446 -22.469 1.00 97.19 231 LEU A C 1
ATOM 1756 O O . LEU A 1 231 ? 9.424 5.165 -23.621 1.00 97.19 231 LEU A O 1
ATOM 1760 N N . MET A 1 232 ? 9.346 6.563 -21.862 1.00 97.12 232 MET A N 1
ATOM 1761 C CA . MET A 1 232 ? 8.481 7.545 -22.525 1.00 97.12 232 MET A CA 1
ATOM 1762 C C . MET A 1 232 ? 9.148 8.154 -23.760 1.00 97.12 232 MET A C 1
ATOM 1764 O O . MET A 1 232 ? 8.507 8.281 -24.802 1.00 97.12 232 MET A O 1
ATOM 1768 N N . LYS A 1 233 ? 10.431 8.523 -23.679 1.00 96.88 233 LYS A N 1
ATOM 1769 C CA . LYS A 1 233 ? 11.178 9.042 -24.832 1.00 96.88 233 LYS A CA 1
ATOM 1770 C C . LYS A 1 233 ? 11.330 7.987 -25.922 1.00 96.88 233 LYS A C 1
ATOM 1772 O O . LYS A 1 233 ? 11.151 8.324 -27.086 1.00 96.88 233 LYS A O 1
ATOM 1777 N N . HIS A 1 234 ? 11.605 6.732 -25.565 1.00 96.81 234 HIS A N 1
ATOM 1778 C CA . HIS A 1 234 ? 11.690 5.646 -26.538 1.00 96.81 234 HIS A CA 1
ATOM 1779 C C . HIS A 1 234 ? 10.369 5.466 -27.305 1.00 96.81 234 HIS A C 1
ATOM 1781 O O . HIS A 1 234 ? 10.382 5.422 -28.534 1.00 96.81 234 HIS A O 1
ATOM 1787 N N . LEU A 1 235 ? 9.227 5.470 -26.608 1.00 97.12 235 LEU A N 1
ATOM 1788 C CA . LEU A 1 235 ? 7.900 5.439 -27.235 1.00 97.12 235 LEU A CA 1
ATOM 1789 C C . LEU A 1 235 ? 7.640 6.635 -28.149 1.00 97.12 235 LEU A C 1
ATOM 1791 O O . LEU A 1 235 ? 7.208 6.434 -29.280 1.00 97.12 235 LEU A O 1
ATOM 1795 N N . ARG A 1 236 ? 7.939 7.858 -27.695 1.00 97.19 236 ARG A N 1
ATOM 1796 C CA . ARG A 1 236 ? 7.790 9.069 -28.519 1.00 97.19 236 ARG A CA 1
ATOM 1797 C C . ARG A 1 236 ? 8.638 8.987 -29.786 1.00 97.19 236 ARG A C 1
ATOM 1799 O O . ARG A 1 236 ? 8.153 9.296 -30.863 1.00 97.19 236 ARG A O 1
ATOM 1806 N N . THR A 1 237 ? 9.873 8.492 -29.685 1.00 95.75 237 THR A N 1
ATOM 1807 C CA . THR A 1 237 ? 10.749 8.284 -30.848 1.00 95.75 237 THR A CA 1
ATOM 1808 C C . THR A 1 237 ? 10.202 7.236 -31.823 1.00 95.75 237 THR A C 1
ATOM 1810 O O . THR A 1 237 ? 10.413 7.368 -33.028 1.00 95.75 237 THR A O 1
ATOM 1813 N N . LEU A 1 238 ? 9.534 6.181 -31.344 1.00 96.44 238 LEU A N 1
ATOM 1814 C CA . LEU A 1 238 ? 8.839 5.234 -32.224 1.00 96.44 238 LEU A CA 1
ATOM 1815 C C . LEU A 1 238 ? 7.650 5.912 -32.913 1.00 96.44 238 LEU A C 1
ATOM 1817 O O . LEU A 1 238 ? 7.521 5.819 -34.132 1.00 96.44 238 LEU A O 1
ATOM 1821 N N . ASP A 1 239 ? 6.845 6.649 -32.154 1.00 95.12 239 ASP A N 1
ATOM 1822 C CA . ASP A 1 239 ? 5.646 7.329 -32.640 1.00 95.12 239 ASP A CA 1
ATOM 1823 C C . ASP A 1 239 ? 5.957 8.407 -33.692 1.00 95.12 239 ASP A C 1
ATOM 1825 O O . ASP A 1 239 ? 5.334 8.443 -34.751 1.00 95.12 239 ASP A O 1
ATOM 1829 N N . GLU A 1 240 ? 7.007 9.205 -33.477 1.00 95.88 240 GLU A N 1
ATOM 1830 C CA . GLU A 1 240 ? 7.541 10.176 -34.448 1.00 95.88 240 GLU A CA 1
ATOM 1831 C C . GLU A 1 240 ? 7.958 9.520 -35.774 1.00 95.88 240 GLU A C 1
ATOM 1833 O O . GLU A 1 240 ? 7.927 10.155 -36.829 1.00 95.88 240 GLU A O 1
ATOM 1838 N N . LYS A 1 241 ? 8.329 8.234 -35.740 1.00 96.50 241 LYS A N 1
ATOM 1839 C CA . LYS A 1 241 ? 8.658 7.422 -36.923 1.00 96.50 241 LYS A CA 1
ATOM 1840 C C . LYS A 1 241 ? 7.437 6.701 -37.510 1.00 96.50 241 LYS A C 1
ATOM 1842 O O . LYS A 1 241 ? 7.595 5.921 -38.447 1.00 96.50 241 LYS A O 1
ATOM 1847 N N . GLY A 1 242 ? 6.238 6.923 -36.969 1.00 96.12 242 GLY A N 1
ATOM 1848 C CA . GLY A 1 242 ? 5.016 6.206 -37.336 1.00 96.12 242 GLY A CA 1
ATOM 1849 C C . GLY A 1 242 ? 5.019 4.732 -36.917 1.00 96.12 242 GLY A C 1
ATOM 1850 O O . GLY A 1 242 ? 4.276 3.931 -37.484 1.00 96.12 242 GLY A O 1
ATOM 1851 N N . LEU A 1 243 ? 5.876 4.355 -35.963 1.00 97.31 243 LEU A N 1
ATOM 1852 C CA . LEU A 1 243 ? 6.009 2.998 -35.442 1.00 97.31 243 LEU A CA 1
ATOM 1853 C C . LEU A 1 243 ? 5.312 2.871 -34.087 1.00 97.31 243 LEU A C 1
ATOM 1855 O O . LEU A 1 243 ? 5.245 3.811 -33.301 1.00 97.31 243 LEU A O 1
ATOM 1859 N N . LYS A 1 244 ? 4.842 1.660 -33.791 1.00 97.31 244 LYS A N 1
ATOM 1860 C CA . LYS A 1 244 ? 4.300 1.301 -32.478 1.00 97.31 244 LYS A CA 1
ATOM 1861 C C . LYS A 1 244 ? 5.339 0.506 -31.697 1.00 97.31 244 LYS A C 1
ATOM 1863 O O . LYS A 1 244 ? 6.132 -0.224 -32.293 1.00 97.31 244 LYS A O 1
ATOM 1868 N N . ALA A 1 245 ? 5.304 0.592 -30.371 1.00 97.50 245 ALA A N 1
ATOM 1869 C CA . ALA A 1 245 ? 5.998 -0.372 -29.532 1.00 97.50 245 ALA A CA 1
ATOM 1870 C C . ALA A 1 245 ? 5.486 -1.780 -29.836 1.00 97.50 245 ALA A C 1
ATOM 1872 O O . ALA A 1 245 ? 4.284 -2.034 -29.879 1.00 97.50 245 ALA A O 1
ATOM 1873 N N . THR A 1 246 ? 6.416 -2.695 -30.054 1.00 97.31 246 THR A N 1
ATOM 1874 C CA . THR A 1 246 ? 6.134 -4.102 -30.313 1.00 97.31 246 THR A CA 1
ATOM 1875 C C . THR A 1 246 ? 7.219 -4.940 -29.655 1.00 97.31 246 THR A C 1
ATOM 1877 O O . THR A 1 246 ? 8.305 -4.442 -29.359 1.00 97.31 246 THR A O 1
ATOM 1880 N N . SER A 1 247 ? 6.911 -6.200 -29.379 1.00 96.56 247 SER A N 1
ATOM 1881 C CA . SER A 1 247 ? 7.813 -7.131 -28.708 1.00 96.56 247 SER A CA 1
ATOM 1882 C C . SER A 1 247 ? 7.485 -8.555 -29.134 1.00 96.56 247 SER A C 1
ATOM 1884 O O . SER A 1 247 ? 6.387 -8.829 -29.625 1.00 96.56 247 SER A O 1
ATOM 1886 N N . LYS A 1 248 ? 8.436 -9.474 -28.981 1.00 95.12 248 LYS A N 1
ATOM 1887 C CA . LYS A 1 248 ? 8.282 -10.882 -29.362 1.00 95.12 248 LYS A CA 1
ATOM 1888 C C . LYS A 1 248 ? 8.893 -11.782 -28.296 1.00 95.12 248 LYS A C 1
ATOM 1890 O O . LYS A 1 248 ? 9.847 -11.392 -27.629 1.00 95.12 248 LYS A O 1
ATOM 1895 N N . MET A 1 249 ? 8.349 -12.991 -28.182 1.00 95.19 249 MET A N 1
ATOM 1896 C CA . MET A 1 249 ? 8.986 -14.089 -27.457 1.00 95.19 249 MET A CA 1
ATOM 1897 C C . MET A 1 249 ? 10.068 -14.680 -28.359 1.00 95.19 249 MET A C 1
ATOM 1899 O O . MET A 1 249 ? 9.755 -15.276 -29.390 1.00 95.19 249 MET A O 1
ATOM 1903 N N . GLU A 1 250 ? 11.334 -14.466 -28.013 1.00 94.75 250 GLU A N 1
ATOM 1904 C CA . GLU A 1 250 ? 12.482 -14.784 -28.874 1.00 94.75 250 GLU A CA 1
ATOM 1905 C C . GLU A 1 250 ? 13.346 -15.923 -28.324 1.00 94.75 250 GLU A C 1
ATOM 1907 O O . GLU A 1 250 ? 14.361 -16.279 -28.934 1.00 94.75 250 GLU A O 1
ATOM 1912 N N . GLY A 1 251 ? 12.968 -16.487 -27.173 1.00 95.19 251 GLY A N 1
ATOM 1913 C CA . GLY A 1 251 ? 13.780 -17.468 -26.464 1.00 95.19 251 GLY A CA 1
ATOM 1914 C C . GLY A 1 251 ? 15.056 -16.830 -25.927 1.00 95.19 251 GLY A C 1
ATOM 1915 O O . GLY A 1 251 ? 16.128 -17.437 -25.995 1.00 95.19 251 GLY A O 1
ATOM 1916 N N . ARG A 1 252 ? 14.966 -15.581 -25.447 1.00 96.88 252 ARG A N 1
ATOM 1917 C CA . ARG A 1 252 ? 16.082 -14.887 -24.789 1.00 96.88 252 ARG A CA 1
ATOM 1918 C C . ARG A 1 252 ? 16.538 -15.665 -23.565 1.00 96.88 252 ARG A C 1
ATOM 1920 O O . ARG A 1 252 ? 17.738 -15.740 -23.309 1.00 96.88 252 ARG A O 1
ATOM 1927 N N . ILE A 1 253 ? 15.596 -16.285 -22.857 1.00 96.31 253 ILE A N 1
ATOM 1928 C CA . ILE A 1 253 ? 15.866 -17.198 -21.749 1.00 96.31 253 ILE A CA 1
ATOM 1929 C C . ILE A 1 253 ? 14.936 -18.401 -21.889 1.00 96.31 253 ILE A C 1
ATOM 1931 O O . ILE A 1 253 ? 13.724 -18.259 -22.015 1.00 96.31 253 ILE A O 1
ATOM 1935 N N . THR A 1 254 ? 15.509 -19.599 -21.872 1.00 95.94 254 THR A N 1
ATOM 1936 C CA . THR A 1 254 ? 14.764 -20.858 -22.001 1.00 95.94 254 THR A CA 1
ATOM 1937 C C . THR A 1 254 ? 15.086 -21.784 -20.839 1.00 95.94 254 THR A C 1
ATOM 1939 O O . THR A 1 254 ? 16.227 -21.818 -20.379 1.00 95.94 254 THR A O 1
ATOM 1942 N N . VAL A 1 255 ? 14.082 -22.522 -20.361 1.00 94.50 255 VAL A N 1
ATOM 1943 C CA . VAL A 1 255 ? 14.269 -23.554 -19.332 1.00 94.50 255 VAL A CA 1
ATOM 1944 C C . VAL A 1 255 ? 14.478 -24.895 -20.018 1.00 94.50 255 VAL A C 1
ATOM 1946 O O . VAL A 1 255 ? 13.722 -25.253 -20.924 1.00 94.50 255 VAL A O 1
ATOM 1949 N N . GLU A 1 256 ? 15.495 -25.638 -19.598 1.00 90.06 256 GLU A N 1
ATOM 1950 C CA . GLU A 1 256 ? 15.719 -26.993 -20.080 1.00 90.06 256 GLU A CA 1
ATOM 1951 C C . GLU A 1 256 ? 14.521 -27.890 -19.760 1.00 90.06 256 GLU A C 1
ATOM 1953 O O . GLU A 1 256 ? 13.958 -27.817 -18.661 1.00 90.06 256 GLU A O 1
ATOM 1958 N N . PRO A 1 257 ? 14.127 -28.766 -20.698 1.00 76.38 257 PRO A N 1
ATOM 1959 C CA . PRO A 1 257 ? 13.105 -29.754 -20.418 1.00 76.38 257 PRO A CA 1
ATOM 1960 C C . PRO A 1 257 ? 13.593 -30.666 -19.290 1.00 76.38 257 PRO A C 1
ATOM 1962 O O . PRO A 1 257 ? 14.643 -31.300 -19.392 1.00 76.38 257 PRO A O 1
ATOM 1965 N N . GLN A 1 258 ? 12.820 -30.737 -18.209 1.00 61.81 258 GLN A N 1
ATOM 1966 C CA . GLN A 1 258 ? 13.100 -31.657 -17.116 1.00 61.81 258 GLN A CA 1
ATOM 1967 C C . GLN A 1 258 ? 13.027 -33.101 -17.651 1.00 61.81 258 GLN A C 1
ATOM 1969 O O . GLN A 1 258 ? 12.079 -33.425 -18.378 1.00 61.81 258 GLN A O 1
ATOM 1974 N N . PRO A 1 259 ? 13.976 -33.997 -17.319 1.00 52.81 259 PRO A N 1
ATOM 1975 C CA . PRO A 1 259 ? 13.769 -35.417 -17.565 1.00 52.81 259 PRO A CA 1
ATOM 1976 C C . PRO A 1 259 ? 12.486 -35.848 -16.847 1.00 52.81 259 PRO A C 1
ATOM 1978 O O . PRO A 1 259 ? 12.271 -35.480 -15.691 1.00 52.81 259 PRO A O 1
ATOM 1981 N N . ALA A 1 260 ? 11.619 -36.581 -17.553 1.00 46.75 260 ALA A N 1
ATOM 1982 C CA . ALA A 1 260 ? 10.351 -37.047 -17.002 1.00 46.75 260 ALA A CA 1
ATOM 1983 C C . ALA A 1 260 ? 10.594 -37.707 -15.632 1.00 46.75 260 ALA A C 1
ATOM 1985 O O . ALA A 1 260 ? 11.525 -38.513 -15.517 1.00 46.75 260 ALA A O 1
ATOM 1986 N N . PRO A 1 261 ? 9.809 -37.375 -14.593 1.00 44.50 261 PRO A N 1
ATOM 1987 C CA . PRO A 1 261 ? 9.982 -38.008 -13.298 1.00 44.50 261 PRO A CA 1
ATOM 1988 C C . PRO A 1 261 ? 9.841 -39.523 -13.464 1.00 44.50 261 PRO A C 1
ATOM 1990 O O . PRO A 1 261 ? 8.906 -40.006 -14.107 1.00 44.50 261 PRO A O 1
ATOM 1993 N N . ALA A 1 262 ? 10.784 -40.276 -12.894 1.00 43.81 262 ALA A N 1
ATOM 1994 C CA . ALA A 1 262 ? 10.616 -41.710 -12.730 1.00 43.81 262 ALA A CA 1
ATOM 1995 C C . ALA A 1 262 ? 9.303 -41.940 -11.968 1.00 43.81 262 ALA A C 1
ATOM 1997 O O . ALA A 1 262 ? 9.069 -41.320 -10.931 1.00 43.81 262 ALA A O 1
ATOM 1998 N N . ALA A 1 263 ? 8.427 -42.780 -12.520 1.00 42.09 263 ALA A N 1
ATOM 1999 C CA . ALA A 1 263 ? 7.135 -43.090 -11.927 1.00 42.09 263 ALA A CA 1
ATOM 2000 C C . ALA A 1 263 ? 7.324 -43.591 -10.484 1.00 42.09 263 ALA A C 1
ATOM 2002 O O . ALA A 1 263 ? 7.850 -44.682 -10.272 1.00 42.09 263 ALA A O 1
ATOM 2003 N N . GLY A 1 264 ? 6.915 -42.785 -9.502 1.00 46.19 264 GLY A N 1
ATOM 2004 C CA . GLY A 1 264 ? 6.959 -43.179 -8.096 1.00 46.19 264 GLY A CA 1
ATOM 2005 C C . GLY A 1 264 ? 7.111 -42.023 -7.114 1.00 46.19 264 GLY A C 1
ATOM 2006 O O . GLY A 1 264 ? 8.175 -41.871 -6.530 1.00 46.19 264 GLY A O 1
ATOM 2007 N N . ALA A 1 265 ? 6.043 -41.243 -6.931 1.00 34.75 265 ALA A N 1
ATOM 2008 C CA . ALA A 1 265 ? 5.637 -40.615 -5.665 1.00 34.75 265 ALA A CA 1
ATOM 2009 C C . ALA A 1 265 ? 4.404 -39.739 -5.942 1.00 34.75 265 ALA A C 1
ATOM 2011 O O . ALA A 1 265 ? 4.505 -38.534 -6.165 1.00 34.75 265 ALA A O 1
ATOM 2012 N N . GLU A 1 266 ? 3.226 -40.362 -5.975 1.00 39.12 266 GLU A N 1
ATOM 2013 C CA . GLU A 1 266 ? 1.970 -39.625 -5.855 1.00 39.12 266 GLU A CA 1
ATOM 2014 C C . GLU A 1 266 ? 1.856 -39.085 -4.428 1.00 39.12 266 GLU A C 1
ATOM 2016 O O . GLU A 1 266 ? 1.925 -39.836 -3.456 1.00 39.12 266 GLU A O 1
ATOM 2021 N N . GLY A 1 267 ? 1.703 -37.769 -4.309 1.00 41.59 267 GLY A N 1
ATOM 2022 C CA . GLY A 1 267 ? 1.542 -37.110 -3.019 1.00 41.59 267 GLY A CA 1
ATOM 2023 C C . GLY A 1 267 ? 1.567 -35.590 -3.102 1.00 41.59 267 GLY A C 1
ATOM 2024 O O . GLY A 1 267 ? 2.168 -34.952 -2.249 1.00 41.59 267 GLY A O 1
ATOM 2025 N N . ALA A 1 268 ? 0.946 -34.998 -4.124 1.00 32.72 268 ALA A N 1
ATOM 2026 C CA . ALA A 1 268 ? 0.668 -33.566 -4.152 1.00 32.72 268 ALA A CA 1
ATOM 2027 C C . ALA A 1 268 ? -0.844 -33.388 -4.270 1.00 32.72 268 ALA A C 1
ATOM 2029 O O . ALA A 1 268 ? -1.450 -33.621 -5.315 1.00 32.72 268 ALA A O 1
ATOM 2030 N N . THR A 1 269 ? -1.457 -33.045 -3.144 1.00 31.80 269 THR A N 1
ATOM 2031 C CA . THR A 1 269 ? -2.869 -32.696 -3.034 1.00 31.80 269 THR A CA 1
ATOM 2032 C C . THR A 1 269 ? -3.200 -31.563 -3.995 1.00 31.80 269 THR A C 1
ATOM 2034 O O . THR A 1 269 ? -2.573 -30.504 -3.958 1.00 31.80 269 THR A O 1
ATOM 2037 N N . ALA A 1 270 ? -4.192 -31.805 -4.847 1.00 30.27 270 ALA A N 1
ATOM 2038 C CA . ALA A 1 270 ? -4.756 -30.821 -5.750 1.00 30.27 270 ALA A CA 1
ATOM 2039 C C . ALA A 1 270 ? -5.179 -29.554 -4.990 1.00 30.27 270 ALA A C 1
ATOM 2041 O O . ALA A 1 270 ? -5.846 -29.622 -3.957 1.00 30.27 270 ALA A O 1
ATOM 2042 N N . CYS A 1 271 ? -4.808 -28.399 -5.539 1.00 30.98 271 CYS A N 1
ATOM 2043 C CA . CYS A 1 271 ? -5.363 -27.113 -5.146 1.00 30.98 271 CYS A CA 1
ATOM 2044 C C . CYS A 1 271 ? -6.880 -27.140 -5.427 1.00 30.98 271 CYS A C 1
ATOM 2046 O O . CYS A 1 271 ? -7.264 -27.485 -6.552 1.00 30.98 271 CYS A O 1
ATOM 2048 N N . PRO A 1 272 ? -7.759 -26.842 -4.452 1.00 30.81 272 PRO A N 1
ATOM 2049 C CA . PRO A 1 272 ? -9.190 -26.830 -4.706 1.00 30.81 272 PRO A CA 1
ATOM 2050 C C . PRO A 1 272 ? -9.551 -25.632 -5.602 1.00 30.81 272 PRO A C 1
ATOM 2052 O O . PRO A 1 272 ? -8.839 -24.625 -5.616 1.00 30.81 272 PRO A O 1
ATOM 2055 N N . PRO A 1 273 ? -10.653 -25.713 -6.363 1.00 36.06 273 PRO A N 1
ATOM 2056 C CA . PRO A 1 273 ? -11.093 -24.609 -7.201 1.00 36.06 273 PRO A CA 1
ATOM 2057 C C . PRO A 1 273 ? -11.450 -23.388 -6.341 1.00 36.06 273 PRO A C 1
ATOM 2059 O O . PRO A 1 273 ? -12.133 -23.503 -5.322 1.00 36.06 273 PRO A O 1
ATOM 2062 N N . ALA A 1 274 ? -11.016 -22.206 -6.782 1.00 46.38 274 ALA A N 1
ATOM 2063 C CA . ALA A 1 274 ? -11.482 -20.929 -6.257 1.00 46.38 274 ALA A CA 1
ATOM 2064 C C . ALA A 1 274 ? -12.978 -20.777 -6.577 1.00 46.38 274 ALA A C 1
ATOM 2066 O O . ALA A 1 274 ? -13.363 -20.692 -7.742 1.00 46.38 274 ALA A O 1
ATOM 2067 N N . GLY A 1 275 ? -13.830 -20.786 -5.552 1.00 37.09 275 GLY A N 1
ATOM 2068 C CA . GLY A 1 275 ? -15.276 -20.748 -5.769 1.00 37.09 275 GLY A CA 1
ATOM 2069 C C . GLY A 1 275 ? -16.112 -20.831 -4.499 1.00 37.09 275 GLY A C 1
ATOM 2070 O O . GLY A 1 275 ? -17.076 -21.585 -4.451 1.00 37.09 275 GLY A O 1
ATOM 2071 N N . GLY A 1 276 ? -15.742 -20.082 -3.465 1.00 35.06 276 GLY A N 1
ATOM 2072 C CA . GLY A 1 276 ? -16.543 -19.903 -2.257 1.00 35.06 276 GLY A CA 1
ATOM 2073 C C . GLY A 1 276 ? -15.839 -18.936 -1.316 1.00 35.06 276 GLY A C 1
ATOM 2074 O O . GLY A 1 276 ? -14.623 -19.026 -1.158 1.00 35.06 276 GLY A O 1
ATOM 2075 N N . ALA A 1 277 ? -16.571 -17.993 -0.718 1.00 50.56 277 ALA A N 1
ATOM 2076 C CA . ALA A 1 277 ? -16.017 -17.223 0.391 1.00 50.56 277 ALA A CA 1
ATOM 2077 C C . ALA A 1 277 ? -15.595 -18.219 1.491 1.00 50.56 277 ALA A C 1
ATOM 2079 O O . ALA A 1 277 ? -16.379 -19.131 1.782 1.00 50.56 277 ALA A O 1
ATOM 2080 N N . PRO A 1 278 ? -14.381 -18.108 2.064 1.00 57.59 278 PRO A N 1
ATOM 2081 C CA . PRO A 1 278 ? -13.966 -18.994 3.143 1.00 57.59 278 PRO A CA 1
ATOM 2082 C C . PRO A 1 278 ? -14.998 -18.940 4.274 1.00 57.59 278 PRO A C 1
ATOM 2084 O O . PRO A 1 278 ? -15.579 -17.885 4.550 1.00 57.59 278 PRO A O 1
ATOM 2087 N N . ALA A 1 279 ? -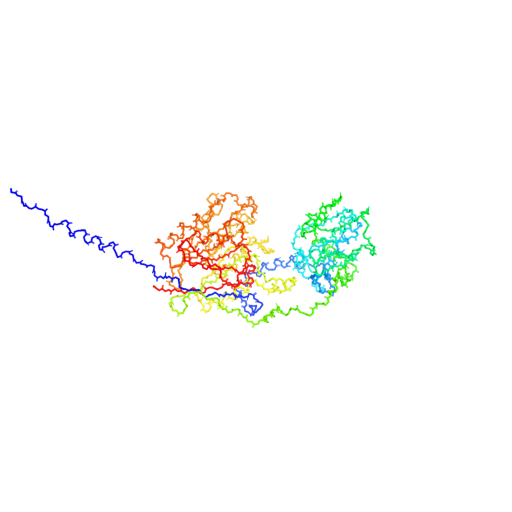15.265 -20.094 4.888 1.00 65.12 279 ALA A N 1
ATOM 2088 C CA . ALA A 1 279 ? -16.179 -20.166 6.020 1.00 65.12 279 ALA A CA 1
ATOM 2089 C C . ALA A 1 279 ? -15.711 -19.202 7.129 1.00 65.12 279 ALA A C 1
ATOM 2091 O O . ALA A 1 279 ? -14.501 -19.037 7.306 1.00 65.12 279 ALA A O 1
ATOM 2092 N N . PRO A 1 280 ? -16.637 -18.559 7.865 1.00 75.06 280 PRO A N 1
ATOM 2093 C CA . PRO A 1 280 ? -16.263 -17.668 8.954 1.00 75.06 280 PRO A CA 1
ATOM 2094 C C . PRO A 1 280 ? -15.386 -18.390 9.977 1.00 75.06 280 PRO A C 1
ATOM 2096 O O . PRO A 1 280 ? -15.685 -19.518 10.377 1.00 75.06 280 PRO A O 1
ATOM 2099 N N . PHE A 1 281 ? -14.339 -17.711 10.438 1.00 81.50 281 PHE A N 1
ATOM 2100 C CA . PHE A 1 281 ? -13.603 -18.149 11.615 1.00 81.50 281 PHE A CA 1
ATOM 2101 C C . PHE A 1 281 ? -14.482 -17.972 12.851 1.00 81.50 281 PHE A C 1
ATOM 2103 O O . PHE A 1 281 ? -15.118 -16.930 13.003 1.00 81.50 281 PHE A O 1
ATOM 2110 N N . MET A 1 282 ? -14.485 -18.966 13.738 1.00 82.44 282 MET A N 1
ATOM 2111 C CA . MET A 1 282 ? -15.283 -18.966 14.961 1.00 82.44 282 MET A CA 1
ATOM 2112 C C . MET A 1 282 ? -14.400 -19.305 16.156 1.00 82.44 282 MET A C 1
ATOM 2114 O O . MET A 1 282 ? -13.797 -20.376 16.207 1.00 82.44 282 MET A O 1
ATOM 2118 N N . TYR A 1 283 ? -14.389 -18.428 17.153 1.00 82.69 283 TYR A N 1
ATOM 2119 C CA . TYR A 1 283 ? -13.750 -18.672 18.441 1.00 82.69 283 TYR A CA 1
ATOM 2120 C C . TYR A 1 283 ? -14.735 -18.402 19.580 1.00 82.69 283 TYR A C 1
ATOM 2122 O O . TYR A 1 283 ? -15.474 -17.421 19.543 1.00 82.69 283 TYR A O 1
ATOM 2130 N N . GLY A 1 284 ? -14.738 -19.256 20.606 1.00 79.00 284 GLY A N 1
ATOM 2131 C CA . GLY A 1 284 ? -15.587 -19.092 21.788 1.00 79.00 284 GLY A CA 1
ATOM 2132 C C . GLY A 1 284 ? -17.079 -19.396 21.564 1.00 79.00 284 GLY A C 1
ATOM 2133 O O . GLY A 1 284 ? -17.456 -20.108 20.634 1.00 79.00 284 GLY A O 1
ATOM 2134 N N . LYS A 1 285 ? -17.944 -18.909 22.465 1.00 76.38 285 LYS A N 1
ATOM 2135 C CA . LYS A 1 285 ? -19.402 -19.117 22.393 1.00 76.38 285 LYS A CA 1
ATOM 2136 C C . LYS A 1 285 ? -20.049 -18.049 21.515 1.00 76.38 285 LYS A C 1
ATOM 2138 O O . LYS A 1 285 ? -19.930 -16.859 21.798 1.00 76.38 285 LYS A O 1
ATOM 2143 N N . THR A 1 286 ? -20.790 -18.479 20.500 1.00 71.56 286 THR A N 1
ATOM 2144 C CA . THR A 1 286 ? -21.519 -17.607 19.571 1.00 71.56 286 THR A CA 1
ATOM 2145 C C . THR A 1 286 ? -23.033 -17.815 19.711 1.00 71.56 286 THR A C 1
ATOM 2147 O O . THR A 1 286 ? -23.493 -18.894 20.082 1.00 71.56 286 THR A O 1
ATOM 2150 N N . GLY A 1 287 ? -23.832 -16.767 19.470 1.00 61.34 287 GLY A N 1
ATOM 2151 C CA . GLY A 1 287 ? -25.288 -16.908 19.301 1.00 61.34 287 GLY A CA 1
ATOM 2152 C C . GLY A 1 287 ? -26.212 -16.676 20.510 1.00 61.34 287 GLY A C 1
ATOM 2153 O O . GLY A 1 287 ? -27.405 -16.938 20.386 1.00 61.34 287 GLY A O 1
ATOM 2154 N N . GLN A 1 288 ? -25.746 -16.146 21.648 1.00 58.03 288 GLN A N 1
ATOM 2155 C CA . GLN A 1 288 ? -26.626 -15.675 22.737 1.00 58.03 288 GLN A CA 1
ATOM 2156 C C . GLN A 1 288 ? -26.035 -14.431 23.425 1.00 58.03 288 GLN A C 1
ATOM 2158 O O . GLN A 1 288 ? -24.950 -14.515 23.990 1.00 58.03 288 GLN A O 1
ATOM 2163 N N . GLY A 1 289 ? -26.741 -13.291 23.407 1.00 72.50 289 GLY A N 1
ATOM 2164 C CA . GLY A 1 289 ? -26.337 -12.070 24.127 1.00 72.50 289 GLY A CA 1
ATOM 2165 C C . GLY A 1 289 ? -26.228 -10.810 23.260 1.00 72.50 289 GLY A C 1
ATOM 2166 O O . GLY A 1 289 ? -26.775 -10.756 22.162 1.00 72.50 289 GLY A O 1
ATOM 2167 N N . ALA A 1 290 ? -25.564 -9.773 23.783 1.00 86.31 290 ALA A N 1
ATOM 2168 C CA . ALA A 1 290 ? -25.280 -8.553 23.021 1.00 86.31 290 ALA A CA 1
ATOM 2169 C C . ALA A 1 290 ? -24.156 -8.825 22.010 1.00 86.31 290 ALA A C 1
ATOM 2171 O O . ALA A 1 290 ? -23.260 -9.621 22.289 1.00 86.31 290 ALA A O 1
ATOM 2172 N N . SER A 1 291 ? -24.176 -8.164 20.854 1.00 93.56 291 SER A N 1
ATOM 2173 C CA . SER A 1 291 ? -23.094 -8.265 19.870 1.00 93.56 291 SER A CA 1
ATOM 2174 C C . SER A 1 291 ? -22.836 -6.936 19.181 1.00 93.56 291 SER A C 1
ATOM 2176 O O . SER A 1 291 ? -23.771 -6.152 19.021 1.00 93.56 291 SER A O 1
ATOM 2178 N N . ILE A 1 292 ? -21.610 -6.727 18.709 1.00 96.25 292 ILE A N 1
ATOM 2179 C CA . ILE A 1 292 ? -21.263 -5.619 17.815 1.00 96.25 292 ILE A CA 1
ATOM 2180 C C . ILE A 1 292 ? -20.446 -6.134 16.633 1.00 96.25 292 ILE A C 1
ATOM 2182 O O . ILE A 1 292 ? -19.647 -7.059 16.784 1.00 96.25 292 ILE A O 1
ATOM 2186 N N . LEU A 1 293 ? -20.665 -5.544 15.459 1.00 97.88 293 LEU A N 1
ATOM 2187 C CA . LEU A 1 293 ? -19.839 -5.773 14.282 1.00 97.88 293 LEU A CA 1
ATOM 2188 C C . LEU A 1 293 ? -18.699 -4.750 14.267 1.00 97.88 293 LEU A C 1
ATOM 2190 O O . LEU A 1 293 ? -18.945 -3.565 14.063 1.00 97.88 293 LEU A O 1
ATOM 2194 N N . LEU A 1 294 ? -17.471 -5.208 14.485 1.00 98.50 294 LEU A N 1
ATOM 2195 C CA . LEU A 1 294 ? -16.253 -4.439 14.250 1.00 98.50 294 LEU A CA 1
ATOM 2196 C C . LEU A 1 294 ? -15.848 -4.615 12.784 1.00 98.50 294 LEU A C 1
ATOM 2198 O O . LEU A 1 294 ? -15.632 -5.735 12.332 1.00 98.50 294 LEU A O 1
ATOM 2202 N N . VAL A 1 295 ? -15.776 -3.521 12.040 1.00 98.75 295 VAL A N 1
ATOM 2203 C CA . VAL A 1 295 ? -15.302 -3.468 10.657 1.00 98.75 295 VAL A CA 1
ATOM 2204 C C . VAL A 1 295 ? -13.984 -2.718 10.656 1.00 98.75 295 VAL A C 1
ATOM 2206 O O . VAL A 1 295 ? -13.869 -1.687 11.320 1.00 98.75 295 VAL A O 1
ATOM 2209 N N . HIS A 1 296 ? -12.988 -3.219 9.938 1.00 98.69 296 HIS A N 1
ATOM 2210 C CA . HIS A 1 296 ? -11.666 -2.617 9.990 1.00 98.69 296 HIS A CA 1
ATOM 2211 C C . HIS A 1 296 ? -10.906 -2.656 8.671 1.00 98.69 296 HIS A C 1
ATOM 2213 O O . HIS A 1 296 ? -11.174 -3.474 7.783 1.00 98.69 296 HIS A O 1
ATOM 2219 N N . THR A 1 297 ? -9.975 -1.716 8.567 1.00 98.69 297 THR A N 1
ATOM 2220 C CA . THR A 1 297 ? -8.957 -1.632 7.527 1.00 98.69 297 THR A CA 1
ATOM 2221 C C . THR A 1 297 ? -7.610 -1.288 8.148 1.00 98.69 297 THR A C 1
ATOM 2223 O O . THR A 1 297 ? -7.530 -0.810 9.276 1.00 98.69 297 THR A O 1
ATOM 2226 N N . ASN A 1 298 ? -6.555 -1.530 7.388 1.00 98.56 298 ASN A N 1
ATOM 2227 C CA . ASN A 1 298 ? -5.186 -1.174 7.715 1.00 98.56 298 ASN A CA 1
ATOM 2228 C C . ASN A 1 298 ? -4.435 -0.951 6.397 1.00 98.56 298 ASN A C 1
ATOM 2230 O O . ASN A 1 298 ? -4.836 -1.510 5.365 1.00 98.56 298 ASN A O 1
ATOM 2234 N N . ASP A 1 299 ? -3.374 -0.144 6.423 1.00 98.25 299 ASP A N 1
ATOM 2235 C CA . ASP A 1 299 ? -2.424 -0.005 5.316 1.00 98.25 299 ASP A CA 1
ATOM 2236 C C . ASP A 1 299 ? -3.125 0.250 3.979 1.00 98.25 299 ASP A C 1
ATOM 2238 O O . ASP A 1 299 ? -2.937 -0.442 2.969 1.00 98.25 299 ASP A O 1
ATOM 2242 N N . THR A 1 300 ? -4.055 1.200 3.982 1.00 97.50 300 THR A N 1
ATOM 2243 C CA . THR A 1 300 ? -4.872 1.455 2.797 1.00 97.50 300 THR A CA 1
ATOM 2244 C C . THR A 1 300 ? -4.084 2.201 1.727 1.00 97.50 300 THR A C 1
ATOM 2246 O O . THR A 1 300 ? -4.494 2.152 0.565 1.00 97.50 300 THR A O 1
ATOM 2249 N N . HIS A 1 301 ? -2.944 2.800 2.103 1.00 97.00 301 HIS A N 1
ATOM 2250 C CA . HIS A 1 301 ? -1.913 3.355 1.226 1.00 97.00 301 HIS A CA 1
ATOM 2251 C C . HIS A 1 301 ? -2.506 4.157 0.073 1.00 97.00 301 HIS A C 1
ATOM 2253 O O . HIS A 1 301 ? -2.195 3.916 -1.099 1.00 97.00 301 HIS A O 1
ATOM 2259 N N . SER A 1 302 ? -3.390 5.113 0.400 1.00 96.12 302 SER A N 1
ATOM 2260 C CA . SER A 1 302 ? -3.967 6.019 -0.594 1.00 96.12 302 SER A CA 1
ATOM 2261 C C . SER A 1 302 ? -4.527 5.253 -1.807 1.00 96.12 302 SER A C 1
ATOM 2263 O O . SER A 1 302 ? -4.488 5.727 -2.943 1.00 96.12 302 SER A O 1
ATOM 2265 N N . CYS A 1 303 ? -5.058 4.035 -1.612 1.00 96.06 303 CYS A N 1
ATOM 2266 C CA . CYS A 1 303 ? -5.699 3.253 -2.672 1.00 96.06 303 CYS A CA 1
ATOM 2267 C C . CYS A 1 303 ? -7.081 3.852 -2.981 1.00 96.06 303 CYS A C 1
ATOM 2269 O O . CYS A 1 303 ? -8.129 3.245 -2.744 1.00 96.06 303 CYS A O 1
ATOM 2271 N N . ILE A 1 304 ? -7.060 5.104 -3.447 1.00 95.75 304 ILE A N 1
ATOM 2272 C CA . ILE A 1 304 ? -8.179 5.967 -3.807 1.00 95.75 304 ILE A CA 1
ATOM 2273 C C . ILE A 1 304 ? -8.999 5.297 -4.907 1.00 95.75 304 ILE A C 1
ATOM 2275 O O . ILE A 1 304 ? -10.198 5.055 -4.746 1.00 95.75 304 ILE A O 1
ATOM 2279 N N . GLU A 1 305 ? -8.320 4.922 -5.985 1.00 94.56 305 GLU A N 1
ATOM 2280 C CA . GLU A 1 305 ? -8.867 4.137 -7.085 1.00 94.56 305 GLU A CA 1
ATOM 2281 C C . GLU A 1 305 ? -8.595 2.642 -6.869 1.00 94.56 305 GLU A C 1
ATOM 2283 O O . GLU A 1 305 ? -7.669 2.286 -6.131 1.00 94.56 305 GLU A O 1
ATOM 2288 N N . PRO A 1 306 ? -9.370 1.748 -7.507 1.00 94.88 306 PRO A N 1
ATOM 2289 C CA . PRO A 1 306 ? -8.996 0.347 -7.596 1.00 94.88 306 PRO A CA 1
ATOM 2290 C C . PRO A 1 306 ? -7.592 0.177 -8.174 1.00 94.88 306 PRO A C 1
ATOM 2292 O O . PRO A 1 306 ? -7.168 0.917 -9.065 1.00 94.88 306 PRO A O 1
ATOM 2295 N N . LEU A 1 307 ? -6.889 -0.844 -7.697 1.00 91.50 307 LEU A N 1
ATOM 2296 C CA . LEU A 1 307 ? -5.610 -1.247 -8.258 1.00 91.50 307 LEU A CA 1
ATOM 2297 C C . LEU A 1 307 ? -5.745 -1.523 -9.757 1.00 91.50 307 LEU A C 1
ATOM 2299 O O . LEU A 1 307 ? -6.741 -2.096 -10.204 1.00 91.50 307 LEU A O 1
ATOM 2303 N N . SER A 1 308 ? -4.721 -1.140 -10.524 1.00 87.56 308 SER A N 1
ATOM 2304 C CA . SER A 1 308 ? -4.761 -1.218 -11.986 1.00 87.56 308 SER A CA 1
ATOM 2305 C C . SER A 1 308 ? -5.198 -2.610 -12.471 1.00 87.56 308 SER A C 1
ATOM 2307 O O . SER A 1 308 ? -4.648 -3.618 -12.015 1.00 87.56 308 SER A O 1
ATOM 2309 N N . PRO A 1 309 ? -6.130 -2.704 -13.439 1.00 86.12 309 PRO A N 1
ATOM 2310 C CA . PRO A 1 309 ? -6.481 -3.981 -14.059 1.00 86.12 309 PRO A CA 1
ATOM 2311 C C . PRO A 1 309 ? -5.305 -4.584 -14.844 1.00 86.12 309 PRO A C 1
ATOM 2313 O O . PRO A 1 309 ? -5.349 -5.749 -15.225 1.00 86.12 309 PRO A O 1
ATOM 2316 N N . LEU A 1 310 ? -4.254 -3.793 -15.092 1.00 83.56 310 LEU A N 1
ATOM 2317 C CA . LEU A 1 310 ? -3.042 -4.208 -15.787 1.00 83.56 310 LEU A CA 1
ATOM 2318 C C . LEU A 1 310 ? -1.931 -4.650 -14.826 1.00 83.56 310 LEU A C 1
ATOM 2320 O O . LEU A 1 310 ? -0.820 -4.876 -15.298 1.00 83.56 310 LEU A O 1
ATOM 2324 N N . LEU A 1 311 ? -2.174 -4.741 -13.511 1.00 83.31 311 LEU A N 1
ATOM 2325 C CA . LEU A 1 311 ? -1.161 -5.238 -12.576 1.00 83.31 311 LEU A CA 1
ATOM 2326 C C . LEU A 1 311 ? -0.653 -6.620 -13.000 1.00 83.31 311 LEU A C 1
ATOM 2328 O O . LEU A 1 311 ? -1.438 -7.499 -13.355 1.00 83.31 311 LEU A O 1
ATOM 2332 N N . ALA A 1 312 ? 0.664 -6.817 -12.905 1.00 75.75 312 ALA A N 1
ATOM 2333 C CA . ALA A 1 312 ? 1.284 -8.107 -13.207 1.00 75.75 312 ALA A CA 1
ATOM 2334 C C . ALA A 1 312 ? 0.770 -9.218 -12.269 1.00 75.75 312 ALA A C 1
ATOM 2336 O O . ALA A 1 312 ? 0.523 -10.343 -12.702 1.00 75.75 312 ALA A O 1
ATOM 2337 N N . ASP A 1 313 ? 0.537 -8.885 -10.993 1.00 78.31 313 ASP A N 1
ATOM 2338 C CA . ASP A 1 313 ? -0.180 -9.763 -10.068 1.00 78.31 313 ASP A CA 1
ATOM 2339 C C . ASP A 1 313 ? -1.695 -9.657 -10.298 1.00 78.31 313 ASP A C 1
ATOM 2341 O O . ASP A 1 313 ? -2.398 -8.823 -9.717 1.00 78.31 313 ASP A O 1
ATOM 2345 N N . THR A 1 314 ? -2.205 -10.544 -11.149 1.00 81.12 314 THR A N 1
ATOM 2346 C CA . THR A 1 314 ? -3.633 -10.619 -11.489 1.00 81.12 314 THR A CA 1
ATOM 2347 C C . THR A 1 314 ? -4.530 -10.955 -10.293 1.00 81.12 314 THR A C 1
ATOM 2349 O O . THR A 1 314 ? -5.715 -10.628 -10.316 1.00 81.12 314 THR A O 1
ATOM 2352 N N . ALA A 1 315 ? -3.993 -11.528 -9.207 1.00 83.50 315 ALA A N 1
ATOM 2353 C CA . ALA A 1 315 ? -4.746 -11.743 -7.973 1.00 83.50 315 ALA A CA 1
ATOM 2354 C C . ALA A 1 315 ? -4.936 -10.447 -7.162 1.00 83.50 315 ALA A C 1
ATOM 2356 O O . ALA A 1 315 ? -5.693 -10.433 -6.186 1.00 83.50 315 ALA A O 1
ATOM 2357 N N . GLN A 1 316 ? -4.270 -9.353 -7.532 1.00 84.00 316 GLN A N 1
ATOM 2358 C CA . GLN A 1 316 ? -4.450 -8.023 -6.943 1.00 84.00 316 GLN A CA 1
ATOM 2359 C C . GLN A 1 316 ? -5.162 -7.042 -7.877 1.00 84.00 316 GLN A C 1
ATOM 2361 O O . GLN A 1 316 ? -5.771 -6.093 -7.389 1.00 84.00 316 GLN A O 1
ATOM 2366 N N . ALA A 1 317 ? -5.099 -7.272 -9.189 1.00 89.19 317 ALA A N 1
ATOM 2367 C CA . ALA A 1 317 ? -5.692 -6.409 -10.203 1.00 89.19 317 ALA A CA 1
ATOM 2368 C C . ALA A 1 317 ? -7.190 -6.144 -9.963 1.00 89.19 317 ALA A C 1
ATOM 2370 O O . ALA A 1 317 ? -7.939 -7.053 -9.604 1.00 89.19 317 ALA A O 1
ATOM 2371 N N . ASP A 1 318 ? -7.622 -4.903 -10.207 1.00 94.00 318 ASP A N 1
ATOM 2372 C CA . ASP A 1 318 ? -9.022 -4.461 -10.130 1.00 94.00 318 ASP A CA 1
ATOM 2373 C C . ASP A 1 318 ? -9.689 -4.692 -8.757 1.00 94.00 318 ASP A C 1
ATOM 2375 O O . ASP A 1 318 ? -10.876 -5.014 -8.653 1.00 94.00 318 ASP A O 1
ATOM 2379 N N . LYS A 1 319 ? -8.923 -4.518 -7.676 1.00 95.31 319 LYS A N 1
ATOM 2380 C CA . LYS A 1 319 ? -9.402 -4.623 -6.288 1.00 95.31 319 LYS A CA 1
ATOM 2381 C C . LYS A 1 319 ? -9.080 -3.366 -5.482 1.00 95.31 319 LYS A C 1
ATOM 2383 O O . LYS A 1 319 ? -8.235 -2.571 -5.883 1.00 95.31 319 LYS A O 1
ATOM 2388 N N . GLY A 1 320 ? -9.741 -3.196 -4.340 1.00 96.19 320 GLY A N 1
ATOM 2389 C CA . GLY A 1 320 ? -9.593 -2.007 -3.495 1.00 96.19 320 GLY A CA 1
ATOM 2390 C C . GLY A 1 320 ? -10.350 -0.801 -4.054 1.00 96.19 320 GLY A C 1
ATOM 2391 O O . GLY A 1 320 ? -11.310 -0.963 -4.807 1.00 96.19 320 GLY A O 1
ATOM 2392 N N . GLY A 1 321 ? -9.929 0.410 -3.689 1.00 96.50 321 GLY A N 1
ATOM 2393 C CA . GLY A 1 321 ? -10.597 1.652 -4.081 1.00 96.50 321 GLY A CA 1
ATOM 2394 C C . GLY A 1 321 ? -11.595 2.153 -3.035 1.00 96.50 321 GLY A C 1
ATOM 2395 O O . GLY A 1 321 ? -12.447 1.417 -2.529 1.00 96.50 321 GLY A O 1
ATOM 2396 N N . TYR A 1 322 ? -11.525 3.442 -2.717 1.00 97.25 322 TYR A N 1
ATOM 2397 C CA . TYR A 1 322 ? -12.360 4.071 -1.692 1.00 97.25 322 TYR A CA 1
ATOM 2398 C C . TYR A 1 322 ? -13.851 4.097 -2.052 1.00 97.25 322 TYR A C 1
ATOM 2400 O O . TYR A 1 322 ? -14.683 3.892 -1.174 1.00 97.25 322 TYR A O 1
ATOM 2408 N N . LEU A 1 323 ? -14.217 4.292 -3.325 1.00 97.38 323 LEU A N 1
ATOM 2409 C CA . LEU A 1 323 ? -15.634 4.305 -3.725 1.00 97.38 323 LEU A CA 1
ATOM 2410 C C . LEU A 1 323 ? -16.308 2.942 -3.535 1.00 97.38 323 LEU A C 1
ATOM 2412 O O . LEU A 1 323 ? -17.435 2.875 -3.039 1.00 97.38 323 LEU A O 1
ATOM 2416 N N . ARG A 1 324 ? -15.599 1.856 -3.859 1.00 98.12 324 ARG A N 1
ATOM 2417 C CA . ARG A 1 324 ? -16.073 0.487 -3.621 1.00 98.12 324 ARG A CA 1
ATOM 2418 C C . ARG A 1 324 ? -16.201 0.207 -2.128 1.00 98.12 324 ARG A C 1
ATOM 2420 O O . ARG A 1 324 ? -17.206 -0.351 -1.697 1.00 98.12 324 ARG A O 1
ATOM 2427 N N . ARG A 1 325 ? -15.238 0.662 -1.319 1.00 97.69 325 ARG A N 1
ATOM 2428 C CA . ARG A 1 325 ? -15.330 0.581 0.148 1.00 97.69 325 ARG A CA 1
ATOM 2429 C C . ARG A 1 325 ? -16.505 1.365 0.712 1.00 97.69 325 ARG A C 1
ATOM 2431 O O . ARG A 1 325 ? -17.226 0.839 1.552 1.00 97.69 325 ARG A O 1
ATOM 2438 N N . ALA A 1 326 ? -16.745 2.580 0.232 1.00 97.88 326 ALA A N 1
ATOM 2439 C CA . ALA A 1 326 ? -17.879 3.388 0.661 1.00 97.88 326 ALA A CA 1
ATOM 2440 C C . ALA A 1 326 ? -19.221 2.704 0.340 1.00 97.88 326 ALA A C 1
ATOM 2442 O O . ALA A 1 326 ? -20.116 2.688 1.186 1.00 97.88 326 ALA A O 1
ATOM 2443 N N . ALA A 1 327 ? -19.344 2.082 -0.839 1.00 97.75 327 ALA A N 1
ATOM 2444 C CA . ALA A 1 327 ? -20.510 1.275 -1.203 1.00 97.75 327 ALA A CA 1
ATOM 2445 C C . ALA A 1 327 ? -20.670 0.045 -0.291 1.00 97.75 327 ALA A C 1
ATOM 2447 O O . ALA A 1 327 ? -21.752 -0.176 0.251 1.00 97.75 327 ALA A O 1
ATOM 2448 N N . LEU A 1 328 ? -19.586 -0.696 -0.035 1.00 97.75 328 LEU A N 1
ATOM 2449 C CA . LEU A 1 328 ? -19.594 -1.829 0.895 1.00 97.75 328 LEU A CA 1
ATOM 2450 C C . LEU A 1 328 ? -20.043 -1.405 2.301 1.00 97.75 328 LEU A C 1
ATOM 2452 O O . LEU A 1 328 ? -20.904 -2.042 2.901 1.00 97.75 328 LEU A O 1
ATOM 2456 N N . LEU A 1 329 ? -19.492 -0.312 2.828 1.00 97.81 329 LEU A N 1
ATOM 2457 C CA . LEU A 1 329 ? -19.827 0.194 4.159 1.00 97.81 329 LEU A CA 1
ATOM 2458 C C . LEU A 1 329 ? -21.272 0.687 4.250 1.00 97.81 329 LEU A C 1
ATOM 2460 O O . LEU A 1 329 ? -21.900 0.521 5.295 1.00 97.81 329 LEU A O 1
ATOM 2464 N N . ARG A 1 330 ? -21.828 1.265 3.177 1.00 96.56 330 ARG A N 1
ATOM 2465 C CA . ARG A 1 330 ? -23.264 1.576 3.100 1.00 96.56 330 ARG A CA 1
ATOM 2466 C C . ARG A 1 330 ? -24.093 0.304 3.278 1.00 96.56 330 ARG A C 1
ATOM 2468 O O . ARG A 1 330 ? -25.009 0.303 4.097 1.00 96.56 330 ARG A O 1
ATOM 2475 N N . ASP A 1 331 ? -23.763 -0.760 2.552 1.00 96.25 331 ASP A N 1
ATOM 2476 C CA . ASP A 1 331 ? -24.523 -2.015 2.576 1.00 96.25 331 ASP A CA 1
ATOM 2477 C C . ASP A 1 331 ? -24.391 -2.730 3.928 1.00 96.25 331 ASP A C 1
ATOM 2479 O O . ASP A 1 331 ? -25.381 -3.225 4.471 1.00 96.25 331 ASP A O 1
ATOM 2483 N N . LEU A 1 332 ? -23.196 -2.711 4.528 1.00 97.31 332 LEU A N 1
ATOM 2484 C CA . LEU A 1 332 ? -22.978 -3.220 5.883 1.00 97.31 332 LEU A CA 1
ATOM 2485 C C . LEU A 1 332 ? -23.782 -2.426 6.917 1.00 97.31 332 LEU A C 1
ATOM 2487 O O . LEU A 1 332 ? -24.402 -3.027 7.786 1.00 97.31 332 LEU A O 1
ATOM 2491 N N . ARG A 1 333 ? -23.851 -1.094 6.810 1.00 97.31 333 ARG A N 1
ATOM 2492 C CA . ARG A 1 333 ? -24.644 -0.258 7.732 1.00 97.31 333 ARG A CA 1
ATOM 2493 C C . ARG A 1 333 ? -26.151 -0.430 7.587 1.00 97.31 333 ARG A C 1
ATOM 2495 O O . ARG A 1 333 ? -26.872 -0.154 8.540 1.00 97.31 333 ARG A O 1
ATOM 2502 N N . GLN A 1 334 ? -26.646 -0.872 6.432 1.00 96.00 334 GLN A N 1
ATOM 2503 C CA . GLN A 1 334 ? -28.058 -1.245 6.296 1.00 96.00 334 GLN A CA 1
ATOM 2504 C C . GLN A 1 334 ? -28.394 -2.494 7.123 1.00 96.00 334 GLN A C 1
ATOM 2506 O O . GLN A 1 334 ? -29.512 -2.608 7.621 1.00 96.00 334 GLN A O 1
ATOM 2511 N N . GLN A 1 335 ? -27.433 -3.410 7.280 1.00 94.94 335 GLN A N 1
ATOM 2512 C CA . GLN A 1 335 ? -27.589 -4.652 8.045 1.00 94.94 335 GLN A CA 1
ATOM 2513 C C . GLN A 1 335 ? -27.261 -4.455 9.532 1.00 94.94 335 GLN A C 1
ATOM 2515 O O . GLN A 1 335 ? -27.999 -4.920 10.397 1.00 94.94 335 GLN A O 1
ATOM 2520 N N . ASP A 1 336 ? -26.198 -3.706 9.826 1.00 96.31 336 ASP A N 1
ATOM 2521 C CA . ASP A 1 336 ? -25.716 -3.383 11.167 1.00 96.31 336 ASP A CA 1
ATOM 2522 C C . ASP A 1 336 ? -25.515 -1.860 11.308 1.00 96.31 336 ASP A C 1
ATOM 2524 O O . ASP A 1 336 ? -24.393 -1.360 11.172 1.00 96.31 336 ASP A O 1
ATOM 2528 N N . PRO A 1 337 ? -26.581 -1.089 11.608 1.00 95.75 337 PRO A N 1
ATOM 2529 C CA . PRO A 1 337 ? -26.496 0.371 11.751 1.00 95.75 337 PRO A CA 1
ATOM 2530 C C . PRO A 1 337 ? -25.516 0.835 12.838 1.00 95.75 337 PRO A C 1
ATOM 2532 O O . PRO A 1 337 ? -24.950 1.922 12.747 1.00 95.75 337 PRO A O 1
ATOM 2535 N N . ASP A 1 338 ? -25.310 -0.019 13.842 1.00 95.62 338 ASP A N 1
ATOM 2536 C CA . ASP A 1 338 ? -24.413 0.170 14.980 1.00 95.62 338 ASP A CA 1
ATOM 2537 C C . ASP A 1 338 ? -23.037 -0.504 14.772 1.00 95.62 338 ASP A C 1
ATOM 2539 O O . ASP A 1 338 ? -22.335 -0.782 15.745 1.00 95.62 338 ASP A O 1
ATOM 2543 N N . LEU A 1 339 ? -22.614 -0.804 13.538 1.00 97.88 339 LEU A N 1
ATOM 2544 C CA . LEU A 1 339 ? -21.249 -1.300 13.319 1.00 97.88 339 LEU A CA 1
ATOM 2545 C C . LEU A 1 339 ? -20.202 -0.269 13.770 1.00 97.88 339 LEU A C 1
ATOM 2547 O O . LEU A 1 339 ? -20.443 0.937 13.708 1.00 97.88 339 LEU A O 1
ATOM 2551 N N . LEU A 1 340 ? -19.049 -0.740 14.239 1.00 98.44 340 LEU A N 1
ATOM 2552 C CA . LEU A 1 340 ? -17.899 0.072 14.636 1.00 98.44 340 LEU A CA 1
ATOM 2553 C C . LEU A 1 340 ? -16.839 -0.015 13.535 1.00 98.44 340 LEU A C 1
ATOM 2555 O O . LEU A 1 340 ? -16.358 -1.111 13.272 1.00 98.44 340 LEU A O 1
ATOM 2559 N N . LEU A 1 341 ? -16.492 1.097 12.889 1.00 98.81 341 LEU A N 1
ATOM 2560 C CA . LEU A 1 341 ? -15.525 1.146 11.788 1.00 98.81 341 LEU A CA 1
ATOM 2561 C C . LEU A 1 341 ? -14.200 1.764 12.245 1.00 98.81 341 LEU A C 1
ATOM 2563 O O . LEU A 1 341 ? -14.180 2.930 12.628 1.00 98.81 341 LEU A O 1
ATOM 2567 N N . VAL A 1 342 ? -13.094 1.029 12.164 1.00 98.88 342 VAL A N 1
ATOM 2568 C CA . VAL A 1 342 ? -11.774 1.509 12.612 1.00 98.88 342 VAL A CA 1
ATOM 2569 C C . VAL A 1 342 ? -10.688 1.329 11.553 1.00 98.88 342 VAL A C 1
ATOM 2571 O O . VAL A 1 342 ? -10.822 0.479 10.675 1.00 98.88 342 VAL A O 1
ATOM 2574 N N . ASP A 1 343 ? -9.619 2.122 11.638 1.00 98.88 343 ASP A N 1
ATOM 2575 C CA . ASP A 1 343 ? -8.425 1.974 10.795 1.00 98.88 343 ASP A CA 1
ATOM 2576 C C . ASP A 1 343 ? -7.150 1.817 11.634 1.00 98.88 343 ASP A C 1
ATOM 2578 O O . ASP A 1 343 ? -6.954 2.550 12.608 1.00 98.88 343 ASP A O 1
ATOM 2582 N N . ALA A 1 344 ? -6.282 0.880 11.260 1.00 98.75 344 ALA A N 1
ATOM 2583 C CA . ALA A 1 344 ? -5.040 0.617 11.978 1.00 98.75 344 ALA A CA 1
ATOM 2584 C C . ALA A 1 344 ? -3.828 1.421 11.473 1.00 98.75 344 ALA A C 1
ATOM 2586 O O . ALA A 1 344 ? -2.711 1.061 11.814 1.00 98.75 344 ALA A O 1
ATOM 2587 N N . GLY A 1 345 ? -4.009 2.504 10.709 1.00 98.00 345 GLY A N 1
ATOM 2588 C CA . GLY A 1 345 ? -2.923 3.391 10.267 1.00 98.00 345 GLY A CA 1
ATOM 2589 C C . GLY A 1 345 ? -2.415 3.083 8.855 1.00 98.00 345 GLY A C 1
ATOM 2590 O O . GLY A 1 345 ? -2.835 2.105 8.229 1.00 98.00 345 GLY A O 1
ATOM 2591 N N . ASP A 1 346 ? -1.526 3.944 8.351 1.00 98.38 346 ASP A N 1
ATOM 2592 C CA . ASP A 1 346 ? -1.070 3.976 6.953 1.00 98.38 346 ASP A CA 1
ATOM 2593 C C . ASP A 1 346 ? -2.242 4.087 5.962 1.00 98.38 346 ASP A C 1
ATOM 2595 O O . ASP A 1 346 ? -2.350 3.386 4.948 1.00 98.38 346 ASP A O 1
ATOM 2599 N N . PHE A 1 347 ? -3.175 4.994 6.256 1.00 97.62 347 PHE A N 1
ATOM 2600 C CA . PHE A 1 347 ? -4.143 5.440 5.254 1.00 97.62 347 PHE A CA 1
ATOM 2601 C C . PHE A 1 347 ? -3.525 6.469 4.296 1.00 97.62 347 PHE A C 1
ATOM 2603 O O . PHE A 1 347 ? -4.003 6.616 3.167 1.00 97.62 347 PHE A O 1
ATOM 2610 N N . SER A 1 348 ? -2.444 7.123 4.724 1.00 92.00 348 SER A N 1
ATOM 2611 C CA . SER A 1 348 ? -1.579 8.007 3.939 1.00 92.00 348 SER A CA 1
ATOM 2612 C C . SER A 1 348 ? -0.620 7.248 3.014 1.00 92.00 348 SER A C 1
ATOM 2614 O O . SER A 1 348 ? -0.398 6.055 3.189 1.00 92.00 348 SER A O 1
ATOM 2616 N N . GLN A 1 349 ? -0.009 7.983 2.071 1.00 83.06 349 GLN A N 1
ATOM 2617 C CA . GLN A 1 349 ? 1.001 7.521 1.102 1.00 83.06 349 GLN A CA 1
ATOM 2618 C C . GLN A 1 349 ? 0.522 6.450 0.120 1.00 83.06 349 GLN A C 1
ATOM 2620 O O . GLN A 1 349 ? -0.461 5.796 0.368 1.00 83.06 349 GLN A O 1
ATOM 2625 N N . GLY A 1 350 ? 1.162 6.285 -1.042 1.00 78.00 350 GLY A N 1
ATOM 2626 C CA . GLY A 1 350 ? 0.949 5.112 -1.910 1.00 78.00 350 GLY A CA 1
ATOM 2627 C C . GLY A 1 350 ? 0.240 5.383 -3.238 1.00 78.00 350 GLY A C 1
ATOM 2628 O O . GLY A 1 350 ? 0.192 4.507 -4.105 1.00 78.00 350 GLY A O 1
ATOM 2629 N N . SER A 1 351 ? -0.229 6.612 -3.470 1.00 85.62 351 SER A N 1
ATOM 2630 C CA . SER A 1 351 ? -0.746 7.020 -4.776 1.00 85.62 351 SER A CA 1
ATOM 2631 C C . SER A 1 351 ? -0.454 8.482 -5.114 1.00 85.62 351 SER A C 1
ATOM 2633 O O . SER A 1 351 ? -0.103 9.297 -4.263 1.00 85.62 351 SER A O 1
ATOM 2635 N N . THR A 1 352 ? -0.664 8.832 -6.387 1.00 84.50 352 THR A N 1
ATOM 2636 C CA . THR A 1 352 ? -0.557 10.214 -6.879 1.00 84.50 352 THR A CA 1
ATOM 2637 C C . THR A 1 352 ? -1.500 11.176 -6.146 1.00 84.50 352 THR A C 1
ATOM 2639 O O . THR A 1 352 ? -1.211 12.367 -6.096 1.00 84.50 352 THR A O 1
ATOM 2642 N N . TYR A 1 353 ? -2.611 10.690 -5.577 1.00 92.06 353 TYR A N 1
ATOM 2643 C CA . TYR A 1 353 ? -3.525 11.540 -4.812 1.00 92.06 353 TYR A CA 1
ATOM 2644 C C . TYR A 1 353 ? -2.836 12.093 -3.570 1.00 92.06 353 TYR A C 1
ATOM 2646 O O . TYR A 1 353 ? -2.840 13.306 -3.378 1.00 92.06 353 TYR A O 1
ATOM 2654 N N . TYR A 1 354 ? -2.160 11.240 -2.798 1.00 90.75 354 TYR A N 1
ATOM 2655 C CA . TYR A 1 354 ? -1.416 11.686 -1.626 1.00 90.75 354 TYR A CA 1
ATOM 2656 C C . TYR A 1 354 ? -0.299 12.664 -2.005 1.00 90.75 354 TYR A C 1
ATOM 2658 O O . TYR A 1 354 ? -0.151 13.704 -1.373 1.00 90.75 354 TYR A O 1
ATOM 2666 N N . THR A 1 355 ? 0.435 12.399 -3.092 1.00 85.62 355 THR A N 1
ATOM 2667 C CA . THR A 1 355 ? 1.504 13.299 -3.556 1.00 85.62 355 THR A CA 1
ATOM 2668 C C . THR A 1 355 ? 1.005 14.703 -3.907 1.00 85.62 355 THR A C 1
ATOM 2670 O O . THR A 1 355 ? 1.715 15.673 -3.663 1.00 85.62 355 THR A O 1
ATOM 2673 N N . LEU A 1 356 ? -0.184 14.824 -4.507 1.00 87.94 356 LEU A N 1
ATOM 2674 C CA . LEU A 1 356 ? -0.715 16.108 -4.983 1.00 87.94 356 LEU A CA 1
ATOM 2675 C C . LEU A 1 356 ? -1.570 16.842 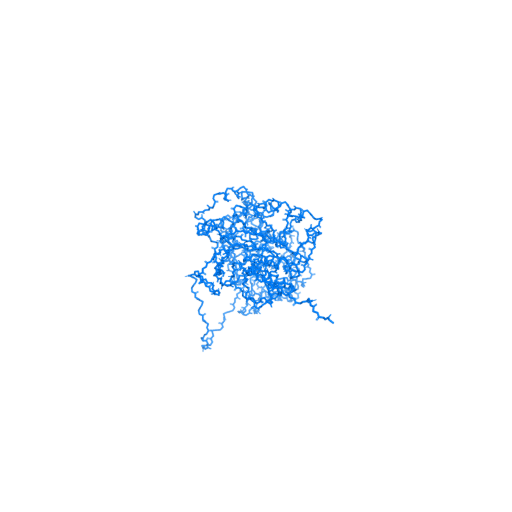-3.954 1.00 87.94 356 LEU A C 1
ATOM 2677 O O . LEU A 1 356 ? -1.627 18.069 -3.971 1.00 87.94 356 LEU A O 1
ATOM 2681 N N . PHE A 1 357 ? -2.292 16.091 -3.127 1.00 95.06 357 PHE A N 1
ATOM 2682 C CA . PHE A 1 357 ? -3.330 16.620 -2.244 1.00 95.06 357 PHE A CA 1
ATOM 2683 C C . PHE A 1 357 ? -3.021 16.374 -0.769 1.00 95.06 357 PHE A C 1
ATOM 2685 O O . PHE A 1 357 ? -3.839 16.684 0.087 1.00 95.06 357 PHE A O 1
ATOM 2692 N N . HIS A 1 358 ? -1.844 15.824 -0.464 1.00 94.12 358 HIS A N 1
ATOM 2693 C CA . HIS A 1 358 ? -1.262 15.768 0.874 1.00 94.12 358 HIS A CA 1
ATOM 2694 C C . HIS A 1 358 ? -2.196 15.208 1.965 1.00 94.12 358 HIS A C 1
ATOM 2696 O O . HIS A 1 358 ? -2.108 15.639 3.113 1.00 94.12 358 HIS A O 1
ATOM 2702 N N . GLY A 1 359 ? -3.072 14.254 1.630 1.00 96.06 359 GLY A N 1
ATOM 2703 C CA . GLY A 1 359 ? -3.984 13.589 2.572 1.00 96.06 359 GLY A CA 1
ATOM 2704 C C . GLY A 1 359 ? -5.453 14.042 2.533 1.00 96.06 359 GLY A C 1
ATOM 2705 O O . GLY A 1 359 ? -6.289 13.421 3.193 1.00 96.06 359 GLY A O 1
ATOM 2706 N N . ASP A 1 360 ? -5.795 15.098 1.779 1.00 97.44 360 ASP A N 1
ATOM 2707 C CA . ASP A 1 360 ? -7.159 15.668 1.749 1.00 97.44 360 ASP A CA 1
ATOM 2708 C C . ASP A 1 360 ? -8.199 14.650 1.276 1.00 97.44 360 ASP A C 1
ATOM 2710 O O . ASP A 1 360 ? -9.334 14.596 1.759 1.00 97.44 360 ASP A O 1
ATOM 2714 N N . VAL A 1 361 ? -7.802 13.830 0.304 1.00 97.88 361 VAL A N 1
ATOM 2715 C CA . VAL A 1 361 ? -8.678 12.854 -0.340 1.00 97.88 361 VAL A CA 1
ATOM 2716 C C . VAL A 1 361 ? -8.948 11.695 0.613 1.00 97.88 361 VAL A C 1
ATOM 2718 O O . VAL A 1 361 ? -10.096 11.287 0.782 1.00 97.88 361 VAL A O 1
ATOM 2721 N N . GLU A 1 362 ? -7.906 11.197 1.269 1.00 98.06 362 GLU A N 1
ATOM 2722 C CA . GLU A 1 362 ? -7.938 10.094 2.221 1.00 98.06 362 GLU A CA 1
ATOM 2723 C C . GLU A 1 362 ? -8.818 10.449 3.423 1.00 98.06 362 GLU A C 1
ATOM 2725 O O . GLU A 1 362 ? -9.808 9.759 3.684 1.00 98.06 362 GLU A O 1
ATOM 2730 N N . VAL A 1 363 ? -8.521 11.562 4.105 1.00 98.50 363 VAL A N 1
ATOM 2731 C CA . VAL A 1 363 ? -9.274 12.013 5.287 1.00 98.50 363 VAL A CA 1
ATOM 2732 C C . VAL A 1 363 ? -10.706 12.385 4.914 1.00 98.50 363 VAL A C 1
ATOM 2734 O O . VAL A 1 363 ? -11.645 11.972 5.597 1.00 98.50 363 VAL A O 1
ATOM 2737 N N . GLY A 1 364 ? -10.912 13.099 3.805 1.00 98.25 364 GLY A N 1
ATOM 2738 C CA . GLY A 1 364 ? -12.249 13.468 3.344 1.00 98.25 364 GLY A CA 1
ATOM 2739 C C . GLY A 1 364 ? -13.126 12.256 3.020 1.00 98.25 364 GLY A C 1
ATOM 2740 O O . GLY A 1 364 ? -14.297 12.209 3.410 1.00 98.25 364 GLY A O 1
ATOM 2741 N N . LEU A 1 365 ? -12.568 11.222 2.386 1.00 98.19 365 LEU A N 1
ATOM 2742 C CA . LEU A 1 365 ? -13.300 9.983 2.133 1.00 98.19 365 LEU A CA 1
ATOM 2743 C C . LEU A 1 365 ? -13.522 9.171 3.414 1.00 98.19 365 LEU A C 1
ATOM 2745 O O . LEU A 1 365 ? -14.603 8.607 3.575 1.00 98.19 365 LEU A O 1
ATOM 2749 N N . MET A 1 366 ? -12.563 9.125 4.345 1.00 98.69 366 MET A N 1
ATOM 2750 C CA . MET A 1 366 ? -12.760 8.495 5.661 1.00 98.69 366 MET A CA 1
ATOM 2751 C C . MET A 1 366 ? -13.862 9.188 6.473 1.00 98.69 366 MET A C 1
ATOM 2753 O O . MET A 1 366 ? -14.683 8.505 7.091 1.00 98.69 366 MET A O 1
ATOM 2757 N N . ASN A 1 367 ? -13.963 10.519 6.393 1.00 98.69 367 ASN A N 1
ATOM 2758 C CA . ASN A 1 367 ? -15.061 11.293 6.975 1.00 98.69 367 ASN A CA 1
ATOM 2759 C C . ASN A 1 367 ? -16.416 10.890 6.373 1.00 98.69 367 ASN A C 1
ATOM 2761 O O . ASN A 1 367 ? -17.352 10.568 7.106 1.00 98.69 367 ASN A O 1
ATOM 2765 N N . LEU A 1 368 ? -16.523 10.826 5.040 1.00 97.81 368 LEU A N 1
ATOM 2766 C CA . LEU A 1 368 ? -17.751 10.395 4.351 1.00 97.81 368 LEU A CA 1
ATOM 2767 C C . LEU A 1 368 ? -18.118 8.940 4.665 1.00 97.81 368 LEU A C 1
ATOM 2769 O O . LEU A 1 368 ? -19.293 8.602 4.819 1.00 97.81 368 LEU A O 1
ATOM 2773 N N . MET A 1 369 ? -17.110 8.083 4.820 1.00 97.81 369 MET A N 1
ATOM 2774 C CA . MET A 1 369 ? -17.270 6.704 5.268 1.00 97.81 369 MET A CA 1
ATOM 2775 C C . MET A 1 369 ? -17.532 6.585 6.768 1.00 97.81 369 MET A C 1
ATOM 2777 O O . MET A 1 369 ? -17.808 5.475 7.212 1.00 97.81 369 MET A O 1
ATOM 2781 N N . LYS A 1 370 ? -17.525 7.678 7.539 1.00 97.94 370 LYS A N 1
ATOM 2782 C CA . LYS A 1 370 ? -17.829 7.725 8.976 1.00 97.94 370 LYS A CA 1
ATOM 2783 C C . LYS A 1 370 ? -17.001 6.724 9.786 1.00 97.94 370 LYS A C 1
ATOM 2785 O O . LYS A 1 370 ? -17.571 5.872 10.471 1.00 97.94 370 LYS A O 1
ATOM 2790 N N . TYR A 1 371 ? -15.677 6.779 9.645 1.00 98.75 371 TYR A N 1
ATOM 2791 C CA . TYR A 1 371 ? -14.782 6.065 10.560 1.00 98.75 371 TYR A CA 1
ATOM 2792 C C . TYR A 1 371 ? -15.051 6.502 12.007 1.00 98.75 371 TYR A C 1
ATOM 2794 O O . TYR A 1 371 ? -15.453 7.634 12.263 1.00 98.75 371 TYR A O 1
ATOM 2802 N N . ASP A 1 372 ? -14.882 5.582 12.948 1.00 98.75 372 ASP A N 1
ATOM 2803 C CA . ASP A 1 372 ? -15.125 5.802 14.373 1.00 98.75 372 ASP A CA 1
ATOM 2804 C C . ASP A 1 372 ? -13.843 6.108 15.145 1.00 98.75 372 ASP A C 1
ATOM 2806 O O . ASP A 1 372 ? -13.883 6.841 16.131 1.00 98.75 372 ASP A O 1
ATOM 2810 N N . ALA A 1 373 ? -12.717 5.551 14.708 1.00 98.81 373 ALA A N 1
ATOM 2811 C CA . ALA A 1 373 ? -11.382 5.865 15.196 1.00 98.81 373 ALA A CA 1
ATOM 2812 C C . ALA A 1 373 ? -10.335 5.383 14.185 1.00 98.81 373 ALA A C 1
ATOM 2814 O O . ALA A 1 373 ? -10.581 4.431 13.443 1.00 98.81 373 ALA A O 1
ATOM 2815 N N . ALA A 1 374 ? -9.161 6.002 14.198 1.00 98.81 374 ALA A N 1
ATOM 2816 C CA . ALA A 1 374 ? -7.980 5.486 13.516 1.00 98.81 374 ALA A CA 1
ATOM 2817 C C . ALA A 1 374 ? -6.752 5.611 14.424 1.00 98.81 374 ALA A C 1
ATOM 2819 O O . ALA A 1 374 ? -6.746 6.454 15.325 1.00 98.81 374 ALA A O 1
ATOM 2820 N N . THR A 1 375 ? -5.723 4.796 14.199 1.00 98.75 375 THR A N 1
ATOM 2821 C CA . THR A 1 375 ? -4.392 5.049 14.772 1.00 98.75 375 THR A CA 1
ATOM 2822 C C . THR A 1 375 ? -3.442 5.673 13.751 1.00 98.75 375 THR A C 1
ATOM 2824 O O . THR A 1 375 ? -3.860 6.067 12.664 1.00 98.75 375 THR A O 1
ATOM 2827 N N . ILE A 1 376 ? -2.183 5.837 14.148 1.00 98.44 376 ILE A N 1
ATOM 2828 C CA . ILE A 1 376 ? -1.120 6.461 13.367 1.00 98.44 376 ILE A CA 1
ATOM 2829 C C . ILE A 1 376 ? -0.191 5.356 12.871 1.00 98.44 376 ILE A C 1
ATOM 2831 O O . ILE A 1 376 ? 0.366 4.609 13.674 1.00 98.44 376 ILE A O 1
ATOM 2835 N N . GLY A 1 377 ? -0.010 5.276 11.564 1.00 97.88 377 GLY A N 1
ATOM 2836 C CA . GLY A 1 377 ? 1.073 4.541 10.937 1.00 97.88 377 GLY A CA 1
ATOM 2837 C C . GLY A 1 377 ? 2.275 5.430 10.640 1.00 97.88 377 GLY A C 1
ATOM 2838 O O . GLY A 1 377 ? 2.276 6.642 10.892 1.00 97.88 377 GLY A O 1
ATOM 2839 N N . ASN A 1 378 ? 3.351 4.828 10.140 1.00 95.19 378 ASN A N 1
ATOM 2840 C CA . ASN A 1 378 ? 4.570 5.578 9.848 1.00 95.19 378 ASN A CA 1
ATOM 2841 C C . ASN A 1 378 ? 4.380 6.547 8.669 1.00 95.19 378 ASN A C 1
ATOM 2843 O O . ASN A 1 378 ? 4.993 7.615 8.662 1.00 95.19 378 ASN A O 1
ATOM 2847 N N . HIS A 1 379 ? 3.502 6.238 7.714 1.00 96.06 379 HIS A N 1
ATOM 2848 C CA . HIS A 1 379 ? 3.296 7.073 6.529 1.00 96.06 379 HIS A CA 1
ATOM 2849 C C . HIS A 1 379 ? 2.454 8.324 6.775 1.00 96.06 379 HIS A C 1
ATOM 2851 O O . HIS A 1 379 ? 2.485 9.257 5.969 1.00 96.06 379 HIS A O 1
ATOM 2857 N N . GLU A 1 380 ? 1.770 8.430 7.915 1.00 97.88 380 GLU A N 1
ATOM 2858 C CA . GLU A 1 380 ? 1.148 9.695 8.313 1.00 97.88 380 GLU A CA 1
ATOM 2859 C C . GLU A 1 380 ? 2.194 10.816 8.529 1.00 97.88 380 GLU A C 1
ATOM 2861 O O . GLU A 1 380 ? 1.849 11.998 8.460 1.00 97.88 380 GLU A O 1
ATOM 2866 N N . PHE A 1 381 ? 3.474 10.474 8.741 1.00 97.12 381 PHE A N 1
ATOM 2867 C CA . PHE A 1 381 ? 4.575 11.428 8.917 1.00 97.12 381 PHE A CA 1
ATOM 2868 C C . PHE A 1 381 ? 5.236 11.884 7.608 1.00 97.12 381 PHE A C 1
ATOM 2870 O O . PHE A 1 381 ? 6.106 12.752 7.660 1.00 97.12 381 PHE A O 1
ATOM 2877 N N . ASP A 1 382 ? 4.867 11.353 6.440 1.00 88.69 382 ASP A N 1
ATOM 2878 C CA . ASP A 1 382 ? 5.619 11.569 5.191 1.00 88.69 382 ASP A CA 1
ATOM 2879 C C . ASP A 1 382 ? 5.721 13.048 4.772 1.00 88.69 382 ASP A C 1
ATOM 2881 O O . ASP A 1 382 ? 6.751 13.480 4.255 1.00 88.69 382 ASP A O 1
ATOM 2885 N N . PHE A 1 383 ? 4.689 13.853 5.052 1.00 92.31 383 PHE A N 1
ATOM 2886 C CA . PHE A 1 383 ? 4.687 15.309 4.817 1.00 92.31 383 PHE A CA 1
ATOM 2887 C C . PHE A 1 383 ? 4.940 16.154 6.077 1.00 92.31 383 PHE A C 1
ATOM 2889 O O . PHE A 1 383 ? 4.767 17.374 6.061 1.00 92.31 383 PHE A O 1
ATOM 2896 N N . GLY A 1 384 ? 5.371 15.522 7.169 1.00 95.94 384 GLY A N 1
ATOM 2897 C CA . GLY A 1 384 ? 5.725 16.182 8.420 1.00 95.94 384 GLY A CA 1
ATOM 2898 C C . GLY A 1 384 ? 4.550 16.648 9.282 1.00 95.94 384 GLY A C 1
ATOM 2899 O O . GLY A 1 384 ? 3.379 16.612 8.896 1.00 95.94 384 GLY A O 1
ATOM 2900 N N . LEU A 1 385 ? 4.892 17.104 10.491 1.00 98.31 385 LEU A N 1
ATOM 2901 C CA . LEU A 1 385 ? 3.929 17.394 11.561 1.00 98.31 385 LEU A CA 1
ATOM 2902 C C . LEU A 1 385 ? 2.942 18.525 11.243 1.00 98.31 385 LEU A C 1
ATOM 2904 O O . LEU A 1 385 ? 1.823 18.504 11.746 1.00 98.31 385 LEU A O 1
ATOM 2908 N N . GLU A 1 386 ? 3.312 19.494 10.403 1.00 98.38 386 GLU A N 1
ATOM 2909 C CA . GLU A 1 386 ? 2.392 20.570 10.001 1.00 98.38 386 GLU A CA 1
ATOM 2910 C C . GLU A 1 386 ? 1.249 20.040 9.131 1.00 98.38 386 GLU A C 1
ATOM 2912 O O . GLU A 1 386 ? 0.078 20.348 9.369 1.00 98.38 386 GLU A O 1
ATOM 2917 N N . ASN A 1 387 ? 1.572 19.186 8.153 1.00 97.81 387 ASN A N 1
ATOM 2918 C CA . ASN A 1 387 ? 0.552 18.550 7.332 1.00 97.81 387 ASN A CA 1
ATOM 2919 C C . ASN A 1 387 ? -0.287 17.570 8.160 1.00 97.81 387 ASN A C 1
ATOM 2921 O O . ASN A 1 387 ? -1.513 17.599 8.077 1.00 97.81 387 ASN A O 1
ATOM 2925 N N . MET A 1 388 ? 0.351 16.770 9.019 1.00 98.38 388 MET A N 1
ATOM 2926 C CA . MET A 1 388 ? -0.352 15.883 9.952 1.00 98.38 388 MET A CA 1
ATOM 2927 C C . MET A 1 388 ? -1.349 16.663 10.825 1.00 98.38 388 MET A C 1
ATOM 2929 O O . MET A 1 388 ? -2.516 16.288 10.923 1.00 98.38 388 MET A O 1
ATOM 2933 N N . ALA A 1 389 ? -0.939 17.795 11.406 1.00 98.69 389 ALA A N 1
ATOM 2934 C CA . ALA A 1 389 ? -1.812 18.622 12.234 1.00 98.69 389 ALA A CA 1
ATOM 2935 C C . ALA A 1 389 ? -2.990 19.216 11.449 1.00 98.69 389 ALA A C 1
ATOM 2937 O O . ALA A 1 389 ? -4.087 19.365 11.988 1.00 98.69 389 ALA A O 1
ATOM 2938 N N . ARG A 1 390 ? -2.784 19.576 10.180 1.00 98.44 390 ARG A N 1
ATOM 2939 C CA . ARG A 1 390 ? -3.856 20.034 9.288 1.00 98.44 390 ARG A CA 1
ATOM 2940 C C . ARG A 1 390 ? -4.884 18.923 9.057 1.00 98.44 390 ARG A C 1
ATOM 2942 O O . ARG A 1 390 ? -6.057 19.124 9.358 1.00 98.44 390 ARG A O 1
ATOM 2949 N N . LEU A 1 391 ? -4.430 17.743 8.637 1.00 98.31 391 LEU A N 1
ATOM 2950 C CA . LEU A 1 391 ? -5.284 16.577 8.395 1.00 98.31 391 LEU A CA 1
ATOM 2951 C C . LEU A 1 391 ? -6.062 16.152 9.645 1.00 98.31 391 LEU A C 1
ATOM 2953 O O . LEU A 1 391 ? -7.262 15.898 9.579 1.00 98.31 391 LEU A O 1
ATOM 2957 N N . PHE A 1 392 ? -5.416 16.129 10.812 1.00 98.38 392 PHE A N 1
ATOM 2958 C CA . PHE A 1 392 ? -6.061 15.691 12.054 1.00 98.38 392 PHE A CA 1
ATOM 2959 C C . PHE A 1 392 ? -7.091 16.699 12.581 1.00 98.38 392 PHE A C 1
ATOM 2961 O O . PHE A 1 392 ? -7.987 16.316 13.328 1.00 98.38 392 PHE A O 1
ATOM 2968 N N . ARG A 1 393 ? -7.021 17.974 12.172 1.00 98.44 393 ARG A N 1
ATOM 2969 C CA . ARG A 1 393 ? -8.095 18.954 12.422 1.00 98.44 393 ARG A CA 1
ATOM 2970 C C . ARG A 1 393 ? -9.287 18.774 11.481 1.00 98.44 393 ARG A C 1
ATOM 2972 O O . ARG A 1 393 ? -10.399 19.140 11.851 1.00 98.44 393 ARG A O 1
ATOM 2979 N N . GLU A 1 394 ? -9.060 18.245 10.281 1.00 98.06 394 GLU A N 1
ATOM 2980 C CA . GLU A 1 394 ? -10.105 17.960 9.290 1.00 98.06 394 GLU A CA 1
ATOM 2981 C C . GLU A 1 394 ? -10.807 16.616 9.543 1.00 98.06 394 GLU A C 1
ATOM 2983 O O . GLU A 1 394 ? -11.960 16.430 9.142 1.00 98.06 394 GLU A O 1
ATOM 2988 N N . ALA A 1 395 ? -10.141 15.681 10.226 1.00 98.38 395 ALA A N 1
ATOM 2989 C CA . ALA A 1 395 ? -10.712 14.397 10.608 1.00 98.38 395 ALA A CA 1
ATOM 2990 C C . ALA A 1 395 ? -11.935 14.574 11.528 1.00 98.38 395 ALA A C 1
ATOM 2992 O O . ALA A 1 395 ? -11.885 15.209 12.581 1.00 98.38 395 ALA A O 1
ATOM 2993 N N . GLN A 1 396 ? -13.054 13.962 11.144 1.00 98.50 396 GLN A N 1
ATOM 2994 C CA . GLN A 1 396 ? -14.302 13.923 11.919 1.00 98.50 396 GLN A CA 1
ATOM 2995 C C . GLN A 1 396 ? -14.370 12.712 12.858 1.00 98.50 396 GLN A C 1
ATOM 2997 O O . GLN A 1 396 ? -15.414 12.417 13.441 1.00 98.50 396 GLN A O 1
ATOM 3002 N N . PHE A 1 397 ? -13.246 12.021 13.005 1.00 98.44 397 PHE A N 1
ATOM 3003 C CA . PHE A 1 397 ? -13.049 10.861 13.851 1.00 98.44 397 PHE A CA 1
ATOM 3004 C C . PHE A 1 397 ? -11.774 11.051 14.681 1.00 98.44 397 PHE A C 1
ATOM 3006 O O . PHE A 1 397 ? -10.830 11.697 14.226 1.00 98.44 397 PHE A O 1
ATOM 3013 N N . PRO A 1 398 ? -11.734 10.536 15.918 1.00 98.31 398 PRO A N 1
ATOM 3014 C CA . PRO A 1 398 ? -10.553 10.628 16.761 1.00 98.31 398 PRO A CA 1
ATOM 3015 C C . PRO A 1 398 ? -9.391 9.811 16.188 1.00 98.31 398 PRO A C 1
ATOM 3017 O O . PRO A 1 398 ? -9.555 8.638 15.843 1.00 98.31 398 PRO A O 1
ATOM 3020 N N . ILE A 1 399 ? -8.206 10.419 16.192 1.00 98.75 399 ILE A N 1
ATOM 3021 C CA . ILE A 1 399 ? -6.935 9.720 16.011 1.00 98.75 399 ILE A CA 1
ATOM 3022 C C . ILE A 1 399 ? -6.395 9.333 17.390 1.00 98.75 399 ILE A C 1
ATOM 3024 O O . ILE A 1 399 ? -6.281 10.189 18.279 1.00 98.75 399 ILE A O 1
ATOM 3028 N N . VAL A 1 400 ? -6.095 8.047 17.585 1.00 98.81 400 VAL A N 1
ATOM 3029 C CA . VAL A 1 400 ? -5.595 7.510 18.855 1.00 98.81 400 VAL A CA 1
ATOM 3030 C C . VAL A 1 400 ? -4.184 6.943 18.732 1.00 98.81 400 VAL A C 1
ATOM 3032 O O . VAL A 1 400 ? -3.910 6.148 17.845 1.00 98.81 400 VAL A O 1
ATOM 3035 N N . CYS A 1 401 ? -3.291 7.327 19.636 1.00 98.69 401 CYS A N 1
ATOM 3036 C CA . CYS A 1 401 ? -1.959 6.745 19.806 1.00 98.69 401 CYS A CA 1
ATOM 3037 C C . CYS A 1 401 ? -1.475 7.100 21.216 1.00 98.69 401 CYS A C 1
ATOM 3039 O O . CYS A 1 401 ? -1.462 8.276 21.583 1.00 98.69 401 CYS A O 1
ATOM 3041 N N . CYS A 1 402 ? -1.145 6.105 22.040 1.00 98.50 402 CYS A N 1
ATOM 3042 C CA . CYS A 1 402 ? -0.737 6.330 23.428 1.00 98.50 402 CYS A CA 1
ATOM 3043 C C . CYS A 1 402 ? 0.775 6.349 23.637 1.00 98.50 402 CYS A C 1
ATOM 3045 O O . CYS A 1 402 ? 1.213 6.759 24.708 1.00 98.50 402 CYS A O 1
ATOM 3047 N N . ASN A 1 403 ? 1.561 5.915 22.651 1.00 98.69 403 ASN A N 1
ATOM 3048 C CA . ASN A 1 403 ? 3.006 5.755 22.785 1.00 98.69 403 ASN A CA 1
ATOM 3049 C C . ASN A 1 403 ? 3.826 6.781 21.978 1.00 98.69 403 ASN A C 1
ATOM 3051 O O . ASN A 1 403 ? 5.049 6.663 21.889 1.00 98.69 403 ASN A O 1
ATOM 3055 N N . TYR A 1 404 ? 3.160 7.819 21.462 1.00 98.50 404 TYR A N 1
ATOM 3056 C CA . TYR A 1 404 ? 3.785 9.046 20.975 1.00 98.50 404 TYR A CA 1
ATOM 3057 C C . TYR A 1 404 ? 3.345 10.253 21.808 1.00 98.50 404 TYR A C 1
ATOM 3059 O O . TYR A 1 404 ? 2.153 10.492 22.005 1.00 98.50 404 TYR A O 1
ATOM 3067 N N . ASP A 1 405 ? 4.314 11.049 22.248 1.00 98.12 405 ASP A N 1
ATOM 3068 C CA . ASP A 1 405 ? 4.100 12.350 22.876 1.00 98.12 405 ASP A CA 1
ATOM 3069 C C . ASP A 1 405 ? 4.439 13.468 21.879 1.00 98.12 405 ASP A C 1
ATOM 3071 O O . ASP A 1 405 ? 5.568 13.586 21.394 1.00 98.12 405 ASP A O 1
ATOM 3075 N N . PHE A 1 406 ? 3.423 14.279 21.582 1.00 98.31 406 PHE A N 1
ATOM 3076 C CA . PHE A 1 406 ? 3.462 15.401 20.644 1.00 98.31 406 PHE A CA 1
ATOM 3077 C C . PHE A 1 406 ? 3.611 16.764 21.341 1.00 98.31 406 PHE A C 1
ATOM 3079 O O . PHE A 1 406 ? 3.446 17.796 20.686 1.00 98.31 406 PHE A O 1
ATOM 3086 N N . THR A 1 407 ? 3.887 16.801 22.649 1.00 98.00 407 THR A N 1
ATOM 3087 C CA . THR A 1 407 ? 4.041 18.047 23.416 1.00 98.00 407 THR A CA 1
ATOM 3088 C C . THR A 1 407 ? 5.104 18.953 22.790 1.00 98.00 407 THR A C 1
ATOM 3090 O O . THR A 1 407 ? 6.244 18.544 22.569 1.00 98.00 407 THR A O 1
ATOM 3093 N N . GLY A 1 408 ? 4.746 20.209 22.531 1.00 97.69 408 GLY A N 1
ATOM 3094 C CA . GLY A 1 408 ? 5.599 21.201 21.884 1.00 97.69 408 GLY A CA 1
ATOM 3095 C C . GLY A 1 408 ? 5.632 21.118 20.356 1.00 97.69 408 GLY A C 1
ATOM 3096 O O . GLY A 1 408 ? 6.429 21.824 19.740 1.00 97.69 408 GLY A O 1
ATOM 3097 N N . THR A 1 409 ? 4.792 20.286 19.733 1.00 98.38 409 THR A N 1
ATOM 3098 C CA . THR A 1 409 ? 4.687 20.156 18.269 1.00 98.38 409 THR A CA 1
ATOM 3099 C C . THR A 1 409 ? 3.346 20.697 17.746 1.00 98.38 409 THR A C 1
ATOM 3101 O O . THR A 1 409 ? 2.392 20.824 18.515 1.00 98.38 409 THR A O 1
ATOM 3104 N N . PRO A 1 410 ? 3.198 20.956 16.431 1.00 98.50 410 PRO A N 1
ATOM 3105 C CA . PRO A 1 410 ? 1.919 21.375 15.840 1.00 98.50 410 PRO A CA 1
ATOM 3106 C C . PRO A 1 410 ? 0.751 20.390 16.035 1.00 98.50 410 PRO A C 1
ATOM 3108 O O . PRO A 1 410 ? -0.409 20.781 15.874 1.00 98.50 410 PRO A O 1
ATOM 3111 N N . VAL A 1 411 ? 1.055 19.126 16.360 1.00 98.50 411 VAL A N 1
ATOM 3112 C CA . VAL A 1 411 ? 0.095 18.024 16.555 1.00 98.50 411 VAL A CA 1
ATOM 3113 C C . VAL A 1 411 ? -0.371 17.917 18.019 1.00 98.50 411 VAL A C 1
ATOM 3115 O O . VAL A 1 411 ? -1.269 17.134 18.336 1.00 98.50 411 VAL A O 1
ATOM 3118 N N . GLU A 1 412 ? 0.191 18.722 18.928 1.00 98.19 412 GLU A N 1
ATOM 3119 C CA . GLU A 1 412 ? -0.172 18.718 20.347 1.00 98.19 412 GLU A CA 1
ATOM 3120 C C . GLU A 1 412 ? -1.692 18.858 20.553 1.00 98.19 412 GLU A C 1
ATOM 3122 O O . GLU A 1 412 ? -2.348 19.752 20.015 1.00 98.19 412 GLU A O 1
ATOM 3127 N N . GLY A 1 413 ? -2.266 17.937 21.333 1.00 97.12 413 GLY A N 1
ATOM 3128 C CA . GLY A 1 413 ? -3.695 17.914 21.658 1.00 97.12 413 GLY A CA 1
ATOM 3129 C C . GLY A 1 413 ? -4.626 17.406 20.548 1.00 97.12 413 GLY A C 1
ATOM 3130 O O . GLY A 1 413 ? -5.824 17.264 20.802 1.00 97.12 413 GLY A O 1
ATOM 3131 N N . LEU A 1 414 ? -4.115 17.103 19.349 1.00 98.31 414 LEU A N 1
ATOM 3132 C CA . LEU A 1 414 ? -4.908 16.533 18.249 1.00 98.31 414 LEU A CA 1
ATOM 3133 C C . LEU A 1 414 ? -4.989 15.004 18.308 1.00 98.31 414 LEU A C 1
ATOM 3135 O O . LEU A 1 414 ? -5.978 14.422 17.867 1.00 98.31 414 LEU A O 1
ATOM 3139 N N . VAL A 1 415 ? -3.978 14.363 18.896 1.00 98.38 415 VAL A N 1
ATOM 3140 C CA . VAL A 1 415 ? -3.919 12.912 19.107 1.00 98.38 415 VAL A CA 1
ATOM 3141 C C . VAL A 1 415 ? -4.204 12.610 20.570 1.00 98.38 415 VAL A C 1
ATOM 3143 O O . VAL A 1 415 ? -3.685 13.276 21.468 1.00 98.38 415 VAL A O 1
ATOM 3146 N N . LYS A 1 416 ? -5.045 11.606 20.824 1.00 96.69 416 LYS A N 1
ATOM 3147 C CA . LYS A 1 416 ? -5.377 11.158 22.183 1.00 96.69 416 LYS A CA 1
ATOM 3148 C C . LYS A 1 416 ? -4.798 9.768 22.439 1.00 96.69 416 LYS A C 1
ATOM 3150 O O . LYS A 1 416 ? -4.762 8.965 21.518 1.00 96.69 416 LYS A O 1
ATOM 3155 N N . PRO A 1 417 ? -4.446 9.408 23.682 1.00 98.19 417 PRO A N 1
ATOM 3156 C CA . PRO A 1 417 ? -4.031 8.038 23.983 1.00 98.19 417 PRO A CA 1
ATOM 3157 C C . PRO A 1 417 ? -5.155 7.017 23.749 1.00 98.19 417 PRO A C 1
ATOM 3159 O O . PRO A 1 417 ? -4.896 5.866 23.407 1.00 98.19 417 PRO A O 1
ATOM 3162 N N . TYR A 1 418 ? -6.411 7.437 23.927 1.00 98.81 418 TYR A N 1
ATOM 3163 C CA . TYR A 1 418 ? -7.592 6.615 23.696 1.00 98.81 418 TYR A CA 1
ATOM 3164 C C . TYR A 1 418 ? -8.839 7.468 23.430 1.00 98.81 418 TYR A C 1
ATOM 3166 O O . TYR A 1 418 ? -8.870 8.678 23.677 1.00 98.81 418 TYR A O 1
ATOM 3174 N N . THR A 1 419 ? -9.906 6.811 22.986 1.00 98.75 419 THR A N 1
ATOM 3175 C CA . THR A 1 419 ? -11.269 7.343 22.922 1.00 98.75 419 THR A CA 1
ATOM 3176 C C . THR A 1 419 ? -12.267 6.334 23.491 1.00 98.75 419 THR A C 1
ATOM 3178 O O . THR A 1 419 ? -11.962 5.151 23.647 1.00 98.75 419 THR A O 1
ATOM 3181 N N . ILE A 1 420 ? -13.471 6.800 23.821 1.00 98.75 420 ILE A N 1
ATOM 3182 C CA . ILE A 1 420 ? -14.564 5.952 24.298 1.00 98.75 420 ILE A CA 1
ATOM 3183 C C . ILE A 1 420 ? -15.792 6.189 23.430 1.00 98.75 420 ILE A C 1
ATOM 3185 O O . ILE A 1 420 ? -16.290 7.310 23.333 1.00 98.75 420 ILE A O 1
ATOM 3189 N N . ILE A 1 421 ? -16.325 5.109 22.871 1.00 98.12 421 ILE A N 1
ATOM 3190 C CA . ILE A 1 421 ? -17.494 5.115 21.995 1.00 98.12 421 ILE A CA 1
ATOM 3191 C C . ILE A 1 421 ? -18.605 4.290 22.639 1.00 98.12 421 ILE A C 1
ATOM 3193 O O . ILE A 1 421 ? -18.367 3.256 23.263 1.00 98.12 421 ILE A O 1
ATOM 3197 N N . ARG A 1 422 ? -19.848 4.762 22.520 1.00 96.50 422 ARG A N 1
ATOM 3198 C CA . ARG A 1 422 ? -21.034 4.018 22.956 1.00 96.50 422 ARG A CA 1
ATOM 3199 C C . ARG A 1 422 ? -21.811 3.562 21.739 1.00 96.50 422 ARG A C 1
ATOM 3201 O O . ARG A 1 422 ? -22.259 4.401 20.963 1.00 96.50 422 ARG A O 1
ATOM 3208 N N . ARG A 1 423 ? -21.976 2.251 21.583 1.00 94.31 423 ARG A N 1
ATOM 3209 C CA . ARG A 1 423 ? -22.628 1.658 20.411 1.00 94.31 423 ARG A CA 1
ATOM 3210 C C . ARG A 1 423 ? -23.204 0.289 20.749 1.00 94.31 423 ARG A C 1
ATOM 3212 O O . ARG A 1 423 ? -22.647 -0.395 21.604 1.00 94.31 423 ARG A O 1
ATOM 3219 N N . ALA A 1 424 ? -24.353 -0.072 20.176 1.00 90.62 424 ALA A N 1
ATOM 3220 C CA . ALA A 1 424 ? -25.074 -1.312 20.505 1.00 90.62 424 ALA A CA 1
ATOM 3221 C C . ALA A 1 424 ? -25.284 -1.544 22.028 1.00 90.62 424 ALA A C 1
ATOM 3223 O O . ALA A 1 424 ? -25.324 -2.673 22.515 1.00 90.62 424 ALA A O 1
ATOM 3224 N N . GLY A 1 425 ? -25.380 -0.464 22.819 1.00 90.31 425 GLY A N 1
ATOM 3225 C CA . GLY A 1 425 ? -25.501 -0.525 24.283 1.00 90.31 425 GLY A CA 1
ATOM 3226 C C . GLY A 1 425 ? -24.220 -0.887 25.055 1.00 90.31 425 GLY A C 1
ATOM 3227 O O . GLY A 1 425 ? -24.295 -1.030 26.278 1.00 90.31 425 GLY A O 1
ATOM 3228 N N . LEU A 1 426 ? -23.074 -1.002 24.376 1.00 94.31 426 LEU A N 1
ATOM 3229 C CA . LEU A 1 426 ? -21.747 -1.252 24.948 1.00 94.31 426 LEU A CA 1
ATOM 3230 C C . LEU A 1 426 ? -20.982 0.063 25.154 1.00 94.31 426 LEU A C 1
ATOM 3232 O O . LEU A 1 426 ? -21.142 1.012 24.380 1.00 94.31 426 LEU A O 1
ATOM 3236 N N . LYS A 1 427 ? -20.130 0.125 26.184 1.00 96.94 427 LYS A N 1
ATOM 3237 C CA . LYS A 1 427 ? -19.085 1.153 26.330 1.00 96.94 427 LYS A CA 1
ATOM 3238 C C . LYS A 1 427 ? -17.763 0.581 25.811 1.00 96.94 427 LYS A C 1
ATOM 3240 O O . LYS A 1 427 ? -17.236 -0.355 26.403 1.00 96.94 427 LYS A O 1
ATOM 3245 N N . ILE A 1 428 ? -17.244 1.134 24.722 1.00 98.38 428 ILE A N 1
ATOM 3246 C CA . ILE A 1 428 ? -16.088 0.606 23.992 1.00 98.38 428 ILE A CA 1
ATOM 3247 C C . ILE A 1 428 ? -14.926 1.580 24.147 1.00 98.38 428 ILE A C 1
ATOM 3249 O O . ILE A 1 428 ? -15.039 2.734 23.742 1.00 98.38 428 ILE A O 1
ATOM 3253 N N . GLY A 1 429 ? -13.834 1.124 24.751 1.00 98.69 429 GLY A N 1
ATOM 3254 C CA . GLY A 1 429 ? -12.567 1.843 24.787 1.00 98.69 429 GLY A CA 1
ATOM 3255 C C . GLY A 1 429 ? -11.732 1.485 23.566 1.00 98.69 429 GLY A C 1
ATOM 3256 O O . GLY A 1 429 ? -11.638 0.310 23.221 1.00 98.69 429 GLY A O 1
ATOM 3257 N N . ILE A 1 430 ? -11.136 2.479 22.918 1.00 98.94 430 ILE A N 1
ATOM 3258 C CA . ILE A 1 430 ? -10.241 2.279 21.776 1.00 98.94 430 ILE A CA 1
ATOM 3259 C C . ILE A 1 430 ? -8.944 3.023 22.074 1.00 98.94 430 ILE A C 1
ATOM 3261 O O . ILE A 1 430 ? -8.978 4.239 22.259 1.00 98.94 430 ILE A O 1
ATOM 3265 N N . LEU A 1 431 ? -7.829 2.302 22.140 1.00 98.88 431 LEU A N 1
ATOM 3266 C CA . LEU A 1 431 ? -6.478 2.859 22.268 1.00 98.88 431 LEU A CA 1
ATOM 3267 C C . LEU A 1 431 ? -5.661 2.540 21.011 1.00 98.88 431 LEU A C 1
ATOM 3269 O O . LEU A 1 431 ? -6.047 1.652 20.252 1.00 98.88 431 LEU A O 1
ATOM 3273 N N . GLY A 1 432 ? -4.557 3.253 20.795 1.00 98.81 432 GLY A N 1
ATOM 3274 C CA . GLY A 1 432 ? -3.681 3.020 19.645 1.00 98.81 432 GLY A CA 1
ATOM 3275 C C . GLY A 1 432 ? -2.211 2.909 20.031 1.00 98.81 432 GLY A C 1
ATOM 3276 O O . GLY A 1 432 ? -1.795 3.560 20.989 1.00 98.81 432 GLY A O 1
ATOM 3277 N N . VAL A 1 433 ? -1.442 2.116 19.289 1.00 98.88 433 VAL A N 1
ATOM 3278 C CA . VAL A 1 433 ? 0.016 1.982 19.436 1.00 98.88 433 VAL A CA 1
ATOM 3279 C C . VAL A 1 433 ? 0.692 1.949 18.069 1.00 98.88 433 VAL A C 1
ATOM 3281 O O . VAL A 1 433 ? 0.140 1.410 17.114 1.00 98.88 433 VAL A O 1
ATOM 3284 N N . SER A 1 434 ? 1.892 2.516 17.985 1.00 98.44 434 SER A N 1
ATOM 3285 C CA . SER A 1 434 ? 2.621 2.727 16.728 1.00 98.44 434 SER A CA 1
ATOM 3286 C C . SER A 1 434 ? 4.116 2.406 16.900 1.00 98.44 434 SER A C 1
ATOM 3288 O O . SER A 1 434 ? 4.616 2.437 18.026 1.00 98.44 434 SER A O 1
ATOM 3290 N N . PRO A 1 435 ? 4.865 2.082 15.832 1.00 96.88 435 PRO A N 1
ATOM 3291 C CA . PRO A 1 435 ? 6.224 1.555 15.949 1.00 96.88 435 PRO A CA 1
ATOM 3292 C C . PRO A 1 435 ? 7.245 2.660 16.262 1.00 96.88 435 PRO A C 1
ATOM 3294 O O . PRO A 1 435 ? 6.952 3.854 16.192 1.00 96.88 435 PRO A O 1
ATOM 3297 N N . GLN A 1 436 ? 8.483 2.299 16.595 1.00 95.31 436 GLN A N 1
ATOM 3298 C CA . GLN A 1 436 ? 9.548 3.297 16.715 1.00 95.31 436 GLN A CA 1
ATOM 3299 C C . GLN A 1 436 ? 9.841 3.930 15.344 1.00 95.31 436 GLN A C 1
ATOM 3301 O O . GLN A 1 436 ? 10.125 3.230 14.381 1.00 95.31 436 GLN A O 1
ATOM 3306 N N . LEU A 1 437 ? 9.802 5.263 15.263 1.00 92.19 437 LEU A N 1
ATOM 3307 C CA . LEU A 1 437 ? 9.920 6.000 13.994 1.00 92.19 437 LEU A CA 1
ATOM 3308 C C . LEU A 1 437 ? 11.336 6.000 13.393 1.00 92.19 437 LEU A C 1
ATOM 3310 O O . LEU A 1 437 ? 11.505 6.202 12.189 1.00 92.19 437 LEU A O 1
ATOM 3314 N N . GLU A 1 438 ? 12.363 5.803 14.222 1.00 88.12 438 GLU A N 1
ATOM 3315 C CA . GLU A 1 438 ? 13.757 5.812 13.777 1.00 88.12 438 GLU A CA 1
ATOM 3316 C C . GLU A 1 438 ? 14.014 4.696 12.756 1.00 88.12 438 GLU A C 1
ATOM 3318 O O . GLU A 1 438 ? 13.803 3.520 13.032 1.00 88.12 438 GLU A O 1
ATOM 3323 N N . GLY A 1 439 ? 14.465 5.079 11.560 1.00 83.25 439 GLY A N 1
ATOM 3324 C CA . GLY A 1 439 ? 14.686 4.154 10.447 1.00 83.25 439 GLY A CA 1
ATOM 3325 C C . GLY A 1 439 ? 13.445 3.860 9.595 1.00 83.25 439 GLY A C 1
ATOM 3326 O O . GLY A 1 439 ? 13.607 3.319 8.504 1.00 83.25 439 GLY A O 1
ATOM 3327 N N . LEU A 1 440 ? 12.244 4.258 10.035 1.00 84.38 440 LEU A N 1
ATOM 3328 C CA . LEU A 1 440 ? 10.998 4.125 9.265 1.00 84.38 440 LEU A CA 1
ATOM 3329 C C . LEU A 1 440 ? 10.604 5.418 8.547 1.00 84.38 440 LEU A C 1
ATOM 3331 O O . LEU A 1 440 ? 10.066 5.369 7.444 1.00 84.38 440 LEU A O 1
ATOM 3335 N N . VAL A 1 441 ? 10.887 6.574 9.153 1.00 86.06 441 VAL A N 1
ATOM 3336 C CA . VAL A 1 441 ? 10.548 7.894 8.597 1.00 86.06 441 VAL A CA 1
ATOM 3337 C C . VAL A 1 441 ? 11.777 8.796 8.527 1.00 86.06 441 VAL A C 1
ATOM 3339 O O . VAL A 1 441 ? 12.771 8.603 9.233 1.00 86.06 441 VAL A O 1
ATOM 3342 N N . ALA A 1 442 ? 11.721 9.823 7.680 1.00 81.88 442 ALA A N 1
ATOM 3343 C CA . ALA A 1 442 ? 12.782 10.818 7.624 1.00 81.88 442 ALA A CA 1
ATOM 3344 C C . ALA A 1 442 ? 12.801 11.650 8.920 1.00 81.88 442 ALA A C 1
ATOM 3346 O O . ALA A 1 442 ? 11.825 12.307 9.254 1.00 81.88 442 ALA A O 1
ATOM 3347 N N . ALA A 1 443 ? 13.931 11.695 9.632 1.00 86.81 443 ALA A N 1
ATOM 3348 C CA . ALA A 1 443 ? 14.010 12.286 10.980 1.00 86.81 443 ALA A CA 1
ATOM 3349 C C . ALA A 1 443 ? 13.476 13.734 11.102 1.00 86.81 443 ALA A C 1
ATOM 3351 O O . ALA A 1 443 ? 12.958 14.139 12.145 1.00 86.81 443 ALA A O 1
ATOM 3352 N N . HIS A 1 444 ? 13.582 14.530 10.034 1.00 88.19 444 HIS A N 1
ATOM 3353 C CA . HIS A 1 444 ? 13.087 15.907 10.020 1.00 88.19 444 HIS A CA 1
ATOM 3354 C C . HIS A 1 444 ? 11.551 16.003 10.004 1.00 88.19 444 HIS A C 1
ATOM 3356 O O . HIS A 1 444 ? 11.010 17.033 10.398 1.00 88.19 444 HIS A O 1
ATOM 3362 N N . THR A 1 445 ? 10.835 14.953 9.586 1.00 91.00 445 THR A N 1
ATOM 3363 C CA . THR A 1 445 ? 9.368 14.959 9.502 1.00 91.00 445 THR A CA 1
ATOM 3364 C C . THR A 1 445 ? 8.689 14.634 10.832 1.00 91.00 445 THR A C 1
ATOM 3366 O O . THR A 1 445 ? 7.533 14.999 11.026 1.00 91.00 445 THR A O 1
ATOM 3369 N N . CYS A 1 446 ? 9.411 14.033 11.781 1.00 94.50 446 CYS A N 1
ATOM 3370 C CA . CYS A 1 446 ? 8.922 13.690 13.120 1.00 94.50 446 CYS A CA 1
ATOM 3371 C C . CYS A 1 446 ? 9.673 14.421 14.251 1.00 94.50 446 CYS A C 1
ATOM 3373 O O . CYS A 1 446 ? 9.675 13.980 15.400 1.00 94.50 446 CYS A O 1
ATOM 3375 N N . THR A 1 447 ? 10.350 15.534 13.948 1.00 95.44 447 THR A N 1
ATOM 3376 C CA . THR A 1 447 ? 11.141 16.274 14.944 1.00 95.44 447 THR A CA 1
ATOM 3377 C C . THR A 1 447 ? 10.269 16.754 16.110 1.00 95.44 447 THR A C 1
ATOM 3379 O O . THR A 1 447 ? 9.261 17.424 15.908 1.00 95.44 447 THR A O 1
ATOM 3382 N N . GLY A 1 448 ? 10.687 16.439 17.340 1.00 95.56 448 GLY A N 1
ATOM 3383 C CA . GLY A 1 448 ? 9.978 16.809 18.571 1.00 95.56 448 GLY A CA 1
ATOM 3384 C C . GLY A 1 448 ? 8.995 15.754 19.084 1.00 95.56 448 GLY A C 1
ATOM 3385 O O . GLY A 1 448 ? 8.600 15.839 20.243 1.00 95.56 448 GLY A O 1
ATOM 3386 N N . VAL A 1 449 ? 8.664 14.737 18.282 1.00 97.94 449 VAL A N 1
ATOM 3387 C CA . VAL A 1 449 ? 7.852 13.595 18.729 1.00 97.94 449 VAL A CA 1
ATOM 3388 C C . VAL A 1 449 ? 8.698 12.693 19.616 1.00 97.94 449 VAL A C 1
ATOM 3390 O O . VAL A 1 449 ? 9.808 12.304 19.244 1.00 97.94 449 VAL A O 1
ATOM 3393 N N . ARG A 1 450 ? 8.183 12.351 20.795 1.00 97.75 450 ARG A N 1
ATOM 3394 C CA . ARG A 1 450 ? 8.839 11.410 21.708 1.00 97.75 450 ARG A CA 1
ATOM 3395 C C . ARG A 1 450 ? 8.135 10.068 21.650 1.00 97.75 450 ARG A C 1
ATOM 3397 O O . ARG A 1 450 ? 6.913 10.008 21.715 1.00 97.75 450 ARG A O 1
ATOM 3404 N N . TYR A 1 451 ? 8.923 9.009 21.552 1.00 97.81 451 TYR A N 1
ATOM 3405 C CA . TYR A 1 451 ? 8.445 7.636 21.557 1.00 97.81 451 TYR A CA 1
ATOM 3406 C C . TYR A 1 451 ? 8.572 7.033 22.955 1.00 97.81 451 TYR A C 1
ATOM 3408 O O . TYR A 1 451 ? 9.579 7.230 23.639 1.00 97.81 451 TYR A O 1
ATOM 3416 N N . THR A 1 452 ? 7.560 6.279 23.357 1.00 98.50 452 THR A N 1
ATOM 3417 C CA . THR A 1 452 ? 7.594 5.392 24.520 1.00 98.50 452 THR A CA 1
ATOM 3418 C C . THR A 1 452 ? 7.382 3.967 24.034 1.00 98.50 452 THR A C 1
ATOM 3420 O O . THR A 1 452 ? 6.691 3.744 23.038 1.00 98.50 452 THR A O 1
ATOM 3423 N N . ASP A 1 453 ? 7.977 3.000 24.729 1.00 98.50 453 ASP A N 1
ATOM 3424 C CA . ASP A 1 453 ? 7.716 1.592 24.453 1.00 98.50 453 ASP A CA 1
ATOM 3425 C C . ASP A 1 453 ? 6.193 1.323 24.465 1.00 98.50 453 ASP A C 1
ATOM 3427 O O . ASP A 1 453 ? 5.492 1.777 25.379 1.00 98.50 453 ASP A O 1
ATOM 3431 N N . PRO A 1 454 ? 5.640 0.645 23.444 1.00 98.50 454 PRO A N 1
ATOM 3432 C CA . PRO A 1 454 ? 4.199 0.486 23.306 1.00 98.50 454 PRO A CA 1
ATOM 3433 C C . PRO A 1 454 ? 3.590 -0.340 24.441 1.00 98.50 454 PRO A C 1
ATOM 3435 O O . PRO A 1 454 ? 2.466 -0.046 24.842 1.00 98.50 454 PRO A O 1
ATOM 3438 N N . ILE A 1 455 ? 4.309 -1.317 25.007 1.00 98.56 455 ILE A N 1
ATOM 3439 C CA . ILE A 1 455 ? 3.823 -2.117 26.142 1.00 98.56 455 ILE A CA 1
ATOM 3440 C C . ILE A 1 455 ? 3.739 -1.227 27.387 1.00 98.56 455 ILE A C 1
ATOM 3442 O O . ILE A 1 455 ? 2.703 -1.203 28.060 1.00 98.56 455 ILE A O 1
ATOM 3446 N N . GLU A 1 456 ? 4.796 -0.454 27.666 1.00 98.44 456 GLU A N 1
ATOM 3447 C CA . GLU A 1 456 ? 4.838 0.499 28.785 1.00 98.44 456 GLU A CA 1
ATOM 3448 C C . GLU A 1 456 ? 3.719 1.546 28.686 1.00 98.44 456 GLU A C 1
ATOM 3450 O O . GLU A 1 456 ? 3.037 1.831 29.673 1.00 98.44 456 GLU A O 1
ATOM 3455 N N . ALA A 1 457 ? 3.496 2.096 27.492 1.00 98.62 457 ALA A N 1
ATOM 3456 C CA . ALA A 1 457 ? 2.512 3.146 27.261 1.00 98.62 457 ALA A CA 1
ATOM 3457 C C . ALA A 1 457 ? 1.062 2.634 27.256 1.00 98.62 457 ALA A C 1
ATOM 3459 O O . ALA A 1 457 ? 0.164 3.296 27.788 1.00 98.62 457 ALA A O 1
ATOM 3460 N N . ALA A 1 458 ? 0.805 1.466 26.662 1.00 98.75 458 ALA A N 1
ATOM 3461 C CA . ALA A 1 458 ? -0.551 0.949 26.497 1.00 98.75 458 ALA A CA 1
ATOM 3462 C C . ALA A 1 458 ? -1.125 0.359 27.784 1.00 98.75 458 ALA A C 1
ATOM 3464 O O . ALA A 1 458 ? -2.327 0.494 28.029 1.00 98.75 458 ALA A O 1
ATOM 3465 N N . GLN A 1 459 ? -0.301 -0.279 28.621 1.00 98.62 459 GLN A N 1
ATOM 3466 C CA . GLN A 1 459 ? -0.790 -1.005 29.793 1.00 98.62 459 GLN A CA 1
ATOM 3467 C C . GLN A 1 459 ? -1.588 -0.108 30.771 1.00 98.62 459 GLN A C 1
ATOM 3469 O O . GLN A 1 459 ? -2.726 -0.465 31.098 1.00 98.62 459 GLN A O 1
ATOM 3474 N N . PRO A 1 460 ? -1.109 1.090 31.173 1.00 98.62 460 PRO A N 1
ATOM 3475 C CA . PRO A 1 460 ? -1.887 1.998 32.019 1.00 98.62 460 PRO A CA 1
ATOM 3476 C C . PRO A 1 460 ? -3.196 2.469 31.368 1.00 98.62 460 PRO A C 1
ATOM 3478 O O . PRO A 1 460 ? -4.203 2.653 32.056 1.00 98.62 460 PRO A O 1
ATOM 3481 N N . VAL A 1 461 ? -3.204 2.655 30.044 1.00 98.81 461 VAL A N 1
ATOM 3482 C CA . VAL A 1 461 ? -4.390 3.079 29.285 1.00 98.81 461 VAL A CA 1
ATOM 3483 C C . VAL A 1 461 ? -5.429 1.958 29.225 1.00 98.81 461 VAL A C 1
ATOM 3485 O O . VAL A 1 461 ? -6.611 2.203 29.477 1.00 98.81 461 VAL A O 1
ATOM 3488 N N . ALA A 1 462 ? -5.006 0.721 28.963 1.00 98.69 462 ALA A N 1
ATOM 3489 C CA . ALA A 1 462 ? -5.875 -0.451 28.995 1.00 98.69 462 ALA A CA 1
ATOM 3490 C C . ALA A 1 462 ? -6.477 -0.663 30.396 1.00 98.69 462 ALA A C 1
ATOM 3492 O O . ALA A 1 462 ? -7.686 -0.886 30.533 1.00 98.69 462 ALA A O 1
ATOM 3493 N N . ASP A 1 463 ? -5.673 -0.506 31.452 1.00 98.44 463 ASP A N 1
ATOM 3494 C CA . ASP A 1 463 ? -6.141 -0.579 32.837 1.00 98.44 463 ASP A CA 1
ATOM 3495 C C . ASP A 1 463 ? -7.157 0.517 33.158 1.00 98.44 463 ASP A C 1
ATOM 3497 O O . ASP A 1 463 ? -8.206 0.231 33.742 1.00 98.44 463 ASP A O 1
ATOM 3501 N N . LEU A 1 464 ? -6.902 1.759 32.743 1.00 98.44 464 LEU A N 1
ATOM 3502 C CA . LEU A 1 464 ? -7.832 2.878 32.894 1.00 98.44 464 LEU A CA 1
ATOM 3503 C C . LEU A 1 464 ? -9.172 2.578 32.210 1.00 98.44 464 LEU A C 1
ATOM 3505 O O . LEU A 1 464 ? -10.224 2.631 32.859 1.00 98.44 464 LEU A O 1
ATOM 3509 N N . LEU A 1 465 ? -9.132 2.202 30.928 1.00 98.50 465 LEU A N 1
ATOM 3510 C CA . LEU A 1 465 ? -10.312 1.890 30.121 1.00 98.50 465 LEU A CA 1
ATOM 3511 C C . LEU A 1 465 ? -11.148 0.773 30.750 1.00 98.50 465 LEU A C 1
ATOM 3513 O O . LEU A 1 465 ? -12.378 0.861 30.822 1.00 98.50 465 LEU A O 1
ATOM 3517 N N . LYS A 1 466 ? -10.492 -0.279 31.240 1.00 94.94 466 LYS A N 1
ATOM 3518 C CA . LYS A 1 466 ? -11.180 -1.466 31.741 1.00 94.94 466 LYS A CA 1
ATOM 3519 C C . LYS A 1 466 ? -11.632 -1.335 33.193 1.00 94.94 466 LYS A C 1
ATOM 3521 O O . LYS A 1 466 ? -12.722 -1.793 33.543 1.00 94.94 466 LYS A O 1
ATOM 3526 N N . THR A 1 467 ? -10.823 -0.721 34.054 1.00 95.00 467 THR A N 1
ATOM 3527 C CA . THR A 1 467 ? -11.046 -0.720 35.509 1.00 95.00 467 THR A CA 1
ATOM 3528 C C . THR A 1 467 ? -11.685 0.557 36.030 1.00 95.00 467 THR A C 1
ATOM 3530 O O . THR A 1 467 ? -12.505 0.462 36.944 1.00 95.00 467 THR A O 1
ATOM 3533 N N . GLN A 1 468 ? -11.376 1.724 35.467 1.00 96.00 468 GLN A N 1
ATOM 3534 C CA . GLN A 1 468 ? -11.917 3.003 35.938 1.00 96.00 468 GLN A CA 1
ATOM 3535 C C . GLN A 1 468 ? -13.091 3.431 35.066 1.00 96.00 468 GLN A C 1
ATOM 3537 O O . GLN A 1 468 ? -14.190 3.657 35.569 1.00 96.00 468 GLN A O 1
ATOM 3542 N N . GLU A 1 469 ? -12.893 3.418 33.749 1.00 97.12 469 GLU A N 1
ATOM 3543 C CA . GLU A 1 469 ? -13.926 3.764 32.777 1.00 97.12 469 GLU A CA 1
ATOM 3544 C C . GLU A 1 469 ? -14.973 2.659 32.614 1.00 97.12 469 GLU A C 1
ATOM 3546 O O . GLU A 1 469 ? -16.067 2.920 32.111 1.00 97.12 469 GLU A O 1
ATOM 3551 N N . LYS A 1 470 ? -14.687 1.440 33.088 1.00 95.62 470 LYS A N 1
ATOM 3552 C CA . LYS A 1 470 ? -15.601 0.289 33.021 1.00 95.62 470 LYS A CA 1
ATOM 3553 C C . LYS A 1 470 ? -16.058 -0.001 31.586 1.00 95.62 470 LYS A C 1
ATOM 3555 O O . LYS A 1 470 ? -17.239 -0.260 31.357 1.00 95.62 470 LYS A O 1
ATOM 3560 N N . CYS A 1 471 ? -15.146 0.089 30.618 1.00 97.00 471 CYS A N 1
ATOM 3561 C CA . CYS A 1 471 ? -15.438 -0.313 29.248 1.00 97.00 471 CYS A CA 1
ATOM 3562 C C . CYS A 1 471 ? -15.729 -1.817 29.197 1.00 97.00 471 CYS A C 1
ATOM 3564 O O . CYS A 1 471 ? -15.036 -2.638 29.806 1.00 97.00 471 CYS A O 1
ATOM 3566 N N . ASP A 1 472 ? -16.780 -2.159 28.465 1.00 95.75 472 ASP A N 1
ATOM 3567 C CA . ASP A 1 472 ? -17.216 -3.525 28.211 1.00 95.75 472 ASP A CA 1
ATOM 3568 C C . ASP A 1 472 ? -16.238 -4.222 27.252 1.00 95.75 472 ASP A C 1
ATOM 3570 O O . ASP A 1 472 ? -15.836 -5.363 27.485 1.00 95.75 472 ASP A O 1
ATOM 3574 N N . LEU A 1 473 ? -15.781 -3.478 26.240 1.00 97.00 473 LEU A N 1
ATOM 3575 C CA . LEU A 1 473 ? -14.812 -3.882 25.223 1.00 97.00 473 LEU A CA 1
ATOM 3576 C C . LEU A 1 473 ? -13.654 -2.874 25.177 1.00 97.00 473 LEU A C 1
ATOM 3578 O O . LEU A 1 473 ? -13.895 -1.668 25.224 1.00 97.00 473 LEU A O 1
ATOM 3582 N N . VAL A 1 474 ? -12.423 -3.360 25.063 1.00 98.62 474 VAL A N 1
ATOM 3583 C CA . VAL A 1 474 ? -11.208 -2.584 24.809 1.00 98.62 474 VAL A CA 1
ATOM 3584 C C . VAL A 1 474 ? -10.570 -3.105 23.526 1.00 98.62 474 VAL A C 1
ATOM 3586 O O . VAL A 1 474 ? -10.133 -4.255 23.471 1.00 98.62 474 VAL A O 1
ATOM 3589 N N . VAL A 1 475 ? -10.547 -2.251 22.505 1.00 98.88 475 VAL A N 1
ATOM 3590 C CA . VAL A 1 475 ? -9.913 -2.505 21.208 1.00 98.88 475 VAL A CA 1
ATOM 3591 C C . VAL A 1 475 ? -8.585 -1.758 21.166 1.00 98.88 475 VAL A C 1
ATOM 3593 O O . VAL A 1 475 ? -8.532 -0.570 21.493 1.00 98.88 475 VAL A O 1
ATOM 3596 N N . CYS A 1 476 ? -7.521 -2.443 20.765 1.00 98.88 476 CYS A N 1
ATOM 3597 C CA . CYS A 1 476 ? -6.248 -1.815 20.440 1.00 98.88 476 CYS A CA 1
ATOM 3598 C C . CYS A 1 476 ? -6.098 -1.742 18.919 1.00 98.88 476 CYS A C 1
ATOM 3600 O O . CYS A 1 476 ? -6.195 -2.760 18.239 1.00 98.88 476 CYS A O 1
ATOM 3602 N N . LEU A 1 477 ? -5.908 -0.532 18.398 1.00 98.94 477 LEU A N 1
ATOM 3603 C CA . LEU A 1 477 ? -5.513 -0.294 17.013 1.00 98.94 477 LEU A CA 1
ATOM 3604 C C . LEU A 1 477 ? -3.984 -0.261 16.983 1.00 98.94 477 LEU A C 1
ATOM 3606 O O . LEU A 1 477 ? -3.383 0.690 17.481 1.00 98.94 477 LEU A O 1
ATOM 3610 N N . SER A 1 478 ? -3.367 -1.317 16.474 1.00 98.75 478 SER A N 1
ATOM 3611 C CA . SER A 1 478 ? -1.919 -1.465 16.475 1.00 98.75 478 SER A CA 1
ATOM 3612 C C . SER A 1 478 ? -1.354 -1.249 15.082 1.00 98.75 478 SER A C 1
ATOM 3614 O O . SER A 1 478 ? -1.798 -1.865 14.119 1.00 98.75 478 SER A O 1
ATOM 3616 N N . HIS A 1 479 ? -0.336 -0.402 14.989 1.00 98.75 479 HIS A N 1
ATOM 3617 C CA . HIS A 1 479 ? 0.513 -0.282 13.810 1.00 98.75 479 HIS A CA 1
ATOM 3618 C C . HIS A 1 479 ? 1.921 -0.848 14.068 1.00 98.75 479 HIS A C 1
ATOM 3620 O O . HIS A 1 479 ? 2.890 -0.447 13.433 1.00 98.75 479 HIS A O 1
ATOM 3626 N N . LEU A 1 480 ? 2.072 -1.756 15.036 1.00 98.50 480 LEU A N 1
ATOM 3627 C CA . LEU A 1 480 ? 3.362 -2.382 15.357 1.00 98.50 480 LEU A CA 1
ATOM 3628 C C . LEU A 1 480 ? 3.770 -3.435 14.320 1.00 98.50 480 LEU A C 1
ATOM 3630 O O . LEU A 1 480 ? 4.956 -3.638 14.062 1.00 98.50 480 LEU A O 1
ATOM 3634 N N . GLY A 1 481 ? 2.780 -4.073 13.698 1.00 97.31 481 GLY A N 1
ATOM 3635 C CA . GLY A 1 481 ? 2.971 -5.117 12.705 1.00 97.31 481 GLY A CA 1
ATOM 3636 C C . GLY A 1 481 ? 3.190 -6.495 13.304 1.00 97.31 481 GLY A C 1
ATOM 3637 O O . GLY A 1 481 ? 3.145 -6.691 14.510 1.00 97.31 481 GLY A O 1
ATOM 3638 N N . TRP A 1 482 ? 3.415 -7.461 12.419 1.00 96.94 482 TRP A N 1
ATOM 3639 C CA . TRP A 1 482 ? 3.496 -8.884 12.723 1.00 96.94 482 TRP A CA 1
ATOM 3640 C C . TRP A 1 482 ? 4.798 -9.458 12.171 1.00 96.94 482 TRP A C 1
ATOM 3642 O O . TRP A 1 482 ? 5.145 -9.173 11.020 1.00 96.94 482 TRP A O 1
ATOM 3652 N N . ASN A 1 483 ? 5.505 -10.277 12.954 1.00 92.25 483 ASN A N 1
ATOM 3653 C CA . ASN A 1 483 ? 6.792 -10.879 12.599 1.00 92.25 483 ASN A CA 1
ATOM 3654 C C . ASN A 1 483 ? 7.827 -9.852 12.096 1.00 92.25 483 ASN A C 1
ATOM 3656 O O . ASN A 1 483 ? 8.505 -10.051 11.081 1.00 92.25 483 ASN A O 1
ATOM 3660 N N . LEU A 1 484 ? 7.915 -8.718 12.793 1.00 86.88 484 LEU A N 1
ATOM 3661 C CA . LEU A 1 484 ? 8.872 -7.646 12.526 1.00 86.88 484 LEU A CA 1
ATOM 3662 C C . LEU A 1 484 ? 9.872 -7.522 13.675 1.00 86.88 484 LEU A C 1
ATOM 3664 O O . LEU A 1 484 ? 9.600 -7.900 14.809 1.00 86.88 484 LEU A O 1
ATOM 3668 N N . ALA A 1 485 ? 11.053 -6.981 13.380 1.00 82.31 485 ALA A N 1
ATOM 3669 C CA . ALA A 1 485 ? 12.039 -6.697 14.416 1.00 82.31 485 ALA A CA 1
ATOM 3670 C C . ALA A 1 485 ? 11.564 -5.546 15.321 1.00 82.31 485 ALA A C 1
ATOM 3672 O O . ALA A 1 485 ? 11.065 -4.537 14.828 1.00 82.31 485 ALA A O 1
ATOM 3673 N N . GLY A 1 486 ? 11.794 -5.669 16.630 1.00 87.69 486 GLY A N 1
ATOM 3674 C CA . GLY A 1 486 ? 11.309 -4.717 17.631 1.00 87.69 486 GLY A CA 1
ATOM 3675 C C . GLY A 1 486 ? 10.138 -5.298 18.417 1.00 87.69 486 GLY A C 1
ATOM 3676 O O . GLY A 1 486 ? 10.054 -6.512 18.576 1.00 87.69 486 GLY A O 1
ATOM 3677 N N . VAL A 1 487 ? 9.268 -4.436 18.944 1.00 94.31 487 VAL A N 1
ATOM 3678 C CA . VAL A 1 487 ? 8.011 -4.872 19.565 1.00 94.31 487 VAL A CA 1
ATOM 3679 C C . VAL A 1 487 ? 6.946 -4.917 18.476 1.00 94.31 487 VAL A C 1
ATOM 3681 O O . VAL A 1 487 ? 6.496 -3.863 18.030 1.00 94.31 487 VAL A O 1
ATOM 3684 N N . SER A 1 488 ? 6.577 -6.121 18.049 1.00 97.12 488 SER A N 1
ATOM 3685 C CA . SER A 1 488 ? 5.456 -6.382 17.147 1.00 97.12 488 SER A CA 1
ATOM 3686 C C . SER A 1 488 ? 4.228 -6.834 17.952 1.00 97.12 488 SER A C 1
ATOM 3688 O O . SER A 1 488 ? 4.284 -6.954 19.182 1.00 97.12 488 SER A O 1
ATOM 3690 N N . ASP A 1 489 ? 3.103 -7.090 17.289 1.00 98.31 489 ASP A N 1
ATOM 3691 C CA . ASP A 1 489 ? 1.880 -7.584 17.930 1.00 98.31 489 ASP A CA 1
ATOM 3692 C C . ASP A 1 489 ? 2.095 -8.941 18.639 1.00 98.31 489 ASP A C 1
ATOM 3694 O O . ASP A 1 489 ? 1.496 -9.197 19.692 1.00 98.31 489 ASP A O 1
ATOM 3698 N N . GLU A 1 490 ? 3.036 -9.761 18.146 1.00 97.44 490 GLU A N 1
ATOM 3699 C CA . GLU A 1 490 ? 3.431 -11.047 18.744 1.00 97.44 490 GLU A CA 1
ATOM 3700 C C . GLU A 1 490 ? 4.122 -10.890 20.106 1.00 97.44 490 GLU A C 1
ATOM 3702 O O . GLU A 1 490 ? 3.979 -11.754 20.975 1.00 97.44 490 GLU A O 1
ATOM 3707 N N . GLU A 1 491 ? 4.831 -9.782 20.333 1.00 98.12 491 GLU A N 1
ATOM 3708 C CA . GLU A 1 491 ? 5.435 -9.443 21.625 1.00 98.12 491 GLU A CA 1
ATOM 3709 C C . GLU A 1 491 ? 4.486 -8.620 22.503 1.00 98.12 491 GLU A C 1
ATOM 3711 O O . GLU A 1 491 ? 4.437 -8.806 23.723 1.00 98.12 491 GLU A O 1
ATOM 3716 N N . PHE A 1 492 ? 3.713 -7.721 21.894 1.00 98.69 492 PHE A N 1
ATOM 3717 C CA . PHE A 1 492 ? 2.835 -6.787 22.589 1.00 98.69 492 PHE A CA 1
ATOM 3718 C C . PHE A 1 492 ? 1.673 -7.488 23.301 1.00 98.69 492 PHE A C 1
ATOM 3720 O O . PHE A 1 492 ? 1.403 -7.222 24.479 1.00 98.69 492 PHE A O 1
ATOM 3727 N N . ILE A 1 493 ? 0.982 -8.407 22.620 1.00 98.62 493 ILE A N 1
ATOM 3728 C CA . ILE A 1 493 ? -0.207 -9.061 23.180 1.00 98.62 493 ILE A CA 1
ATOM 3729 C C . ILE A 1 493 ? 0.146 -9.916 24.409 1.00 98.62 493 ILE A C 1
ATOM 3731 O O . ILE A 1 493 ? -0.506 -9.746 25.446 1.00 98.62 493 ILE A O 1
ATOM 3735 N N . PRO A 1 494 ? 1.180 -10.783 24.382 1.00 98.50 494 PRO A N 1
ATOM 3736 C CA . PRO A 1 494 ? 1.560 -11.571 25.555 1.00 98.50 494 PRO A CA 1
ATOM 3737 C C . PRO A 1 494 ? 2.069 -10.749 26.740 1.00 98.50 494 PRO A C 1
ATOM 3739 O O . PRO A 1 494 ? 1.986 -11.210 27.882 1.00 98.50 494 PRO A O 1
ATOM 3742 N N . ALA A 1 495 ? 2.568 -9.538 26.493 1.00 98.44 495 ALA A N 1
ATOM 3743 C CA . ALA A 1 495 ? 3.113 -8.661 27.523 1.00 98.44 495 ALA A CA 1
ATOM 3744 C C . ALA A 1 495 ? 2.071 -7.742 28.189 1.00 98.44 495 ALA A C 1
ATOM 3746 O O . ALA A 1 495 ? 2.380 -7.101 29.195 1.00 98.44 495 ALA A O 1
ATOM 3747 N N . THR A 1 496 ? 0.839 -7.687 27.677 1.00 98.50 496 THR A N 1
ATOM 3748 C CA . THR A 1 496 ? -0.216 -6.781 28.162 1.00 98.50 496 THR A CA 1
ATOM 3749 C C . THR A 1 496 ? -1.415 -7.531 28.756 1.00 98.50 496 THR A C 1
ATOM 3751 O O . THR A 1 496 ? -1.509 -8.757 28.696 1.00 98.50 496 THR A O 1
ATOM 3754 N N . ARG A 1 497 ? -2.346 -6.803 29.389 1.00 98.06 497 ARG A N 1
ATOM 3755 C CA . ARG A 1 497 ? -3.670 -7.275 29.851 1.00 98.06 497 ARG A CA 1
ATOM 3756 C C . ARG A 1 497 ? -4.752 -6.241 29.565 1.00 98.06 497 ARG A C 1
ATOM 3758 O O . ARG A 1 497 ? -4.468 -5.098 29.231 1.00 98.06 497 ARG A O 1
ATOM 3765 N N . ASN A 1 498 ? -6.007 -6.628 29.798 1.00 97.62 498 ASN A N 1
ATOM 3766 C CA . ASN A 1 498 ? -7.191 -5.764 29.697 1.00 97.62 498 ASN A CA 1
ATOM 3767 C C . ASN A 1 498 ? -7.525 -5.241 28.287 1.00 97.62 498 ASN A C 1
ATOM 3769 O O . ASN A 1 498 ? -8.466 -4.461 28.152 1.00 97.62 498 ASN A O 1
ATOM 3773 N N . ILE A 1 499 ? -6.834 -5.738 27.260 1.00 98.44 499 ILE A N 1
ATOM 3774 C CA . ILE A 1 499 ? -7.173 -5.589 25.842 1.00 98.44 499 ILE A CA 1
ATOM 3775 C C . ILE A 1 499 ? -7.946 -6.841 25.417 1.00 98.44 499 ILE A C 1
ATOM 3777 O O . ILE A 1 499 ? -7.532 -7.955 25.739 1.00 98.44 499 ILE A O 1
ATOM 3781 N N . ASP A 1 500 ? -9.092 -6.664 24.757 1.00 98.00 500 ASP A N 1
ATOM 3782 C CA . ASP A 1 500 ? -9.957 -7.780 24.358 1.00 98.00 500 ASP A CA 1
ATOM 3783 C C . ASP A 1 500 ? -9.794 -8.156 22.877 1.00 98.00 500 ASP A C 1
ATOM 3785 O O . ASP A 1 500 ? -10.071 -9.299 22.532 1.00 98.00 500 ASP A O 1
ATOM 3789 N N . VAL A 1 501 ? -9.398 -7.213 22.011 1.00 98.38 501 VAL A N 1
ATOM 3790 C CA . VAL A 1 501 ? -9.171 -7.409 20.565 1.00 98.38 501 VAL A CA 1
ATOM 3791 C C . VAL A 1 501 ? -8.046 -6.480 20.101 1.00 98.38 501 VAL A C 1
ATOM 3793 O O . VAL A 1 501 ? -8.028 -5.310 20.498 1.00 98.38 501 VAL A O 1
ATOM 3796 N N . VAL A 1 502 ? -7.160 -6.979 19.240 1.00 98.81 502 VAL A N 1
ATOM 3797 C CA . VAL A 1 502 ? -6.174 -6.181 18.498 1.00 98.81 502 VAL A CA 1
ATOM 3798 C C . VAL A 1 502 ? -6.555 -6.152 17.020 1.00 98.81 502 VAL A C 1
ATOM 3800 O O . VAL A 1 502 ? -7.077 -7.128 16.484 1.00 98.81 502 VAL A O 1
ATOM 3803 N N . ILE A 1 503 ? -6.373 -4.994 16.394 1.00 98.75 503 ILE A N 1
ATOM 3804 C CA . ILE A 1 503 ? -6.477 -4.807 14.950 1.00 98.75 503 ILE A CA 1
ATOM 3805 C C . ILE A 1 503 ? -5.137 -4.249 14.478 1.00 98.75 503 ILE A C 1
ATOM 3807 O O . ILE A 1 503 ? -4.831 -3.092 14.780 1.00 98.75 503 ILE A O 1
ATOM 3811 N N . GLY A 1 504 ? -4.356 -5.088 13.801 1.00 98.06 504 GLY A N 1
ATOM 3812 C CA . GLY A 1 504 ? -2.988 -4.804 13.369 1.00 98.06 504 GLY A CA 1
ATOM 3813 C C . GLY A 1 504 ? -2.871 -4.071 12.025 1.00 98.06 504 GLY A C 1
ATOM 3814 O O . GLY A 1 504 ? -3.822 -3.987 11.241 1.00 98.06 504 GLY A O 1
ATOM 3815 N N . GLY A 1 505 ? -1.661 -3.585 11.738 1.00 97.75 505 GLY A N 1
ATOM 3816 C CA . GLY A 1 505 ? -1.262 -2.858 10.523 1.00 97.75 505 GLY A CA 1
ATOM 3817 C C . GLY A 1 505 ? 0.223 -3.059 10.189 1.00 97.75 505 GLY A C 1
ATOM 3818 O O . GLY A 1 505 ? 0.806 -4.056 10.609 1.00 97.75 505 GLY A O 1
ATOM 3819 N N . HIS A 1 506 ? 0.848 -2.158 9.428 1.00 97.31 506 HIS A N 1
ATOM 3820 C CA . HIS A 1 506 ? 2.293 -2.044 9.151 1.00 97.31 506 HIS A CA 1
ATOM 3821 C C . HIS A 1 506 ? 2.933 -3.169 8.316 1.00 97.31 506 HIS A C 1
ATOM 3823 O O . HIS A 1 506 ? 3.545 -2.952 7.270 1.00 97.31 506 HIS A O 1
ATOM 3829 N N . SER A 1 507 ? 2.794 -4.419 8.758 1.00 95.19 507 SER A N 1
ATOM 3830 C CA . SER A 1 507 ? 3.439 -5.590 8.149 1.00 95.19 507 SER A CA 1
ATOM 3831 C C . SER A 1 507 ? 2.811 -6.036 6.823 1.00 95.19 507 SER A C 1
ATOM 3833 O O . SER A 1 507 ? 3.362 -6.890 6.125 1.00 95.19 507 SER A O 1
ATOM 3835 N N . HIS A 1 508 ? 1.653 -5.474 6.460 1.00 95.00 508 HIS A N 1
ATOM 3836 C CA . HIS A 1 508 ? 0.825 -5.910 5.333 1.00 95.00 508 HIS A CA 1
ATOM 3837 C C . HIS A 1 508 ? 0.434 -7.396 5.384 1.00 95.00 508 HIS A C 1
ATOM 3839 O O . HIS A 1 508 ? 0.232 -8.026 4.335 1.00 95.00 508 HIS A O 1
ATOM 3845 N N . THR A 1 509 ? 0.317 -7.968 6.582 1.00 93.38 509 THR A N 1
ATOM 3846 C CA . THR A 1 509 ? 0.026 -9.391 6.745 1.00 93.38 509 THR A CA 1
ATOM 3847 C C . THR A 1 509 ? -1.425 -9.700 6.380 1.00 93.38 509 THR A C 1
ATOM 3849 O O . THR A 1 509 ? -2.359 -9.015 6.791 1.00 93.38 509 THR A O 1
ATOM 3852 N N . TYR A 1 510 ? -1.624 -10.745 5.571 1.00 90.81 510 TYR A N 1
ATOM 3853 C CA . 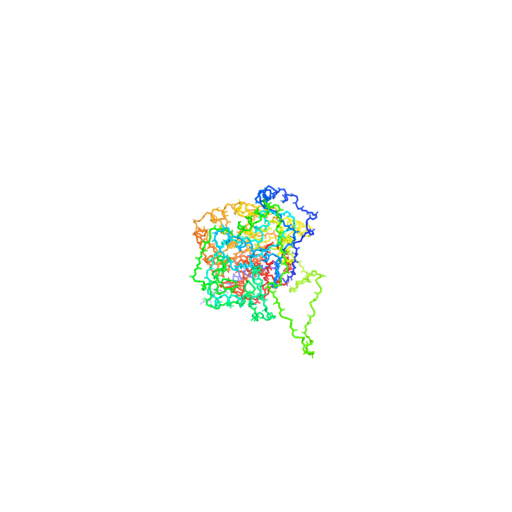TYR A 1 510 ? -2.949 -11.279 5.255 1.00 90.81 510 TYR A CA 1
ATOM 3854 C C . TYR A 1 510 ? -3.220 -12.505 6.123 1.00 90.81 510 TYR A C 1
ATOM 3856 O O . TYR A 1 510 ? -2.858 -13.616 5.734 1.00 90.81 510 TYR A O 1
ATOM 3864 N N . PHE A 1 511 ? -3.918 -12.341 7.244 1.00 90.50 511 PHE A N 1
ATOM 3865 C CA . PHE A 1 511 ? -4.280 -13.488 8.074 1.00 90.50 511 PHE A CA 1
ATOM 3866 C C . PHE A 1 511 ? -5.430 -14.290 7.453 1.00 90.50 511 PHE A C 1
ATOM 3868 O O . PHE A 1 511 ? -6.495 -13.727 7.206 1.00 90.50 511 PHE A O 1
ATOM 3875 N N . PRO A 1 512 ? -5.289 -15.594 7.155 1.00 84.75 512 PRO A N 1
ATOM 3876 C CA . PRO A 1 512 ? -6.418 -16.394 6.668 1.00 84.75 512 PRO A CA 1
ATOM 3877 C C . PRO A 1 512 ? -7.587 -16.438 7.668 1.00 84.75 512 PRO A C 1
ATOM 3879 O O . PRO A 1 512 ? -8.744 -16.553 7.268 1.00 84.75 512 PRO A O 1
ATOM 3882 N N . GLN A 1 513 ? -7.265 -16.328 8.954 1.00 89.44 513 GLN A N 1
ATOM 3883 C CA . GLN A 1 513 ? -8.157 -16.206 10.102 1.00 89.44 513 GLN A CA 1
ATOM 3884 C C . GLN A 1 513 ? -7.429 -15.398 11.189 1.00 89.44 513 GLN A C 1
ATOM 3886 O O . GLN A 1 513 ? -6.203 -15.446 11.188 1.00 89.44 513 GLN A O 1
ATOM 3891 N N . PRO A 1 514 ? -8.127 -14.723 12.121 1.00 94.56 514 PRO A N 1
ATOM 3892 C CA . PRO A 1 514 ? -7.471 -14.018 13.219 1.00 94.56 514 PRO A CA 1
ATOM 3893 C C . PRO A 1 514 ? -6.483 -14.905 13.981 1.00 94.56 514 PRO A C 1
ATOM 3895 O O . PRO A 1 514 ? -6.794 -16.063 14.283 1.00 94.56 514 PRO A O 1
ATOM 3898 N N . GLU A 1 515 ? -5.332 -14.344 14.333 1.00 96.06 515 GLU A N 1
ATOM 3899 C CA . GLU A 1 515 ? -4.355 -15.000 15.195 1.00 96.06 515 GLU A CA 1
ATOM 3900 C C . GLU A 1 515 ? -4.792 -14.883 16.658 1.00 96.06 515 GLU A C 1
ATOM 3902 O O . GLU A 1 515 ? -5.345 -13.870 17.084 1.00 96.06 515 GLU A O 1
ATOM 3907 N N . LEU A 1 516 ? -4.599 -15.947 17.441 1.00 96.31 516 LEU A N 1
ATOM 3908 C CA . LEU A 1 516 ? -5.007 -15.996 18.848 1.00 96.31 516 LEU A CA 1
ATOM 3909 C C . LEU A 1 516 ? -3.783 -16.106 19.748 1.00 96.31 516 LEU A C 1
ATOM 3911 O O . LEU A 1 516 ? -3.159 -17.164 19.842 1.00 96.31 516 LEU A O 1
ATOM 3915 N N . LEU A 1 517 ? -3.501 -15.034 20.481 1.00 96.88 517 LEU A N 1
ATOM 3916 C CA . LEU A 1 517 ? -2.381 -14.960 21.412 1.00 96.88 517 LEU A CA 1
ATOM 3917 C C . LEU A 1 517 ? -2.890 -14.882 22.850 1.00 96.88 517 LEU A C 1
ATOM 3919 O O . LEU A 1 517 ? -3.922 -14.276 23.137 1.00 96.88 517 LEU A O 1
ATOM 3923 N N . LYS A 1 518 ? -2.173 -15.514 23.781 1.00 97.62 518 LYS A N 1
ATOM 3924 C CA . LYS A 1 518 ? -2.478 -15.384 25.209 1.00 97.62 518 LYS A CA 1
ATOM 3925 C C . LYS A 1 518 ? -1.822 -14.132 25.748 1.00 97.62 518 LYS A C 1
ATOM 3927 O O . LYS A 1 518 ? -0.614 -13.993 25.619 1.00 97.62 518 LYS A O 1
ATOM 3932 N N . ASN A 1 519 ? -2.605 -13.301 26.416 1.00 97.75 519 ASN A N 1
ATOM 3933 C CA . ASN A 1 519 ? -2.094 -12.173 27.180 1.00 97.75 519 ASN A CA 1
ATOM 3934 C C . ASN A 1 519 ? -1.488 -12.630 28.528 1.00 97.75 519 ASN A C 1
ATOM 3936 O O . ASN A 1 519 ? -1.528 -13.820 28.863 1.00 97.75 519 ASN A O 1
ATOM 3940 N N . ILE A 1 520 ? -0.973 -11.702 29.342 1.00 97.25 520 ILE A N 1
ATOM 3941 C CA . ILE A 1 520 ? -0.323 -12.025 30.632 1.00 97.25 520 ILE A CA 1
ATOM 3942 C C . ILE A 1 520 ? -1.258 -12.711 31.650 1.00 97.25 520 ILE A C 1
ATOM 3944 O O . ILE A 1 520 ? -0.795 -13.411 32.549 1.00 97.25 520 ILE A O 1
ATOM 3948 N N . ASP A 1 521 ? -2.577 -12.545 31.506 1.00 96.12 521 ASP A N 1
ATOM 3949 C CA . ASP A 1 521 ? -3.594 -13.210 32.331 1.00 96.12 521 ASP A CA 1
ATOM 3950 C C . ASP A 1 521 ? -4.017 -14.576 31.752 1.00 96.12 521 ASP A C 1
ATOM 3952 O O . ASP A 1 521 ? -4.931 -15.228 32.262 1.00 96.12 521 ASP A O 1
ATOM 3956 N N . GLY A 1 522 ? -3.367 -15.026 30.675 1.00 94.50 522 GLY A N 1
ATOM 3957 C CA . GLY A 1 522 ? -3.662 -16.274 29.976 1.00 94.50 522 GLY A CA 1
ATOM 3958 C C . GLY A 1 522 ? -4.933 -16.231 29.123 1.00 94.50 522 GLY A C 1
ATOM 3959 O O . GLY A 1 522 ? -5.360 -17.276 28.624 1.00 94.50 522 GLY A O 1
ATOM 3960 N N . MET A 1 523 ? -5.541 -15.054 28.954 1.00 93.25 523 MET A N 1
ATOM 3961 C CA . MET A 1 523 ? -6.739 -14.860 28.138 1.00 93.25 523 MET A CA 1
ATOM 3962 C C . MET A 1 523 ? -6.356 -14.793 26.662 1.00 93.25 523 MET A C 1
ATOM 3964 O O . MET A 1 523 ? -5.407 -14.099 26.309 1.00 93.25 523 MET A O 1
ATOM 3968 N N . MET A 1 524 ? -7.107 -15.490 25.806 1.00 95.44 524 MET A N 1
ATOM 3969 C CA . MET A 1 524 ? -6.919 -15.386 24.358 1.00 95.44 524 MET A CA 1
ATOM 3970 C C . MET A 1 524 ? -7.418 -14.033 23.857 1.00 95.44 524 MET A C 1
ATOM 3972 O O . MET A 1 524 ? -8.580 -13.685 24.085 1.00 95.44 524 MET A O 1
ATOM 3976 N N . VAL A 1 525 ? -6.552 -13.324 23.146 1.00 97.69 525 VAL A N 1
ATOM 3977 C CA . VAL A 1 525 ? -6.821 -12.062 22.465 1.00 97.69 525 VAL A CA 1
ATOM 3978 C C . VAL A 1 525 ? -6.685 -12.321 20.963 1.00 97.69 525 VAL A C 1
ATOM 3980 O O . VAL A 1 525 ? -5.617 -12.754 20.526 1.00 97.69 525 VAL A O 1
ATOM 3983 N N . PRO A 1 526 ? -7.759 -12.134 20.178 1.00 97.69 526 PRO A N 1
ATOM 3984 C CA . PRO A 1 526 ? -7.684 -12.183 18.731 1.00 97.69 526 PRO A CA 1
ATOM 3985 C C . PRO A 1 526 ? -7.017 -10.924 18.185 1.00 97.69 526 PRO A C 1
ATOM 3987 O O . PRO A 1 526 ? -7.393 -9.810 18.560 1.00 97.69 526 PRO A O 1
ATOM 3990 N N . ASP A 1 527 ? -6.091 -11.136 17.263 1.00 98.19 527 ASP A N 1
ATOM 3991 C CA . ASP A 1 527 ? -5.503 -10.127 16.397 1.00 98.19 527 ASP A CA 1
ATOM 3992 C C . ASP A 1 527 ? -5.937 -10.382 14.950 1.00 98.19 527 ASP A C 1
ATOM 3994 O O . ASP A 1 527 ? -5.986 -11.531 14.498 1.00 98.19 527 ASP A O 1
ATOM 3998 N N . ASN A 1 528 ? -6.312 -9.329 14.227 1.00 97.75 528 ASN A N 1
ATOM 3999 C CA . ASN A 1 528 ? -6.668 -9.442 12.822 1.00 97.75 528 ASN A CA 1
ATOM 4000 C C . ASN A 1 528 ? -6.074 -8.309 11.971 1.00 97.75 528 ASN A C 1
ATOM 4002 O O . ASN A 1 528 ? -6.069 -7.151 12.378 1.00 97.75 528 ASN A O 1
ATOM 4006 N N . GLN A 1 529 ? -5.672 -8.652 10.744 1.00 96.25 529 GLN A N 1
ATOM 4007 C CA . GLN A 1 529 ? -5.054 -7.766 9.761 1.00 96.25 529 GLN A CA 1
ATOM 4008 C C . GLN A 1 529 ? -5.439 -8.203 8.336 1.00 96.25 529 GLN A C 1
ATOM 4010 O O . GLN A 1 529 ? -5.524 -9.397 8.023 1.00 96.25 529 GLN A O 1
ATOM 4015 N N . GLU A 1 530 ? -5.686 -7.236 7.449 1.00 95.62 530 GLU A N 1
ATOM 4016 C CA . GLU A 1 530 ? -6.269 -7.458 6.115 1.00 95.62 530 GLU A CA 1
ATOM 4017 C C . GLU A 1 530 ? -5.326 -7.066 4.968 1.00 95.62 530 GLU A C 1
ATOM 4019 O O . GLU A 1 530 ? -5.744 -6.733 3.852 1.00 95.62 530 GLU A O 1
ATOM 4024 N N . GLY A 1 531 ? -4.025 -7.174 5.227 1.00 94.50 531 GLY A N 1
ATOM 4025 C CA . GLY A 1 531 ? -2.964 -6.903 4.274 1.00 94.50 531 GLY A CA 1
ATOM 4026 C C . GLY A 1 531 ? -2.834 -5.429 3.935 1.00 94.50 531 GLY A C 1
ATOM 4027 O O . GLY A 1 531 ? -2.459 -4.665 4.808 1.00 94.50 531 GLY A O 1
ATOM 4028 N N . LYS A 1 532 ? -3.060 -5.028 2.675 1.00 94.69 532 LYS A N 1
ATOM 4029 C CA . LYS A 1 532 ? -2.906 -3.624 2.254 1.00 94.69 532 LYS A CA 1
ATOM 4030 C C . LYS A 1 532 ? -3.781 -3.217 1.075 1.00 94.69 532 LYS A C 1
ATOM 4032 O O . LYS A 1 532 ? -4.436 -4.057 0.447 1.00 94.69 532 LYS A O 1
ATOM 4037 N N . ASN A 1 533 ? -3.753 -1.924 0.746 1.00 94.94 533 ASN A N 1
ATOM 4038 C CA . ASN A 1 533 ? -4.516 -1.269 -0.326 1.00 94.94 533 ASN A CA 1
ATOM 4039 C C . ASN A 1 533 ? -6.036 -1.393 -0.146 1.00 94.94 533 ASN A C 1
ATOM 4041 O O . ASN A 1 533 ? -6.808 -1.187 -1.084 1.00 94.94 533 ASN A O 1
ATOM 4045 N N . ALA A 1 534 ? -6.460 -1.821 1.046 1.00 95.06 534 ALA A N 1
ATOM 4046 C CA . ALA A 1 534 ? -7.822 -2.219 1.352 1.00 95.06 534 ALA A CA 1
ATOM 4047 C C . ALA A 1 534 ? -8.453 -3.118 0.269 1.00 95.06 534 ALA A C 1
ATOM 4049 O O . ALA A 1 534 ? -9.634 -2.993 -0.069 1.00 95.06 534 ALA A O 1
ATOM 4050 N N . ARG A 1 535 ? -7.647 -4.039 -0.288 1.00 95.06 535 ARG A N 1
ATOM 4051 C CA . ARG A 1 535 ? -8.132 -5.126 -1.155 1.00 95.06 535 ARG A CA 1
ATOM 4052 C C . ARG A 1 535 ? -9.207 -5.934 -0.439 1.00 95.06 535 ARG A C 1
ATOM 4054 O O . ARG A 1 535 ? -10.146 -6.413 -1.073 1.00 95.06 535 ARG A O 1
ATOM 4061 N N . TYR A 1 536 ? -9.053 -6.061 0.872 1.00 96.31 536 TYR A N 1
ATOM 4062 C CA . TYR A 1 536 ? -10.058 -6.617 1.743 1.00 96.31 536 TYR A CA 1
ATOM 4063 C C . TYR A 1 536 ? -10.459 -5.627 2.833 1.00 96.31 536 TYR A C 1
ATOM 4065 O O . TYR A 1 536 ? -9.692 -4.741 3.205 1.00 96.31 536 TYR A O 1
ATOM 4073 N N . VAL A 1 537 ? -11.675 -5.813 3.334 1.00 97.94 537 VAL A N 1
ATOM 4074 C CA . VAL A 1 537 ? -12.196 -5.190 4.550 1.00 97.94 537 VAL A CA 1
ATOM 4075 C C . VAL A 1 537 ? -12.492 -6.305 5.545 1.00 97.94 537 VAL A C 1
ATOM 4077 O O . VAL A 1 537 ? -13.185 -7.275 5.214 1.00 97.94 537 VAL A O 1
ATOM 4080 N N . GLY A 1 538 ? -11.952 -6.168 6.750 1.00 97.62 538 GLY A N 1
ATOM 4081 C CA . GLY A 1 538 ? -12.103 -7.140 7.820 1.00 97.62 538 GLY A CA 1
ATOM 4082 C C . GLY A 1 538 ? -13.396 -6.905 8.575 1.00 97.62 538 GLY A C 1
ATOM 4083 O O . GLY A 1 538 ? -13.808 -5.768 8.802 1.00 97.62 538 GLY A O 1
ATOM 4084 N N . THR A 1 539 ? -14.060 -7.984 8.970 1.00 97.50 539 THR A N 1
ATOM 4085 C CA . THR A 1 539 ? -15.270 -7.931 9.793 1.00 97.50 539 THR A CA 1
ATOM 4086 C C . THR A 1 539 ? -15.157 -8.929 10.933 1.00 97.50 539 THR A C 1
ATOM 4088 O O . THR A 1 539 ? -14.812 -10.088 10.721 1.00 97.50 539 THR A O 1
ATOM 4091 N N . MET A 1 540 ? -15.443 -8.487 12.151 1.00 97.12 540 MET A N 1
ATOM 4092 C CA . MET A 1 540 ? -15.414 -9.297 13.362 1.00 97.12 540 MET A CA 1
ATOM 4093 C C . MET A 1 540 ? -16.693 -9.036 14.148 1.00 97.12 540 MET A C 1
ATOM 4095 O O . MET A 1 540 ? -16.876 -7.969 14.734 1.00 97.12 540 MET A O 1
ATOM 4099 N N . ARG A 1 541 ? -17.608 -10.003 14.167 1.00 96.88 541 ARG A N 1
ATOM 4100 C CA . ARG A 1 541 ? -18.755 -9.964 15.068 1.00 96.88 541 ARG A CA 1
ATOM 4101 C C . ARG A 1 541 ? -18.323 -10.474 16.433 1.00 96.88 541 ARG A C 1
ATOM 4103 O O . ARG A 1 541 ? -17.955 -11.635 16.595 1.00 96.88 541 ARG A O 1
ATOM 4110 N N . LEU A 1 542 ? -18.377 -9.582 17.411 1.00 95.81 542 LEU A N 1
ATOM 4111 C CA . LEU A 1 542 ? -17.982 -9.833 18.789 1.00 95.81 542 LEU A CA 1
ATOM 4112 C C . LEU A 1 542 ? -19.234 -10.130 19.613 1.00 95.81 542 LEU A C 1
ATOM 4114 O O . LEU A 1 542 ? -20.176 -9.335 19.606 1.00 95.81 542 LEU A O 1
ATOM 4118 N N . PHE A 1 543 ? -19.255 -11.264 20.311 1.00 94.25 543 PHE A N 1
ATOM 4119 C CA . PHE A 1 543 ? -20.390 -11.723 21.115 1.00 94.25 543 PHE A CA 1
ATOM 4120 C C . PHE A 1 543 ? -20.096 -11.578 22.604 1.00 94.25 543 PHE A C 1
ATOM 4122 O O . PHE A 1 543 ? -19.042 -11.999 23.083 1.00 94.25 543 PHE A O 1
ATOM 4129 N N . PHE A 1 544 ? -21.052 -11.031 23.349 1.00 90.12 544 PHE A N 1
ATOM 4130 C CA . PHE A 1 544 ? -20.897 -10.707 24.761 1.00 90.12 544 PHE A CA 1
ATOM 4131 C C . PHE A 1 544 ? -21.969 -11.361 25.622 1.00 90.12 544 PHE A C 1
ATOM 4133 O O . PHE A 1 544 ? -23.154 -11.369 25.281 1.00 90.12 544 PHE A O 1
ATOM 4140 N N . HIS A 1 545 ? -21.561 -11.791 26.812 1.00 83.94 545 HIS A N 1
ATOM 4141 C CA . HIS A 1 545 ? -22.468 -12.204 27.879 1.00 83.94 545 HIS A CA 1
ATOM 4142 C C . HIS A 1 545 ? -22.528 -11.139 28.971 1.00 83.94 545 HIS A C 1
ATOM 4144 O O . HIS A 1 545 ? -21.522 -10.476 29.216 1.00 83.94 545 HIS A O 1
ATOM 4150 N N . LYS A 1 546 ? -23.704 -10.984 29.592 1.00 73.88 546 LYS A N 1
ATOM 4151 C CA . LYS A 1 546 ? -23.942 -10.015 30.672 1.00 73.88 546 LYS A CA 1
ATOM 4152 C C . LYS A 1 546 ? -23.300 -10.375 32.007 1.00 73.88 546 LYS A C 1
ATOM 4154 O O . LYS A 1 546 ? -23.113 -11.587 32.251 1.00 73.88 546 LYS A O 1
#

Radius of gyration: 29.55 Å; chains: 1; bounding box: 67×65×129 Å

Sequence (546 aa):
MRKFHSSVVILLYSVVLCALLTACKSRRYVLQGVEARRIEVTRALDAQPLPEAAAFIAPFMAGVDSLRRPYVGQSELYMPAARPESLLSNWVADALVATAERMGFHADLGVCNIGGLRAAMPKDTVRRGDILAISPFENYVAILKMRGSDMEQLMRDIAAVHGEGVSASARLVITPDGQLTRAAIGGKPIKADSIYVVATLDYLADGNDKLYALKRSLERTETKEAVNEALMKHLRTLDEKGLKATSKMEGRITVEPQPAPAAGAEGATACPPAGGAPAPFMYGKTGQGASILLVHTNDTHSCIEPLSPLLADTAQADKGGYLRRAALLRDLRQQDPDLLLVDAGDFSQGSTYYTLFHGDVEVGLMNLMKYDAATIGNHEFDFGLENMARLFREAQFPIVCCNYDFTGTPVEGLVKPYTIIRRAGLKIGILGVSPQLEGLVAAHTCTGVRYTDPIEAAQPVADLLKTQEKCDLVVCLSHLGWNLAGVSDEEFIPATRNIDVVIGGHSHTYFPQPELLKNIDGMMVPDNQEGKNARYVGTMRLFFHK

pLDDT: mean 89.71, std 16.04, range [30.27, 98.94]